Protein 5FVD (pdb70)

Secondary structure (DSSP, 8-state):
--EEEE--GGGHHHHHHHHHHHHHS--S--TTHHHHHHHHHHHHH-HHHHHHHHHHTT--PEEEE-EEE---EEE-TTS-HHHHHHHHHHHHHHHHHHHHHTTT---GGGSTT-TTHHHHHHHHHHHHHHHHH-SS---HHHHHHHHHHHTHHHHHH-TT--HHHHHHHHHHHHHH-THHHHHHHHHHHHHHHH----HHHHHHHHHHTHHHHHHHHHHHHHHHHHHTT-GGGG-HHHHTTHHHHHHHHHHHHHHGGGGGGTTTTT-TTHHHHTTTT-HHHHHHHHHHHHHHT---S--S--S-HHHHHHHHHHHHHHHHTT---GGGS---HHHHHHHHS--/--PPPGGGTS--SHHHHHHHHHHHHHT-/--EEEE--GGGHHHHHHHHHHHHHS--S--TTHHHHHHHHHHHHH-HHHHHHHHHHTT--PEEEE-EEE--EEE-TTS-HHHHHHHHHHHHHHHHHHHHHTTT---GGGSTT-TTHHHHHHHHHHHHHHHHH-SS---HHHHHHHHHHHTHHHHHH-TT--HHHHHHHHHHHHHH-THHHHHHHHHHHHHHHH----HHHHHHHHHHTHHHHHHTHHHHHHHHHHHTT-GGGG-HHHHTTHHHHHHHHHHHHHHGGGGGGTTTTT-TTHHHHTTTT-HHHHHHHHHHHHHHT---S--S--S-HHHHHHHHHHHHHHHHTT---GGGS---HHHHHHHH--/--PPPGGGTS--SHHHHHHHHHHHHH-

B-factor: mean 34.54, std 11.75, range [16.8, 101.4]

Foldseek 3Di:
DAAFEEEALVCLLVLLLLLLLLLAAQDPACQCNLVSLLNNLCSVCGVVVLCVLLVVLVDPYHYDYWDADPCRFIDTPPDDPVVRVRSVVRSVVVCVVVCVVVVNDDDLLLHSSNNCSSLLLCLLLLLLLLQQLAPFHDDLVVSLVVNCVLCVVVCVSRVSGDSSNSNVNSNVCCVVPVSVSSSNLVSLVVLLVVPPPDPSSVSSNVSNVSSLCNLQVLVLLLLLLVLLVQVLCVPPLNVVCVVLNVVLVVQCVVPPSVSSCCSSSVHPCSCSSCVVSRLLSSLLSLLLLVLLQQNPPGPDDRRDPVSSVSSSVRNVVCLVVVNRPVVPSPHDPSSVCRRPVDD/DDDDDPPVVDDDDPVSVVVVVVVVVVVD/DAAFEEEFLVCLLVLLLLLLLLLAAQDPACQCNQVSLLNNLCSVCGVVVLCVLLVVLVDPYHYDYWDADPNFIDTPPDDPVVSVRSVVRSVVVCVVVCVVVVNDDDLLLGSSNNCSSLLLCLLLLLLLLCQLAPFHDDLVVSLVVNCVLCVVVCVSRVSGDSSNSNVSSNVCCVVPVSVSSSLVVSLVVLLVVPPPDPSSVSSNVSNVCSLVRLQVLVLLLLLLVLLVQVLCVPPLNVVCVVLLCVLVVQCVVPPSVSSRCSSSVHPCSCSSCVNSRLLSSLLSLLLLVLLQQNPDGPDDNPDPVNSVSSSVRNVVCVVVVNRPPVPSPDDPSSCCRRPVD/DDDDDPPVVDDDDDVSVVVVVVVVVVD

Solvent-accessible surface area: 34162 Å² total; per-residue (Å²): 127,82,58,2,1,1,0,29,58,98,20,79,149,69,0,15,56,7,0,0,7,0,0,12,0,165,12,99,77,6,130,30,0,1,12,0,0,1,0,27,0,0,4,49,42,18,6,117,96,0,21,83,9,0,127,114,50,63,21,135,0,86,36,52,85,6,162,50,50,81,157,151,13,10,40,2,66,65,8,98,98,70,19,2,48,101,4,16,135,58,1,133,135,20,37,63,70,38,68,176,130,49,105,53,118,16,73,130,73,74,85,11,64,5,112,36,0,0,12,7,0,0,1,1,0,0,8,2,0,16,42,33,0,23,22,21,76,53,28,43,101,52,8,5,142,86,2,65,143,37,4,48,64,9,48,161,55,3,92,88,12,34,3,64,97,0,1,112,6,0,64,43,14,1,79,140,53,56,32,0,8,19,0,0,0,47,8,1,74,38,13,40,103,78,40,115,54,49,150,13,25,40,50,0,25,91,6,0,103,107,0,28,36,20,0,16,14,9,0,27,10,0,17,1,0,80,46,2,77,0,36,0,0,0,31,95,30,0,23,71,16,50,151,49,0,43,88,0,0,50,16,3,116,146,77,21,93,53,0,0,0,18,61,0,76,112,24,143,120,16,34,18,0,40,2,74,49,0,54,31,0,3,0,0,0,1,0,1,1,28,8,0,30,7,25,57,164,33,44,18,96,11,32,41,78,100,3,25,51,2,0,54,41,41,1,106,55,28,59,123,59,131,149,13,92,21,94,68,6,39,16,64,87,96,18,62,77,46,4,56,146,133,135,122,101,19,35,62,0,125,76,0,6,52,82,38,123,128,14,20,139,95,0,112,58,38,50,126,61,79,162,131,93,65,3,1,1,0,28,56,97,20,78,149,68,0,17,73,7,0,0,8,0,0,12,0,165,12,105,77,7,128,26,0,1,11,0,0,1,0,27,0,1,3,49,43,17,5,121,99,0,21,82,7,0,123,116,47,67,22,134,2,88,36,53,85,5,166,52,61,122,158,31,11,44,4,64,65,8,96,96,71,18,2,70,99,5,20,116,58,1,136,136,22,36,65,71,34,56,178,130,50,106,50,117,13,71,141,71,72,71,10,65,5,113,37,0,0,12,7,0,0,1,1,0,0,3,2,0,12,41,31,0,24,21,20,103,51,25,47,104,61,12,6,144,70,2,66,146,34,3,50,64,9,50,167,54,2,90,90,12,33,3,59,100,0,1,89,6,0,38,43,14,1,65,107,51,52,35,0,8,11,0,0,0,48,9,1,74,40,13,39,105,78,40,115,54,49,149,11,25,39,48,0,24,93,3,0,103,79,0,26,38,17,0,17,12,8,0,44,10,0,28,0,0,80,46,3,78,0,36,0,0,0,30,94,27,0,23,70,11,50,151,37,0,42,90,0,0,51,16,3,115,142,78,21,94,58,0,0,0,19,48,0,79,98,25,137,115,15,25,20,0,29,3,18,21,0,9,13,0,4,0,0,0,1,0,0,1,27,8,0,28,8,25,45,167,50,144,34,90,38,14,6,90,109,2,35,54,1,0,52,40,40,0,104,50,28,62,120,66,134,150,12,90,21,97,68,8,45,17,63,116,124,19,79,89,47,2,64,146,183,216,100,23,35,64,0,122,75,0,5,52,83,38,124,129,14,19,140,96,0,104,62,41,50,185,87,120

Organism: NCBI:txid162145

Sequence (739 aa):
GTTTAVTPSSLQQEITLLCGEILYAKHADYKYAAEIGIQYISTALGSERVQQILRNSGSEVQVVLTRTYSLQMLDIHGVEKSWVEEIDKEARKTMATLLKESSGNIPQNQRPSAPDTPIILLCVGALIFTKLASTIEVGLETTVRRANRVLSDALKRYPRMDIPKIARSFYDLFEQKVYHRSLFIEYGKALGSSSTGSKAESLFVNIFMQAYGAGQTMLRWGVIARSSNNIMLGHVSVQAELKQVTEVYDLVREMGPESGLLHLRQSPKAGLLSLANCPNFASVVLGNASGLGIIGMYRGRVPNTELFSAAESYAKSLKESNKINFSSLGLTDEEKEAAEHFLMSFPEGKDILFMGNEAAKLAEAFQKSLRGTTTAVTPSSLQQEITLLCGEILYAKHADYKYAAEIGIQYISTALGSERVQQILRNSGSEVQVVLTRTYSQMLDIHGVEKSWVEEIDKEARKTMATLLKESSGNIPQNQRPSAPDTPIILLCVGALIFTKLASTIEVGLETTVRRANRVLSDALKRYPRMDIPKIARSFYDLFEQKVYHRSLFIEYGKALGSSSTGSKAESLFVNIFMQAYGAGQTMLRWGVIARSSNNIMLGHVSVQAELKQVTEVYDLVREMGPESGLLHLRQSPKAGLLSLANCPNFASVVLGNASGLGIIGMYRGRVPNTELFSAAESYAKSLKESNKINFSSLGLTDEEKEAAEHFMSFPEGKDILFMGNEAAKLAEAFQKSL

Radius of gyration: 33.19 Å; Cα contacts (8 Å, |Δi|>4): 1165; chains: 4; bounding box: 52×93×92 Å

InterPro domains:
  IPR004930 Pneumovirus nucleocapsid protein [PF03246] (1-392)

Nearest PDB structures (foldseek):
  5fvd-assembly1_A  TM=1.003E+00  e=1.023E-46  human metapneumovirus
  5fvd-assembly2_C  TM=1.003E+00  e=2.711E-45  human metapneumovirus
  5fvc-assembly1_C  TM=9.534E-01  e=3.456E-36  human metapneumovirus
  5fvc-assembly1_D  TM=8.967E-01  e=1.609E-37  human metapneumovirus
  5fvc-assembly1_B  TM=8.987E-01  e=3.728E-37  human metapneumovirus

Structure (mmCIF, N/CA/C/O backbone):
data_5FVD
#
_entry.id   5FVD
#
_cell.length_a   40.930
_cell.length_b   62.780
_cell.length_c   86.710
_cell.angle_alpha   90.97
_cell.angle_beta   96.38
_cell.angle_gamma   108.98
#
_symmetry.space_group_name_H-M   'P 1'
#
loop_
_entity.id
_entity.type
_entity.pdbx_description
1 polymer NUCLEOCAPSID
2 polymer PHOSPHOPROTEIN
3 non-polymer 'CHLORIDE ION'
4 water water
#
loop_
_atom_site.group_PDB
_atom_site.id
_atom_site.type_symbol
_atom_site.label_atom_id
_atom_site.label_alt_id
_atom_site.label_comp_id
_atom_site.label_asym_id
_atom_site.label_entity_id
_atom_site.label_seq_id
_atom_site.pdbx_PDB_ins_code
_atom_site.Cartn_x
_atom_site.Cartn_y
_atom_site.Cartn_z
_atom_site.occupancy
_atom_site.B_iso_or_equiv
_atom_site.auth_seq_id
_atom_site.auth_comp_id
_atom_site.auth_asym_id
_atom_site.auth_atom_id
_atom_site.pdbx_PDB_model_num
ATOM 1 N N . GLY A 1 30 ? 60.884 -46.881 -45.358 1.00 60.83 30 GLY A N 1
ATOM 2 C CA . GLY A 1 30 ? 60.250 -45.574 -45.400 1.00 58.17 30 GLY A CA 1
ATOM 3 C C . GLY A 1 30 ? 58.865 -45.618 -46.018 1.00 55.55 30 GLY A C 1
ATOM 4 O O . GLY A 1 30 ? 58.306 -46.693 -46.224 1.00 56.12 30 GLY A O 1
ATOM 5 N N . THR A 1 31 ? 58.307 -44.452 -46.324 1.00 51.50 31 THR A N 1
ATOM 6 C CA . THR A 1 31 ? 56.953 -44.402 -46.857 1.00 47.52 31 THR A CA 1
ATOM 7 C C . THR A 1 31 ? 56.993 -44.487 -48.390 1.00 41.79 31 THR A C 1
ATOM 8 O O . THR A 1 31 ? 57.998 -44.143 -49.027 1.00 37.58 31 THR A O 1
ATOM 12 N N . THR A 1 32 ? 55.901 -44.969 -48.979 1.00 37.70 32 THR A N 1
ATOM 13 C CA . THR A 1 32 ? 55.830 -45.184 -50.421 1.00 32.69 32 THR A CA 1
ATOM 14 C C . THR A 1 32 ? 54.496 -44.694 -50.961 1.00 30.41 32 THR A C 1
ATOM 15 O O . THR A 1 32 ? 53.525 -44.580 -50.212 1.00 30.17 32 THR A O 1
ATOM 19 N N . THR A 1 33 ? 54.448 -44.402 -52.254 1.00 28.63 33 THR A N 1
ATOM 20 C CA . THR A 1 33 ? 53.203 -43.953 -52.890 1.00 24.27 33 THR A CA 1
ATOM 21 C C . THR A 1 33 ? 53.220 -44.335 -54.360 1.00 24.70 33 THR A C 1
ATOM 22 O O . THR A 1 33 ? 54.286 -44.534 -54.939 1.00 25.52 33 THR A O 1
ATOM 26 N N . ALA A 1 34 ? 52.035 -44.459 -54.956 1.00 23.52 34 ALA A N 1
ATOM 27 C CA . ALA A 1 34 ? 51.903 -44.878 -56.355 1.00 25.74 34 ALA A CA 1
ATOM 28 C C . ALA A 1 34 ? 52.253 -43.786 -57.361 1.00 26.26 34 ALA A C 1
ATOM 29 O O . ALA A 1 34 ? 51.851 -42.621 -57.201 1.00 21.86 34 ALA A O 1
ATOM 31 N N . VAL A 1 35 ? 52.965 -44.189 -58.412 1.00 27.10 35 VAL A N 1
ATOM 32 C CA . VAL A 1 35 ? 52.986 -43.437 -59.659 1.00 27.13 35 VAL A CA 1
ATOM 33 C C . VAL A 1 35 ? 52.631 -44.414 -60.757 1.00 25.68 35 VAL A C 1
ATOM 34 O O . VAL A 1 35 ? 52.732 -45.632 -60.591 1.00 27.75 35 VAL A O 1
ATOM 38 N N . THR A 1 36 ? 52.248 -43.869 -61.895 1.00 23.76 36 THR A N 1
ATOM 39 C CA . THR A 1 36 ? 51.817 -44.686 -63.016 1.00 25.15 36 THR A CA 1
ATOM 40 C C . THR A 1 36 ? 52.595 -44.250 -64.254 1.00 30.01 36 THR A C 1
ATOM 41 O O . THR A 1 36 ? 52.674 -43.053 -64.568 1.00 28.28 36 THR A O 1
ATOM 45 N N . PRO A 1 37 ? 53.212 -45.213 -64.945 1.00 31.49 37 PRO A N 1
ATOM 46 C CA . PRO A 1 37 ? 54.017 -44.835 -66.105 1.00 33.27 37 PRO A CA 1
ATOM 47 C C . PRO A 1 37 ? 53.148 -44.276 -67.232 1.00 34.08 37 PRO A C 1
ATOM 48 O O . PRO A 1 37 ? 51.957 -44.610 -67.351 1.00 29.01 37 PRO A O 1
ATOM 52 N N . SER A 1 38 ? 53.747 -43.404 -68.033 1.00 35.04 38 SER A N 1
ATOM 53 C CA . SER A 1 38 ? 53.055 -42.776 -69.151 1.00 34.57 38 SER A CA 1
ATOM 54 C C . SER A 1 38 ? 52.513 -43.814 -70.136 1.00 34.31 38 SER A C 1
ATOM 55 O O . SER A 1 38 ? 51.497 -43.582 -70.788 1.00 34.11 38 SER A O 1
ATOM 58 N N . SER A 1 39 ? 53.160 -44.976 -70.215 1.00 31.83 39 SER A N 1
ATOM 59 C CA . SER A 1 39 ? 52.662 -46.075 -71.054 1.00 31.55 39 SER A CA 1
ATOM 60 C C . SER A 1 39 ? 51.259 -46.584 -70.689 1.00 29.54 39 SER A C 1
ATOM 61 O O . SER A 1 39 ? 50.628 -47.318 -71.469 1.00 29.30 39 SER A O 1
ATOM 64 N N . LEU A 1 40 ? 50.772 -46.242 -69.500 1.00 27.13 40 LEU A N 1
ATOM 65 C CA . LEU A 1 40 ? 49.442 -46.697 -69.077 1.00 27.24 40 LEU A CA 1
ATOM 66 C C . LEU A 1 40 ? 48.447 -45.535 -69.012 1.00 26.65 40 LEU A C 1
ATOM 67 O O . LEU A 1 40 ? 47.476 -45.591 -68.273 1.00 26.08 40 LEU A O 1
ATOM 72 N N . GLN A 1 41 ? 48.704 -44.478 -69.782 1.00 28.25 41 GLN A N 1
ATOM 73 C CA . GLN A 1 41 ? 47.851 -43.291 -69.788 1.00 22.29 41 GLN A CA 1
ATOM 74 C C . GLN A 1 41 ? 46.421 -43.636 -70.214 1.00 24.65 41 GLN A C 1
ATOM 75 O O . GLN A 1 41 ? 45.447 -43.163 -69.613 1.00 21.88 41 GLN A O 1
ATOM 81 N N . GLN A 1 42 ? 46.278 -44.481 -71.235 1.00 25.96 42 GLN A N 1
ATOM 82 C CA . GLN A 1 42 ? 44.944 -44.824 -71.694 1.00 22.66 42 GLN A CA 1
ATOM 83 C C . GLN A 1 42 ? 44.185 -45.619 -70.634 1.00 23.87 42 GLN A C 1
ATOM 84 O O . GLN A 1 42 ? 42.997 -45.389 -70.406 1.00 27.50 42 GLN A O 1
ATOM 90 N N . GLU A 1 43 ? 44.885 -46.528 -69.960 1.00 21.11 43 GLU A N 1
ATOM 91 C CA . GLU A 1 43 ? 44.244 -47.364 -68.956 1.00 20.61 43 GLU A CA 1
ATOM 92 C C . GLU A 1 43 ? 43.809 -46.537 -67.728 1.00 22.03 43 GLU A C 1
ATOM 93 O O . GLU A 1 43 ? 42.728 -46.762 -67.161 1.00 21.13 43 GLU A O 1
ATOM 99 N N . ILE A 1 44 ? 44.631 -45.580 -67.304 1.00 24.09 44 ILE A N 1
ATOM 100 C CA . ILE A 1 44 ? 44.244 -44.785 -66.123 1.00 20.97 44 ILE A CA 1
ATOM 101 C C . ILE A 1 44 ? 43.111 -43.814 -66.512 1.00 20.54 44 ILE A C 1
ATOM 102 O O . ILE A 1 44 ? 42.226 -43.496 -65.705 1.00 22.86 44 ILE A O 1
ATOM 107 N N . THR A 1 45 ? 43.130 -43.360 -67.756 1.00 22.44 45 THR A N 1
ATOM 108 C CA . THR A 1 45 ? 42.055 -42.532 -68.292 1.00 24.77 45 THR A CA 1
ATOM 109 C C . THR A 1 45 ? 40.735 -43.286 -68.152 1.00 25.62 45 THR A C 1
ATOM 110 O O . THR A 1 45 ? 39.750 -42.744 -67.663 1.00 20.92 45 THR A O 1
ATOM 114 N N . LEU A 1 46 ? 40.732 -44.553 -68.564 1.00 24.62 46 LEU A N 1
ATOM 115 C CA . LEU A 1 46 ? 39.523 -45.378 -68.469 1.00 20.82 46 LEU A CA 1
ATOM 116 C C . LEU A 1 46 ? 39.071 -45.526 -67.031 1.00 23.38 46 LEU A C 1
ATOM 117 O O . LEU A 1 46 ? 37.871 -45.524 -66.740 1.00 20.40 46 LEU A O 1
ATOM 122 N N . LEU A 1 47 ? 40.023 -45.665 -66.114 1.00 22.05 47 LEU A N 1
ATOM 123 C CA . LEU A 1 47 ? 39.631 -45.881 -64.730 1.00 19.78 47 LEU A CA 1
ATOM 124 C C . LEU A 1 47 ? 38.998 -44.613 -64.150 1.00 18.62 47 LEU A C 1
ATOM 125 O O . LEU A 1 47 ? 38.034 -44.699 -63.389 1.00 18.96 47 LEU A O 1
ATOM 130 N N . CYS A 1 48 ? 39.547 -43.446 -64.495 1.00 17.55 48 CYS A N 1
ATOM 131 C CA . CYS A 1 48 ? 38.932 -42.173 -64.115 1.00 20.42 48 CYS A CA 1
ATOM 132 C C . CYS A 1 48 ? 37.493 -42.085 -64.627 1.00 24.28 48 CYS A C 1
ATOM 133 O O . CYS A 1 48 ? 36.568 -41.709 -63.891 1.00 24.70 48 CYS A O 1
ATOM 136 N N . GLY A 1 49 ? 37.307 -42.413 -65.900 1.00 18.52 49 GLY A N 1
ATOM 137 C CA . GLY A 1 49 ? 35.982 -42.391 -66.496 1.00 20.22 49 GLY A CA 1
ATOM 138 C C . GLY A 1 49 ? 35.027 -43.335 -65.796 1.00 22.96 49 GLY A C 1
ATOM 139 O O . GLY A 1 49 ? 33.841 -43.025 -65.591 1.00 24.63 49 GLY A O 1
ATOM 140 N N . GLU A 1 50 ? 35.538 -44.495 -65.399 1.00 20.90 50 GLU A N 1
ATOM 141 C CA . GLU A 1 50 ? 34.685 -45.460 -64.738 1.00 19.46 50 GLU A CA 1
ATOM 142 C C . GLU A 1 50 ? 34.189 -44.944 -63.388 1.00 24.79 50 GLU A C 1
ATOM 143 O O . GLU A 1 50 ? 33.094 -45.297 -62.960 1.00 19.50 50 GLU A O 1
ATOM 149 N N . ILE A 1 51 ? 34.987 -44.101 -62.737 1.00 22.60 51 ILE A N 1
ATOM 150 C CA . ILE A 1 51 ? 34.587 -43.505 -61.463 1.00 20.63 51 ILE A CA 1
ATOM 151 C C . ILE A 1 51 ? 33.375 -42.574 -61.665 1.00 23.34 51 ILE A C 1
ATOM 152 O O . ILE A 1 51 ? 32.424 -42.614 -60.891 1.00 24.51 51 ILE A O 1
ATOM 157 N N . LEU A 1 52 ? 33.421 -41.753 -62.721 1.00 22.06 52 LEU A N 1
ATOM 158 C CA . LEU A 1 52 ? 32.347 -40.816 -63.070 1.00 23.90 52 LEU A CA 1
ATOM 159 C C . LEU A 1 52 ? 31.113 -41.510 -63.625 1.00 23.18 52 LEU A C 1
ATOM 160 O O . LEU A 1 52 ? 29.995 -41.019 -63.491 1.00 24.44 52 LEU A O 1
ATOM 165 N N . TYR A 1 53 ? 31.331 -42.644 -64.286 1.00 23.37 53 TYR A N 1
ATOM 166 C CA . TYR A 1 53 ? 30.319 -43.204 -65.169 1.00 23.11 53 TYR A CA 1
ATOM 167 C C . TYR A 1 53 ? 29.233 -43.964 -64.408 1.00 25.00 53 TYR A C 1
ATOM 168 O O . TYR A 1 53 ? 28.105 -44.104 -64.888 1.00 24.97 53 TYR A O 1
ATOM 177 N N . ALA A 1 54 ? 29.578 -44.482 -63.240 1.00 25.47 54 ALA A N 1
ATOM 178 C CA . ALA A 1 54 ? 28.623 -45.297 -62.503 1.00 27.01 54 ALA A CA 1
ATOM 179 C C . ALA A 1 54 ? 28.417 -44.795 -61.090 1.00 27.34 54 ALA A C 1
ATOM 180 O O . ALA A 1 54 ? 29.241 -44.063 -60.549 1.00 26.05 54 ALA A O 1
ATOM 182 N N . LYS A 1 55 ? 27.292 -45.194 -60.507 1.00 26.42 55 LYS A N 1
ATOM 183 C CA . LYS A 1 55 ? 26.991 -44.923 -59.112 1.00 30.29 55 LYS A CA 1
ATOM 184 C C . LYS A 1 55 ? 27.725 -45.963 -58.238 1.00 31.47 55 LYS A C 1
ATOM 185 O O . LYS A 1 55 ? 27.311 -47.121 -58.173 1.00 35.15 55 LYS A O 1
ATOM 191 N N . HIS A 1 56 ? 28.819 -45.561 -57.588 1.00 27.06 56 HIS A N 1
ATOM 192 C CA . HIS A 1 56 ? 29.629 -46.484 -56.789 1.00 27.97 56 HIS A CA 1
ATOM 193 C C . HIS A 1 56 ? 29.317 -46.337 -55.310 1.00 30.42 56 HIS A C 1
ATOM 194 O O . HIS A 1 56 ? 28.854 -45.286 -54.872 1.00 30.50 56 HIS A O 1
ATOM 201 N N . ALA A 1 57 ? 29.562 -47.398 -54.541 1.00 30.49 57 ALA A N 1
ATOM 202 C CA . ALA A 1 57 ? 29.364 -47.350 -53.097 1.00 34.24 57 ALA A CA 1
ATOM 203 C C . ALA A 1 57 ? 30.482 -46.587 -52.398 1.00 33.98 57 ALA A C 1
ATOM 204 O O . ALA A 1 57 ? 30.249 -45.865 -51.434 1.00 33.72 57 ALA A O 1
ATOM 206 N N . ASP A 1 58 ? 31.700 -46.732 -52.902 1.00 32.62 58 ASP A N 1
ATOM 207 C CA . ASP A 1 58 ? 32.865 -46.240 -52.175 1.00 32.84 58 ASP A CA 1
ATOM 208 C C . ASP A 1 58 ? 33.813 -45.500 -53.103 1.00 29.51 58 ASP A C 1
ATOM 209 O O . ASP A 1 58 ? 34.261 -46.069 -54.104 1.00 28.70 58 ASP A O 1
ATOM 214 N N . TYR A 1 59 ? 34.122 -44.242 -52.783 1.00 25.54 59 TYR A N 1
ATOM 215 C CA . TYR A 1 59 ? 35.012 -43.452 -53.644 1.00 26.44 59 TYR A CA 1
ATOM 216 C C . TYR A 1 59 ? 36.363 -43.184 -52.990 1.00 27.90 59 TYR A C 1
ATOM 217 O O . TYR A 1 59 ? 37.038 -42.225 -53.354 1.00 25.54 59 TYR A O 1
ATOM 226 N N . LYS A 1 60 ? 36.749 -44.016 -52.019 1.00 29.08 60 LYS A N 1
ATOM 227 C CA . LYS A 1 60 ? 37.916 -43.723 -51.183 1.00 27.79 60 LYS A CA 1
ATOM 228 C C . LYS A 1 60 ? 39.160 -43.344 -51.972 1.00 24.08 60 LYS A C 1
ATOM 229 O O . LYS A 1 60 ? 39.846 -42.380 -51.631 1.00 24.77 60 LYS A O 1
ATOM 235 N N . TYR A 1 61 ? 39.461 -44.107 -53.017 1.00 22.04 61 TYR A N 1
ATOM 236 C CA . TYR A 1 61 ? 40.691 -43.885 -53.764 1.00 22.57 61 TYR A CA 1
ATOM 237 C C . TYR A 1 61 ? 40.486 -43.084 -55.060 1.00 20.85 61 TYR A C 1
ATOM 238 O O . TYR A 1 61 ? 41.379 -43.044 -55.898 1.00 22.14 61 TYR A O 1
ATOM 247 N N . ALA A 1 62 ? 39.323 -42.466 -55.242 1.00 20.37 62 ALA A N 1
ATOM 248 C CA . ALA A 1 62 ? 39.091 -41.677 -56.465 1.00 22.38 62 ALA A CA 1
ATOM 249 C C . ALA A 1 62 ? 40.164 -40.591 -56.666 1.00 24.40 62 ALA A C 1
ATOM 250 O O . ALA A 1 62 ? 40.676 -40.397 -57.778 1.00 19.12 62 ALA A O 1
ATOM 252 N N . ALA A 1 63 ? 40.524 -39.905 -55.587 1.00 25.23 63 ALA A N 1
ATOM 253 C CA . ALA A 1 63 ? 41.513 -38.835 -55.668 1.00 24.25 63 ALA A CA 1
ATOM 254 C C . ALA A 1 63 ? 42.864 -39.392 -56.082 1.00 25.93 63 ALA A C 1
ATOM 255 O O . ALA A 1 63 ? 43.581 -38.782 -56.887 1.00 23.87 63 ALA A O 1
ATOM 257 N N . GLU A 1 64 ? 43.211 -40.560 -55.544 1.00 22.96 64 GLU A N 1
ATOM 258 C CA . GLU A 1 64 ? 44.476 -41.203 -55.902 1.00 25.17 64 GLU A CA 1
ATOM 259 C C . GLU A 1 64 ? 44.508 -41.573 -57.395 1.00 23.08 64 GLU A C 1
ATOM 260 O O . GLU A 1 64 ? 45.554 -41.499 -58.030 1.00 19.43 64 GLU A O 1
ATOM 266 N N . ILE A 1 65 ? 43.368 -41.964 -57.962 1.00 21.35 65 ILE A N 1
ATOM 267 C CA . ILE A 1 65 ? 43.327 -42.273 -59.398 1.00 21.22 65 ILE A CA 1
ATOM 268 C C . ILE A 1 65 ? 43.590 -41.000 -60.225 1.00 22.59 65 ILE A C 1
ATOM 269 O O . ILE A 1 65 ? 44.300 -41.041 -61.244 1.00 20.21 65 ILE A O 1
ATOM 274 N N . GLY A 1 66 ? 43.027 -39.875 -59.786 1.00 21.41 66 GLY A N 1
ATOM 275 C CA . GLY A 1 66 ? 43.281 -38.584 -60.419 1.00 22.78 66 GLY A CA 1
ATOM 276 C C . GLY A 1 66 ? 44.771 -38.253 -60.428 1.00 24.13 66 GLY A C 1
ATOM 277 O O . GLY A 1 66 ? 45.345 -37.869 -61.470 1.00 21.06 66 GLY A O 1
ATOM 278 N N . ILE A 1 67 ? 45.396 -38.424 -59.262 1.00 25.22 67 ILE A N 1
ATOM 279 C CA . ILE A 1 67 ? 46.841 -38.259 -59.096 1.00 24.91 67 ILE A CA 1
ATOM 280 C C . ILE A 1 67 ? 47.608 -39.196 -60.047 1.00 24.67 67 ILE A C 1
ATOM 281 O O . ILE A 1 67 ? 48.621 -38.810 -60.627 1.00 24.75 67 ILE A O 1
ATOM 286 N N . GLN A 1 68 ? 47.131 -40.431 -60.199 1.00 21.73 68 GLN A N 1
ATOM 287 C CA . GLN A 1 68 ? 47.789 -41.327 -61.128 1.00 23.47 68 GLN A CA 1
ATOM 288 C C . GLN A 1 68 ? 47.752 -40.751 -62.535 1.00 20.89 68 GLN A C 1
ATOM 289 O O . GLN A 1 68 ? 48.723 -40.865 -63.264 1.00 21.47 68 GLN A O 1
ATOM 295 N N . TYR A 1 69 ? 46.664 -40.110 -62.926 1.00 23.36 69 TYR A N 1
ATOM 296 C CA . TYR A 1 69 ? 46.647 -39.527 -64.266 1.00 23.31 69 TYR A CA 1
ATOM 297 C C . TYR A 1 69 ? 47.694 -38.413 -64.384 1.00 24.39 69 TYR A C 1
ATOM 298 O O . TYR A 1 69 ? 48.398 -38.295 -65.394 1.00 21.40 69 TYR A O 1
ATOM 307 N N . ILE A 1 70 ? 47.780 -37.576 -63.357 1.00 20.95 70 ILE A N 1
ATOM 308 C CA . ILE A 1 70 ? 48.789 -36.535 -63.334 1.00 22.13 70 ILE A CA 1
ATOM 309 C C . ILE A 1 70 ? 50.180 -37.135 -63.533 1.00 29.00 70 ILE A C 1
ATOM 310 O O . ILE A 1 70 ? 51.000 -36.598 -64.291 1.00 23.33 70 ILE A O 1
ATOM 315 N N . SER A 1 71 ? 50.436 -38.274 -62.891 1.00 24.85 71 SER A N 1
ATOM 316 C CA . SER A 1 71 ? 51.751 -38.890 -62.999 1.00 23.33 71 SER A CA 1
ATOM 317 C C . SER A 1 71 ? 52.035 -39.345 -64.437 1.00 22.29 71 SER A C 1
ATOM 318 O O . SER A 1 71 ? 53.162 -39.202 -64.905 1.00 23.11 71 SER A O 1
ATOM 321 N N . THR A 1 72 ? 51.022 -39.828 -65.155 1.00 22.20 72 THR A N 1
ATOM 322 C CA . THR A 1 72 ? 51.238 -40.183 -66.572 1.00 22.47 72 THR A CA 1
ATOM 323 C C . THR A 1 72 ? 51.482 -38.927 -67.400 1.00 26.44 72 THR A C 1
ATOM 324 O O . THR A 1 72 ? 52.216 -38.949 -68.401 1.00 27.23 72 THR A O 1
ATOM 328 N N . ALA A 1 73 ? 50.868 -37.821 -66.996 1.00 27.00 73 ALA A N 1
ATOM 329 C CA . ALA A 1 73 ? 51.047 -36.566 -67.715 1.00 25.46 73 ALA A CA 1
ATOM 330 C C . ALA A 1 73 ? 52.447 -36.008 -67.529 1.00 29.32 73 ALA A C 1
ATOM 331 O O . ALA A 1 73 ? 53.070 -35.515 -68.476 1.00 30.92 73 ALA A O 1
ATOM 333 N N . LEU A 1 74 ? 52.950 -36.074 -66.310 1.00 25.95 74 LEU A N 1
ATOM 334 C CA . LEU A 1 74 ? 54.237 -35.449 -66.017 1.00 29.61 74 LEU A CA 1
ATOM 335 C C . LEU A 1 74 ? 55.394 -36.433 -66.159 1.00 30.26 74 LEU A C 1
ATOM 336 O O . LEU A 1 74 ? 56.540 -36.033 -66.388 1.00 31.62 74 LEU A O 1
ATOM 341 N N . GLY A 1 75 ? 55.100 -37.719 -66.024 1.00 27.47 75 GLY A N 1
ATOM 342 C CA . GLY A 1 75 ? 56.153 -38.720 -66.070 1.00 29.22 75 GLY A CA 1
ATOM 343 C C . GLY A 1 75 ? 56.488 -39.183 -64.669 1.00 29.49 75 GLY A C 1
ATOM 344 O O . GLY A 1 75 ? 56.623 -38.372 -63.756 1.00 25.37 75 GLY A O 1
ATOM 345 N N . SER A 1 76 ? 56.631 -40.493 -64.490 1.00 25.85 76 SER A N 1
ATOM 346 C CA . SER A 1 76 ? 56.753 -41.033 -63.144 1.00 26.79 76 SER A CA 1
ATOM 347 C C . SER A 1 76 ? 58.051 -40.577 -62.458 1.00 28.56 76 SER A C 1
ATOM 348 O O . SER A 1 76 ? 58.064 -40.355 -61.255 1.00 27.05 76 SER A O 1
ATOM 351 N N . GLU A 1 77 ? 59.137 -40.443 -63.209 1.00 27.09 77 GLU A N 1
ATOM 352 C CA . GLU A 1 77 ? 60.414 -40.071 -62.597 1.00 31.10 77 GLU A CA 1
ATOM 353 C C . GLU A 1 77 ? 60.439 -38.584 -62.240 1.00 31.43 77 GLU A C 1
ATOM 354 O O . GLU A 1 77 ? 61.057 -38.178 -61.257 1.00 28.19 77 GLU A O 1
ATOM 360 N N . ARG A 1 78 ? 59.777 -37.771 -63.058 1.00 27.95 78 ARG A N 1
ATOM 361 C CA . ARG A 1 78 ? 59.618 -36.363 -62.733 1.00 32.06 78 ARG A CA 1
ATOM 362 C C . ARG A 1 78 ? 58.768 -36.223 -61.455 1.00 30.25 78 ARG A C 1
ATOM 363 O O . ARG A 1 78 ? 59.008 -35.328 -60.656 1.00 29.64 78 ARG A O 1
ATOM 371 N N . VAL A 1 79 ? 57.805 -37.123 -61.233 1.00 29.63 79 VAL A N 1
ATOM 372 C CA . VAL A 1 79 ? 57.003 -37.051 -60.002 1.00 25.43 79 VAL A CA 1
ATOM 373 C C . VAL A 1 79 ? 57.898 -37.293 -58.792 1.00 25.87 79 VAL A C 1
ATOM 374 O O . VAL A 1 79 ? 57.815 -36.577 -57.794 1.00 26.43 79 VAL A O 1
ATOM 378 N N . GLN A 1 80 ? 58.753 -38.306 -58.878 1.00 25.90 80 GLN A N 1
ATOM 379 C CA . GLN A 1 80 ? 59.680 -38.589 -57.781 1.00 33.07 80 GLN A CA 1
ATOM 380 C C . GLN A 1 80 ? 60.532 -37.349 -57.457 1.00 33.36 80 GLN A C 1
ATOM 381 O O . GLN A 1 80 ? 60.702 -36.994 -56.279 1.00 31.13 80 GLN A O 1
ATOM 387 N N . GLN A 1 81 ? 61.022 -36.670 -58.494 1.00 32.16 81 GLN A N 1
ATOM 388 C CA . GLN A 1 81 ? 61.785 -35.428 -58.294 1.00 35.95 81 GLN A CA 1
ATOM 389 C C . GLN A 1 81 ? 60.974 -34.401 -57.530 1.00 36.28 81 GLN A C 1
ATOM 390 O O . GLN A 1 81 ? 61.467 -33.795 -56.578 1.00 38.78 81 GLN A O 1
ATOM 396 N N . ILE A 1 82 ? 59.741 -34.184 -57.987 1.00 29.72 82 ILE A N 1
ATOM 397 C CA . ILE A 1 82 ? 58.857 -33.181 -57.403 1.00 35.86 82 ILE A CA 1
ATOM 398 C C . ILE A 1 82 ? 58.619 -33.476 -55.926 1.00 35.69 82 ILE A C 1
ATOM 399 O O . ILE A 1 82 ? 58.699 -32.568 -55.087 1.00 32.64 82 ILE A O 1
ATOM 404 N N . LEU A 1 83 ? 58.336 -34.739 -55.604 1.00 28.82 83 LEU A N 1
ATOM 405 C CA . LEU A 1 83 ? 58.049 -35.099 -54.221 1.00 31.99 83 LEU A CA 1
ATOM 406 C C . LEU A 1 83 ? 59.276 -34.853 -53.346 1.00 33.44 83 LEU A C 1
ATOM 407 O O . LEU A 1 83 ? 59.177 -34.280 -52.253 1.00 33.95 83 LEU A O 1
ATOM 412 N N . ARG A 1 84 ? 60.430 -35.270 -53.855 1.00 30.52 84 ARG A N 1
ATOM 413 C CA . ARG A 1 84 ? 61.710 -35.115 -53.177 1.00 33.94 84 ARG A CA 1
ATOM 414 C C . ARG A 1 84 ? 61.958 -33.642 -52.883 1.00 40.21 84 ARG A C 1
ATOM 415 O O . ARG A 1 84 ? 62.334 -33.266 -51.767 1.00 43.13 84 ARG A O 1
ATOM 423 N N . ASN A 1 85 ? 61.724 -32.810 -53.891 1.00 38.74 85 ASN A N 1
ATOM 424 C CA . ASN A 1 85 ? 61.954 -31.372 -53.776 1.00 41.24 85 ASN A CA 1
ATOM 425 C C . ASN A 1 85 ? 60.958 -30.678 -52.858 1.00 39.84 85 ASN A C 1
ATOM 426 O O . ASN A 1 85 ? 61.235 -29.594 -52.344 1.00 41.97 85 ASN A O 1
ATOM 431 N N . SER A 1 86 ? 59.805 -31.301 -52.634 1.00 40.13 86 SER A N 1
ATOM 432 C CA . SER A 1 86 ? 58.821 -30.720 -51.727 1.00 42.55 86 SER A CA 1
ATOM 433 C C . SER A 1 86 ? 59.248 -30.958 -50.281 1.00 48.43 86 SER A C 1
ATOM 434 O O . SER A 1 86 ? 58.649 -30.426 -49.350 1.00 55.22 86 SER A O 1
ATOM 437 N N . GLY A 1 87 ? 60.296 -31.753 -50.104 1.00 47.32 87 GLY A N 1
ATOM 438 C CA . GLY A 1 87 ? 60.829 -32.043 -48.787 1.00 48.90 87 GLY A CA 1
ATOM 439 C C . GLY A 1 87 ? 60.427 -33.410 -48.280 1.00 46.53 87 GLY A C 1
ATOM 440 O O . GLY A 1 87 ? 60.608 -33.725 -47.109 1.00 52.34 87 GLY A O 1
ATOM 441 N N . SER A 1 88 ? 59.895 -34.236 -49.169 1.00 40.19 88 SER A N 1
ATOM 442 C CA . SER A 1 88 ? 59.406 -35.547 -48.780 1.00 37.82 88 SER A CA 1
ATOM 443 C C . SER A 1 88 ? 60.384 -36.626 -49.194 1.00 37.69 88 SER A C 1
ATOM 444 O O . SER A 1 88 ? 60.986 -36.554 -50.270 1.00 38.39 88 SER A O 1
ATOM 447 N N . GLU A 1 89 ? 60.554 -37.629 -48.339 1.00 36.65 89 GLU A N 1
ATOM 448 C CA . GLU A 1 89 ? 61.406 -38.753 -48.691 1.00 37.98 89 GLU A CA 1
ATOM 449 C C . GLU A 1 89 ? 60.585 -39.937 -49.209 1.00 35.54 89 GLU A C 1
ATOM 450 O O . GLU A 1 89 ? 61.092 -41.051 -49.304 1.00 34.71 89 GLU A O 1
ATOM 456 N N . VAL A 1 90 ? 59.329 -39.689 -49.574 1.00 35.13 90 VAL A N 1
ATOM 457 C CA . VAL A 1 90 ? 58.466 -40.754 -50.077 1.00 31.84 90 VAL A CA 1
ATOM 458 C C . VAL A 1 90 ? 59.045 -41.318 -51.375 1.00 32.55 90 VAL A C 1
ATOM 459 O O . VAL A 1 90 ? 59.552 -40.576 -52.228 1.00 33.04 90 VAL A O 1
ATOM 463 N N . GLN A 1 91 ? 59.014 -42.642 -51.490 1.00 29.25 91 GLN A N 1
ATOM 464 C CA . GLN A 1 91 ? 59.505 -43.330 -52.673 1.00 32.21 91 GLN A CA 1
ATOM 465 C C . GLN A 1 91 ? 58.346 -43.782 -53.544 1.00 32.08 91 GLN A C 1
ATOM 466 O O . GLN A 1 91 ? 57.398 -44.379 -53.051 1.00 35.20 91 GLN A O 1
ATOM 472 N N . VAL A 1 92 ? 58.418 -43.482 -54.837 1.00 31.15 92 VAL A N 1
ATOM 473 C CA . VAL A 1 92 ? 57.341 -43.820 -55.758 1.00 28.33 92 VAL A CA 1
ATOM 474 C C . VAL A 1 92 ? 57.411 -45.297 -56.167 1.00 28.13 92 VAL A C 1
ATOM 475 O O . VAL A 1 92 ? 58.491 -45.872 -56.298 1.00 28.89 92 VAL A O 1
ATOM 479 N N . VAL A 1 93 ? 56.246 -45.903 -56.370 1.00 27.16 93 VAL A N 1
ATOM 480 C CA . VAL A 1 93 ? 56.161 -47.303 -56.775 1.00 27.99 93 VAL A CA 1
ATOM 481 C C . VAL A 1 93 ? 55.285 -47.375 -58.018 1.00 25.47 93 VAL A C 1
ATOM 482 O O . VAL A 1 93 ? 54.155 -46.887 -58.008 1.00 24.89 93 VAL A O 1
ATOM 486 N N . LEU A 1 94 ? 55.802 -47.987 -59.081 1.00 27.33 94 LEU A N 1
ATOM 487 C CA . LEU A 1 94 ? 55.119 -47.975 -60.373 1.00 28.84 94 LEU A CA 1
ATOM 488 C C . LEU A 1 94 ? 53.915 -48.905 -60.437 1.00 26.12 94 LEU A C 1
ATOM 489 O O . LEU A 1 94 ? 53.960 -50.037 -59.959 1.00 26.56 94 LEU A O 1
ATOM 494 N N . THR A 1 95 ? 52.864 -48.423 -61.083 1.00 27.63 95 THR A N 1
ATOM 495 C CA . THR A 1 95 ? 51.688 -49.227 -61.398 1.00 27.00 95 THR A CA 1
ATOM 496 C C . THR A 1 95 ? 52.008 -50.320 -62.412 1.00 29.27 95 THR A C 1
ATOM 497 O O . THR A 1 95 ? 52.752 -50.090 -63.368 1.00 26.15 95 THR A O 1
ATOM 501 N N . ARG A 1 96 ? 51.435 -51.504 -62.200 1.00 29.25 96 ARG A N 1
ATOM 502 C CA . ARG A 1 96 ? 51.594 -52.624 -63.125 1.00 29.14 96 ARG A CA 1
ATOM 503 C C . ARG A 1 96 ? 50.223 -53.109 -63.604 1.00 26.65 96 ARG A C 1
ATOM 504 O O . ARG A 1 96 ? 49.204 -52.612 -63.151 1.00 28.35 96 ARG A O 1
ATOM 512 N N . THR A 1 97 ? 50.202 -54.058 -64.540 1.00 29.25 97 THR A N 1
ATOM 513 C CA . THR A 1 97 ? 48.940 -54.613 -65.024 1.00 32.12 97 THR A CA 1
ATOM 514 C C . THR A 1 97 ? 48.824 -56.094 -64.686 1.00 32.57 97 THR A C 1
ATOM 515 O O . THR A 1 97 ? 49.829 -56.767 -64.480 1.00 33.94 97 THR A O 1
ATOM 519 N N . TYR A 1 98 ? 47.594 -56.596 -64.618 1.00 31.41 98 TYR A N 1
ATOM 520 C CA . TYR A 1 98 ? 47.358 -58.032 -64.470 1.00 36.66 98 TYR A CA 1
ATOM 521 C C . TYR A 1 98 ? 46.019 -58.367 -65.113 1.00 39.18 98 TYR A C 1
ATOM 522 O O . TYR A 1 98 ? 45.247 -57.470 -65.442 1.00 36.02 98 TYR A O 1
ATOM 531 N N . SER A 1 99 ? 45.751 -59.651 -65.321 1.00 44.84 99 SER A N 1
ATOM 532 C CA . SER A 1 99 ? 44.465 -60.044 -65.889 1.00 49.32 99 SER A CA 1
ATOM 533 C C . SER A 1 99 ? 43.735 -60.979 -64.928 1.00 50.40 99 SER A C 1
ATOM 534 O O . SER A 1 99 ? 44.364 -61.734 -64.191 1.00 52.01 99 SER A O 1
ATOM 537 N N . LEU A 1 100 ? 42.408 -60.905 -64.926 1.00 49.38 100 LEU A N 1
ATOM 538 C CA . LEU A 1 100 ? 41.600 -61.717 -64.025 1.00 54.06 100 LEU A CA 1
ATOM 539 C C . LEU A 1 100 ? 41.373 -63.116 -64.587 1.00 58.33 100 LEU A C 1
ATOM 540 O O . LEU A 1 100 ? 41.207 -63.288 -65.792 1.00 59.90 100 LEU A O 1
ATOM 545 N N . GLN A 1 112 ? 41.954 -56.933 -68.310 1.00 41.68 112 GLN A N 1
ATOM 546 C CA . GLN A 1 112 ? 43.174 -56.209 -67.938 1.00 41.81 112 GLN A CA 1
ATOM 547 C C . GLN A 1 112 ? 42.936 -55.151 -66.857 1.00 37.39 112 GLN A C 1
ATOM 548 O O . GLN A 1 112 ? 42.198 -54.184 -67.068 1.00 37.35 112 GLN A O 1
ATOM 554 N N . MET A 1 113 ? 43.605 -55.317 -65.720 1.00 33.48 113 MET A N 1
ATOM 555 C CA . MET A 1 113 ? 43.425 -54.431 -64.573 1.00 33.38 113 MET A CA 1
ATOM 556 C C . MET A 1 113 ? 44.715 -53.686 -64.226 1.00 30.29 113 MET A C 1
ATOM 557 O O . MET A 1 113 ? 45.799 -54.156 -64.532 1.00 31.17 113 MET A O 1
ATOM 562 N N . LEU A 1 114 ? 44.594 -52.538 -63.557 1.00 25.30 114 LEU A N 1
ATOM 563 C CA . LEU A 1 114 ? 45.763 -51.824 -63.046 1.00 22.81 114 LEU A CA 1
ATOM 564 C C . LEU A 1 114 ? 45.998 -52.218 -61.587 1.00 27.56 114 LEU A C 1
ATOM 565 O O . LEU A 1 114 ? 45.059 -52.231 -60.782 1.00 25.95 114 LEU A O 1
ATOM 570 N N . ASP A 1 115 ? 47.247 -52.547 -61.275 1.00 27.38 115 ASP A N 1
ATOM 571 C CA . ASP A 1 115 ? 47.697 -52.844 -59.926 1.00 27.53 115 ASP A CA 1
ATOM 572 C C . ASP A 1 115 ? 48.379 -51.581 -59.406 1.00 30.11 115 ASP A C 1
ATOM 573 O O . ASP A 1 115 ? 49.550 -51.326 -59.710 1.00 28.68 115 ASP A O 1
ATOM 578 N N . ILE A 1 116 ? 47.646 -50.800 -58.617 1.00 25.53 116 ILE A N 1
ATOM 579 C CA . ILE A 1 116 ? 48.128 -49.502 -58.170 1.00 22.73 116 ILE A CA 1
ATOM 580 C C . ILE A 1 116 ? 48.581 -49.584 -56.705 1.00 24.61 116 ILE A C 1
ATOM 581 O O . ILE A 1 116 ? 47.774 -49.892 -55.836 1.00 25.16 116 ILE A O 1
ATOM 586 N N . HIS A 1 117 ? 49.867 -49.319 -56.452 1.00 22.74 117 HIS A N 1
ATOM 587 C CA . HIS A 1 117 ? 50.449 -49.416 -55.111 1.00 25.77 117 HIS A CA 1
ATOM 588 C C . HIS A 1 117 ? 49.648 -48.613 -54.083 1.00 26.17 117 HIS A C 1
ATOM 589 O O . HIS A 1 117 ? 49.337 -47.453 -54.301 1.00 25.01 117 HIS A O 1
ATOM 596 N N . GLY A 1 118 ? 49.294 -49.245 -52.972 1.00 27.95 118 GLY A N 1
ATOM 597 C CA . GLY A 1 118 ? 48.541 -48.572 -51.930 1.00 24.49 118 GLY A CA 1
ATOM 598 C C . GLY A 1 118 ? 47.050 -48.426 -52.184 1.00 27.68 118 GLY A C 1
ATOM 599 O O . GLY A 1 118 ? 46.320 -47.871 -51.353 1.00 31.23 118 GLY A O 1
ATOM 600 N N . VAL A 1 119 ? 46.592 -48.912 -53.336 1.00 25.29 119 VAL A N 1
ATOM 601 C CA . VAL A 1 119 ? 45.163 -48.943 -53.653 1.00 22.31 119 VAL A CA 1
ATOM 602 C C . VAL A 1 119 ? 44.689 -50.396 -53.673 1.00 24.85 119 VAL A C 1
ATOM 603 O O . VAL A 1 119 ? 45.154 -51.182 -54.499 1.00 25.11 119 VAL A O 1
ATOM 607 N N . GLU A 1 120 ? 43.769 -50.755 -52.781 1.00 26.32 120 GLU A N 1
ATOM 608 C CA . GLU A 1 120 ? 43.283 -52.136 -52.690 1.00 29.40 120 GLU A CA 1
ATOM 609 C C . GLU A 1 120 ? 42.808 -52.655 -54.054 1.00 27.49 120 GLU A C 1
ATOM 610 O O . GLU A 1 120 ? 42.061 -51.975 -54.758 1.00 24.17 120 GLU A O 1
ATOM 616 N N . LYS A 1 121 ? 43.253 -53.852 -54.430 1.00 26.27 121 LYS A N 1
ATOM 617 C CA . LYS A 1 121 ? 42.834 -54.425 -55.709 1.00 28.72 121 LYS A CA 1
ATOM 618 C C . LYS A 1 121 ? 41.312 -54.583 -55.765 1.00 27.50 121 LYS A C 1
ATOM 619 O O . LYS A 1 121 ? 40.703 -54.350 -56.812 1.00 25.86 121 LYS A O 1
ATOM 625 N N . SER A 1 122 ? 40.701 -54.962 -54.634 1.00 25.99 122 SER A N 1
ATOM 626 C CA . SER A 1 122 ? 39.245 -55.153 -54.560 1.00 26.27 122 SER A CA 1
ATOM 627 C C . SER A 1 122 ? 38.490 -53.874 -54.921 1.00 28.03 122 SER A C 1
ATOM 628 O O . SER A 1 122 ? 37.418 -53.919 -55.542 1.00 27.17 122 SER A O 1
ATOM 631 N N . TRP A 1 123 ? 39.059 -52.731 -54.555 1.00 27.24 123 TRP A N 1
ATOM 632 C CA . TRP A 1 123 ? 38.461 -51.444 -54.910 1.00 27.65 123 TRP A CA 1
ATOM 633 C C . TRP A 1 123 ? 38.491 -51.200 -56.422 1.00 27.55 123 TRP A C 1
ATOM 634 O O . TRP A 1 123 ? 37.455 -50.912 -57.029 1.00 25.08 123 TRP A O 1
ATOM 645 N N . VAL A 1 124 ? 39.674 -51.322 -57.025 1.00 26.05 124 VAL A N 1
ATOM 646 C CA . VAL A 1 124 ? 39.835 -51.113 -58.465 1.00 22.52 124 VAL A CA 1
ATOM 647 C C . VAL A 1 124 ? 38.953 -52.090 -59.241 1.00 22.07 124 VAL A C 1
ATOM 648 O O . VAL A 1 124 ? 38.254 -51.710 -60.192 1.00 21.32 124 VAL A O 1
ATOM 652 N N . GLU A 1 125 ? 38.965 -53.351 -58.828 1.00 25.62 125 GLU A N 1
ATOM 653 C CA . GLU A 1 125 ? 38.174 -54.355 -59.524 1.00 25.06 125 GLU A CA 1
ATOM 654 C C . GLU A 1 125 ? 36.661 -54.077 -59.387 1.00 26.39 125 GLU A C 1
ATOM 655 O O . GLU A 1 125 ? 35.905 -54.297 -60.332 1.00 22.97 125 GLU A O 1
ATOM 661 N N . GLU A 1 126 ? 36.228 -53.594 -58.218 1.00 25.81 126 GLU A N 1
ATOM 662 C CA . GLU A 1 126 ? 34.826 -53.267 -58.000 1.00 25.99 126 GLU A CA 1
ATOM 663 C C . GLU A 1 126 ? 34.364 -52.025 -58.782 1.00 24.62 126 GLU A C 1
ATOM 664 O O . GLU A 1 126 ? 33.235 -51.999 -59.260 1.00 23.47 126 GLU A O 1
ATOM 670 N N . ILE A 1 127 ? 35.209 -50.997 -58.875 1.00 23.06 127 ILE A N 1
ATOM 671 C CA . ILE A 1 127 ? 34.907 -49.823 -59.699 1.00 21.00 127 ILE A CA 1
ATOM 672 C C . ILE A 1 127 ? 34.700 -50.271 -61.146 1.00 25.41 127 ILE A C 1
ATOM 673 O O . ILE A 1 127 ? 33.721 -49.901 -61.806 1.00 26.81 127 ILE A O 1
ATOM 678 N N . ASP A 1 128 ? 35.640 -51.076 -61.627 1.00 25.00 128 ASP A N 1
ATOM 679 C CA . ASP A 1 128 ? 35.605 -51.545 -62.997 1.00 24.60 128 ASP A CA 1
ATOM 680 C C . ASP A 1 128 ? 34.369 -52.419 -63.232 1.00 22.36 128 ASP A C 1
ATOM 681 O O . ASP A 1 128 ? 33.685 -52.267 -64.237 1.00 27.24 128 ASP A O 1
ATOM 686 N N . LYS A 1 129 ? 34.089 -53.327 -62.305 1.00 24.78 129 LYS A N 1
ATOM 687 C CA . LYS A 1 129 ? 32.954 -54.225 -62.469 1.00 27.07 129 LYS A CA 1
ATOM 688 C C . LYS A 1 129 ? 31.647 -53.443 -62.530 1.00 27.17 129 LYS A C 1
ATOM 689 O O . LYS A 1 129 ? 30.789 -53.701 -63.374 1.00 25.07 129 LYS A O 1
ATOM 695 N N . GLU A 1 130 ? 31.482 -52.505 -61.608 1.00 28.17 130 GLU A N 1
ATOM 696 C CA . GLU A 1 130 ? 30.245 -51.752 -61.566 1.00 31.08 130 GLU A CA 1
ATOM 697 C C . GLU A 1 130 ? 30.096 -50.877 -62.814 1.00 27.32 130 GLU A C 1
ATOM 698 O O . GLU A 1 130 ? 29.005 -50.779 -63.375 1.00 29.25 130 GLU A O 1
ATOM 704 N N . ALA A 1 131 ? 31.189 -50.265 -63.268 1.00 22.64 131 ALA A N 1
ATOM 705 C CA . ALA A 1 131 ? 31.146 -49.471 -64.492 1.00 22.06 131 ALA A CA 1
ATOM 706 C C . ALA A 1 131 ? 30.778 -50.318 -65.711 1.00 23.11 131 ALA A C 1
ATOM 707 O O . ALA A 1 131 ? 29.963 -49.914 -66.534 1.00 22.47 131 ALA A O 1
ATOM 709 N N . ARG A 1 132 ? 31.385 -51.491 -65.821 1.00 23.32 132 ARG A N 1
ATOM 710 C CA . ARG A 1 132 ? 31.162 -52.356 -66.971 1.00 25.18 132 ARG A CA 1
ATOM 711 C C . ARG A 1 132 ? 29.740 -52.904 -66.988 1.00 24.25 132 ARG A C 1
ATOM 712 O O . ARG A 1 132 ? 29.129 -53.038 -68.056 1.00 25.50 132 ARG A O 1
ATOM 720 N N . LYS A 1 133 ? 29.231 -53.250 -65.809 1.00 25.91 133 LYS A N 1
ATOM 721 C CA . LYS A 1 133 ? 27.842 -53.686 -65.661 1.00 26.99 133 LYS A CA 1
ATOM 722 C C . LYS A 1 133 ? 26.895 -52.579 -66.094 1.00 25.45 133 LYS A C 1
ATOM 723 O O . LYS A 1 133 ? 25.950 -52.816 -66.845 1.00 27.19 133 LYS A O 1
ATOM 729 N N . THR A 1 134 ? 27.148 -51.366 -65.609 1.00 24.05 134 THR A N 1
ATOM 730 C CA . THR A 1 134 ? 26.319 -50.226 -65.987 1.00 24.88 134 THR A CA 1
ATOM 731 C C . THR A 1 134 ? 26.386 -49.989 -67.495 1.00 25.97 134 THR A C 1
ATOM 732 O O . THR A 1 134 ? 25.355 -49.808 -68.158 1.00 27.62 134 THR A O 1
ATOM 736 N N . MET A 1 135 ? 27.597 -49.997 -68.049 1.00 23.03 135 MET A N 1
ATOM 737 C CA . MET A 1 135 ? 27.749 -49.817 -69.499 1.00 24.34 135 MET A CA 1
ATOM 738 C C . MET A 1 135 ? 27.021 -50.889 -70.323 1.00 25.51 135 MET A C 1
ATOM 739 O O . MET A 1 135 ? 26.372 -50.571 -71.333 1.00 25.62 135 MET A O 1
ATOM 744 N N . ALA A 1 136 ? 27.134 -52.157 -69.921 1.00 22.63 136 ALA A N 1
ATOM 745 C CA . ALA A 1 136 ? 26.438 -53.232 -70.640 1.00 27.32 136 ALA A CA 1
ATOM 746 C C . ALA A 1 136 ? 24.932 -52.962 -70.669 1.00 28.04 136 ALA A C 1
ATOM 747 O O . ALA A 1 136 ? 24.280 -53.036 -71.720 1.00 24.48 136 ALA A O 1
ATOM 749 N N . THR A 1 137 ? 24.392 -52.613 -69.510 1.00 23.05 137 THR A N 1
ATOM 750 C CA . THR A 1 137 ? 22.961 -52.333 -69.386 1.00 27.16 137 THR A CA 1
ATOM 751 C C . THR A 1 137 ? 22.560 -51.131 -70.254 1.00 27.93 137 THR A C 1
ATOM 752 O O . THR A 1 137 ? 21.602 -51.216 -71.030 1.00 26.84 137 THR A O 1
ATOM 756 N N . LEU A 1 138 ? 23.276 -50.013 -70.127 1.00 22.59 138 LEU A N 1
ATOM 757 C CA . LEU A 1 138 ? 22.916 -48.813 -70.890 1.00 25.52 138 LEU A CA 1
ATOM 758 C C . LEU A 1 138 ? 23.153 -48.989 -72.396 1.00 25.76 138 LEU A C 1
ATOM 759 O O . LEU A 1 138 ? 22.373 -48.499 -73.222 1.00 24.55 138 LEU A O 1
ATOM 764 N N . LEU A 1 139 ? 24.226 -49.696 -72.751 1.00 23.62 139 LEU A N 1
ATOM 765 C CA . LEU A 1 139 ? 24.523 -49.931 -74.163 1.00 27.16 139 LEU A CA 1
ATOM 766 C C . LEU A 1 139 ? 23.373 -50.675 -74.799 1.00 26.02 139 LEU A C 1
ATOM 767 O O . LEU A 1 139 ? 22.929 -50.340 -75.892 1.00 27.17 139 LEU A O 1
ATOM 772 N N . LYS A 1 140 ? 22.879 -51.694 -74.107 1.00 26.03 140 LYS A N 1
ATOM 773 C CA . LYS A 1 140 ? 21.775 -52.466 -74.663 1.00 27.39 140 LYS A CA 1
ATOM 774 C C . LYS A 1 140 ? 20.495 -51.640 -74.785 1.00 27.68 140 LYS A C 1
ATOM 775 O O . LYS A 1 140 ? 19.763 -51.761 -75.768 1.00 29.02 140 LYS A O 1
ATOM 781 N N . GLU A 1 141 ? 20.224 -50.796 -73.796 1.00 26.66 141 GLU A N 1
ATOM 782 C CA . GLU A 1 141 ? 19.009 -49.975 -73.840 1.00 27.69 141 GLU A CA 1
ATOM 783 C C . GLU A 1 141 ? 19.067 -48.982 -75.008 1.00 27.88 141 GLU A C 1
ATOM 784 O O . GLU A 1 141 ? 18.042 -48.587 -75.543 1.00 28.96 141 GLU A O 1
ATOM 790 N N . SER A 1 142 ? 20.279 -48.605 -75.413 1.00 24.45 142 SER A N 1
ATOM 791 C CA . SER A 1 142 ? 20.458 -47.639 -76.497 1.00 24.93 142 SER A CA 1
ATOM 792 C C . SER A 1 142 ? 20.845 -48.329 -77.794 1.00 26.17 142 SER A C 1
ATOM 793 O O . SER A 1 142 ? 21.351 -47.685 -78.724 1.00 25.87 142 SER A O 1
ATOM 796 N N . SER A 1 143 ? 20.635 -49.644 -77.831 1.00 26.00 143 SER A N 1
ATOM 797 C CA . SER A 1 143 ? 20.879 -50.457 -79.027 1.00 25.36 143 SER A CA 1
ATOM 798 C C . SER A 1 143 ? 22.308 -50.297 -79.568 1.00 27.50 143 SER A C 1
ATOM 799 O O . SER A 1 143 ? 22.525 -50.322 -80.782 1.00 26.66 143 SER A O 1
ATOM 802 N N . GLY A 1 144 ? 23.279 -50.142 -78.665 1.00 23.97 144 GLY A N 1
ATOM 803 C CA . GLY A 1 144 ? 24.679 -50.041 -79.053 1.00 26.38 144 GLY A CA 1
ATOM 804 C C . GLY A 1 144 ? 25.139 -48.655 -79.490 1.00 29.68 144 GLY A C 1
ATOM 805 O O . GLY A 1 144 ? 26.297 -48.460 -79.875 1.00 27.71 144 GLY A O 1
ATOM 806 N N . ASN A 1 145 ? 24.237 -47.682 -79.396 1.00 27.55 145 ASN A N 1
ATOM 807 C CA . ASN A 1 145 ? 24.494 -46.331 -79.876 1.00 24.87 145 ASN A CA 1
ATOM 808 C C . ASN A 1 145 ? 24.587 -45.342 -78.707 1.00 27.92 145 ASN A C 1
ATOM 809 O O . ASN A 1 145 ? 23.585 -44.776 -78.312 1.00 24.76 145 ASN A O 1
ATOM 814 N N . ILE A 1 146 ? 25.794 -45.150 -78.174 1.00 25.49 146 ILE A N 1
ATOM 815 C CA . ILE A 1 146 ? 26.057 -44.173 -77.120 1.00 26.78 146 ILE A CA 1
ATOM 816 C C . ILE A 1 146 ? 27.231 -43.284 -77.545 1.00 26.86 146 ILE A C 1
ATOM 817 O O . ILE A 1 146 ? 28.311 -43.785 -77.855 1.00 26.09 146 ILE A O 1
ATOM 822 N N . PRO A 1 147 ? 27.016 -41.958 -77.565 1.00 25.76 147 PRO A N 1
ATOM 823 C CA . PRO A 1 147 ? 28.077 -41.035 -77.991 1.00 29.06 147 PRO A CA 1
ATOM 824 C C . PRO A 1 147 ? 29.325 -41.175 -77.133 1.00 28.00 147 PRO A C 1
ATOM 825 O O . PRO A 1 147 ? 29.227 -41.453 -75.929 1.00 24.47 147 PRO A O 1
ATOM 829 N N . GLN A 1 148 ? 30.482 -40.997 -77.762 1.00 27.71 148 GLN A N 1
ATOM 830 C CA . GLN A 1 148 ? 31.761 -41.058 -77.069 1.00 28.51 148 GLN A CA 1
ATOM 831 C C . GLN A 1 148 ? 31.810 -40.223 -75.793 1.00 22.69 148 GLN A C 1
ATOM 832 O O . GLN A 1 148 ? 32.348 -40.667 -74.791 1.00 22.01 148 GLN A O 1
ATOM 838 N N . ASN A 1 149 ? 31.269 -39.009 -75.824 1.00 22.23 149 ASN A N 1
ATOM 839 C CA . ASN A 1 149 ? 31.441 -38.115 -74.677 1.00 28.38 149 ASN A CA 1
ATOM 840 C C . ASN A 1 149 ? 30.546 -38.491 -73.476 1.00 26.33 149 ASN A C 1
ATOM 841 O O . ASN A 1 149 ? 30.560 -37.807 -72.451 1.00 26.94 149 ASN A O 1
ATOM 846 N N . GLN A 1 150 ? 29.806 -39.596 -73.584 1.00 25.55 150 GLN A N 1
ATOM 847 C CA . GLN A 1 150 ? 29.049 -40.136 -72.436 1.00 23.80 150 GLN A CA 1
ATOM 848 C C . GLN A 1 150 ? 29.683 -41.415 -71.863 1.00 28.34 150 GLN A C 1
ATOM 849 O O . GLN A 1 150 ? 29.209 -41.984 -70.863 1.00 31.23 150 GLN A O 1
ATOM 855 N N . ARG A 1 151 ? 30.762 -41.852 -72.497 1.00 23.59 151 ARG A N 1
ATOM 856 C CA . ARG A 1 151 ? 31.452 -43.093 -72.130 1.00 23.34 151 ARG A CA 1
ATOM 857 C C . ARG A 1 151 ? 32.598 -42.838 -71.160 1.00 21.08 151 ARG A C 1
ATOM 858 O O . ARG A 1 151 ? 33.189 -41.758 -71.148 1.00 20.47 151 ARG A O 1
ATOM 866 N N . PRO A 1 152 ? 32.962 -43.862 -70.388 1.00 22.29 152 PRO A N 1
ATOM 867 C CA . PRO A 1 152 ? 34.092 -43.722 -69.474 1.00 21.58 152 PRO A CA 1
ATOM 868 C C . PRO A 1 152 ? 35.442 -43.530 -70.183 1.00 22.83 152 PRO A C 1
ATOM 869 O O . PRO A 1 152 ? 36.356 -43.023 -69.556 1.00 25.59 152 PRO A O 1
ATOM 873 N N . SER A 1 153 ? 35.561 -43.904 -71.456 1.00 23.23 153 SER A N 1
ATOM 874 C CA . SER A 1 153 ? 36.815 -43.729 -72.176 1.00 23.09 153 SER A CA 1
ATOM 875 C C . SER A 1 153 ? 37.029 -42.306 -72.738 1.00 23.30 153 SER A C 1
ATOM 876 O O . SER A 1 153 ? 38.079 -42.035 -73.337 1.00 24.82 153 SER A O 1
ATOM 879 N N . ALA A 1 154 ? 36.053 -41.415 -72.587 1.00 21.53 154 ALA A N 1
ATOM 880 C CA . ALA A 1 154 ? 36.216 -40.047 -73.097 1.00 22.70 154 ALA A CA 1
ATOM 881 C C . ALA A 1 154 ? 37.489 -39.461 -72.479 1.00 21.57 154 ALA A C 1
ATOM 882 O O . ALA A 1 154 ? 37.713 -39.601 -71.272 1.00 21.78 154 ALA A O 1
ATOM 884 N N . PRO A 1 155 ? 38.356 -38.874 -73.313 1.00 23.62 155 PRO A N 1
ATOM 885 C CA . PRO A 1 155 ? 39.695 -38.447 -72.876 1.00 25.30 155 PRO A CA 1
ATOM 886 C C . PRO A 1 155 ? 39.672 -37.345 -71.823 1.00 22.80 155 PRO A C 1
ATOM 887 O O . PRO A 1 155 ? 40.679 -37.140 -71.152 1.00 20.84 155 PRO A O 1
ATOM 891 N N . ASP A 1 156 ? 38.572 -36.611 -71.701 1.00 22.16 156 ASP A N 1
ATOM 892 C CA . ASP A 1 156 ? 38.543 -35.575 -70.670 1.00 20.46 156 ASP A CA 1
ATOM 893 C C . ASP A 1 156 ? 37.992 -36.065 -69.318 1.00 24.11 156 ASP A C 1
ATOM 894 O O . ASP A 1 156 ? 37.886 -35.276 -68.366 1.00 20.59 156 ASP A O 1
ATOM 899 N N . THR A 1 157 ? 37.699 -37.359 -69.174 1.00 22.91 157 THR A N 1
ATOM 900 C CA . THR A 1 157 ? 37.216 -37.799 -67.865 1.00 21.70 157 THR A CA 1
ATOM 901 C C . THR A 1 157 ? 38.264 -37.608 -66.736 1.00 18.93 157 THR A C 1
ATOM 902 O O . THR A 1 157 ? 37.873 -37.204 -65.631 1.00 17.89 157 THR A O 1
ATOM 906 N N . PRO A 1 158 ? 39.579 -37.843 -66.999 1.00 18.96 158 PRO A N 1
ATOM 907 C CA . PRO A 1 158 ? 40.508 -37.509 -65.909 1.00 18.88 158 PRO A CA 1
ATOM 908 C C . PRO A 1 158 ? 40.525 -36.019 -65.594 1.00 18.03 158 PRO A C 1
ATOM 909 O O . PRO A 1 158 ? 40.669 -35.641 -64.427 1.00 21.07 158 PRO A O 1
ATOM 913 N N . ILE A 1 159 ? 40.373 -35.178 -66.612 1.00 22.25 159 ILE A N 1
ATOM 914 C CA . ILE A 1 159 ? 40.397 -33.729 -66.367 1.00 23.54 159 ILE A CA 1
ATOM 915 C C . ILE A 1 159 ? 39.163 -33.324 -65.565 1.00 24.33 159 ILE A C 1
ATOM 916 O O . ILE A 1 159 ? 39.252 -32.511 -64.643 1.00 25.01 159 ILE A O 1
ATOM 921 N N . ILE A 1 160 ? 38.010 -33.887 -65.914 1.00 24.64 160 ILE A N 1
ATOM 922 C CA . ILE A 1 160 ? 36.771 -33.628 -65.162 1.00 24.50 160 ILE A CA 1
ATOM 923 C C . ILE A 1 160 ? 36.937 -34.030 -63.700 1.00 22.68 160 ILE A C 1
ATOM 924 O O . ILE A 1 160 ? 36.636 -33.258 -62.793 1.00 20.64 160 ILE A O 1
ATOM 929 N N . LEU A 1 161 ? 37.423 -35.243 -63.476 1.00 21.53 161 LEU A N 1
ATOM 930 C CA . LEU A 1 161 ? 37.721 -35.717 -62.126 1.00 22.95 161 LEU A CA 1
ATOM 931 C C . LEU A 1 161 ? 38.636 -34.756 -61.384 1.00 23.69 161 LEU A C 1
ATOM 932 O O . LEU A 1 161 ? 38.402 -34.419 -60.218 1.00 21.38 161 LEU A O 1
ATOM 937 N N . LEU A 1 162 ? 39.674 -34.305 -62.076 1.00 21.40 162 LEU A N 1
ATOM 938 C CA . LEU A 1 162 ? 40.651 -33.408 -61.479 1.00 22.32 162 LEU A CA 1
ATOM 939 C C . LEU A 1 162 ? 40.084 -31.998 -61.246 1.00 22.00 162 LEU A C 1
ATOM 940 O O . LEU A 1 162 ? 40.591 -31.262 -60.412 1.00 22.12 162 LEU A O 1
ATOM 945 N N . CYS A 1 163 ? 39.026 -31.624 -61.964 1.00 21.74 163 CYS A N 1
ATOM 946 C CA . CYS A 1 163 ? 38.368 -30.340 -61.689 1.00 24.86 163 CYS A CA 1
ATOM 947 C C . CYS A 1 163 ? 37.730 -30.366 -60.303 1.00 25.07 163 CYS A C 1
ATOM 948 O O . CYS A 1 163 ? 37.728 -29.361 -59.592 1.00 19.44 163 CYS A O 1
ATOM 951 N N . VAL A 1 164 ? 37.174 -31.510 -59.920 1.00 22.97 164 VAL A N 1
ATOM 952 C CA . VAL A 1 164 ? 36.662 -31.624 -58.559 1.00 23.92 164 VAL A CA 1
ATOM 953 C C . VAL A 1 164 ? 37.841 -31.442 -57.614 1.00 24.70 164 VAL A C 1
ATOM 954 O O . VAL A 1 164 ? 37.759 -30.670 -56.657 1.00 27.07 164 VAL A O 1
ATOM 958 N N . GLY A 1 165 ? 38.940 -32.125 -57.902 1.00 24.35 165 GLY A N 1
ATOM 959 C CA . GLY A 1 165 ? 40.156 -32.000 -57.100 1.00 22.54 165 GLY A CA 1
ATOM 960 C C . GLY A 1 165 ? 40.668 -30.572 -57.044 1.00 24.62 165 GLY A C 1
ATOM 961 O O . GLY A 1 165 ? 41.090 -30.093 -55.985 1.00 26.51 165 GLY A O 1
ATOM 962 N N . ALA A 1 166 ? 40.573 -29.869 -58.171 1.00 23.38 166 ALA A N 1
ATOM 963 C CA . ALA A 1 166 ? 41.025 -28.473 -58.242 1.00 23.95 166 ALA A CA 1
ATOM 964 C C . ALA A 1 166 ? 40.221 -27.546 -57.324 1.00 24.36 166 ALA A C 1
ATOM 965 O O . ALA A 1 166 ? 40.773 -26.584 -56.772 1.00 24.22 166 ALA A O 1
ATOM 967 N N . LEU A 1 167 ? 38.917 -27.804 -57.194 1.00 23.85 167 LEU A N 1
ATOM 968 C CA . LEU A 1 167 ? 38.070 -26.984 -56.324 1.00 24.01 167 LEU A CA 1
ATOM 969 C C . LEU A 1 167 ? 38.425 -27.195 -54.856 1.00 26.29 167 LEU A C 1
ATOM 970 O O . LEU A 1 167 ? 38.477 -26.245 -54.082 1.00 23.14 167 LEU A O 1
ATOM 975 N N . ILE A 1 168 ? 38.699 -28.446 -54.498 1.00 22.98 168 ILE A N 1
ATOM 976 C CA . ILE A 1 168 ? 39.165 -28.797 -53.158 1.00 26.24 168 ILE A CA 1
ATOM 977 C C . ILE A 1 168 ? 40.557 -28.193 -52.875 1.00 26.04 168 ILE A C 1
ATOM 978 O O . ILE A 1 168 ? 40.848 -27.711 -51.776 1.00 26.78 168 ILE A O 1
ATOM 983 N N . PHE A 1 169 ? 41.415 -28.241 -53.874 1.00 25.35 169 PHE A N 1
ATOM 984 C CA . PHE A 1 169 ? 42.740 -27.622 -53.812 1.00 20.32 169 PHE A CA 1
ATOM 985 C C . PHE A 1 169 ? 42.652 -26.104 -53.582 1.00 21.13 169 PHE A C 1
ATOM 986 O O . PHE A 1 169 ? 43.341 -25.542 -52.721 1.00 23.34 169 PHE A O 1
ATOM 994 N N . THR A 1 170 ? 41.779 -25.421 -54.311 1.00 23.53 170 THR A N 1
ATOM 995 C CA . THR A 1 170 ? 41.698 -23.976 -54.076 1.00 26.34 170 THR A CA 1
ATOM 996 C C . THR A 1 170 ? 40.999 -23.653 -52.754 1.00 25.68 170 THR A C 1
ATOM 997 O O . THR A 1 170 ? 41.294 -22.624 -52.136 1.00 25.00 170 THR A O 1
ATOM 1001 N N . LYS A 1 171 ? 40.083 -24.515 -52.315 1.00 24.45 171 LYS A N 1
ATOM 1002 C CA . LYS A 1 171 ? 39.533 -24.398 -50.949 1.00 26.66 171 LYS A CA 1
ATOM 1003 C C . LYS A 1 171 ? 40.673 -24.452 -49.914 1.00 25.41 171 LYS A C 1
ATOM 1004 O O . LYS A 1 171 ? 40.774 -23.619 -49.002 1.00 24.51 171 LYS A O 1
ATOM 1010 N N . LEU A 1 172 ? 41.526 -25.444 -50.069 1.00 22.60 172 LEU A N 1
ATOM 1011 C CA . LEU A 1 172 ? 42.688 -25.625 -49.210 1.00 27.65 172 LEU A CA 1
ATOM 1012 C C . LEU A 1 172 ? 43.676 -24.444 -49.258 1.00 27.04 172 LEU A C 1
ATOM 1013 O O . LEU A 1 172 ? 44.283 -24.106 -48.244 1.00 29.48 172 LEU A O 1
ATOM 1018 N N . ALA A 1 173 ? 43.848 -23.836 -50.431 1.00 23.67 173 ALA A N 1
ATOM 1019 C CA . ALA A 1 173 ? 44.796 -22.721 -50.581 1.00 26.92 173 ALA A CA 1
ATOM 1020 C C . ALA A 1 173 ? 44.373 -21.454 -49.823 1.00 26.10 173 ALA A C 1
ATOM 1021 O O . ALA A 1 173 ? 45.200 -20.587 -49.518 1.00 25.42 173 ALA A O 1
ATOM 1023 N N . SER A 1 174 ? 43.081 -21.329 -49.549 1.00 24.88 174 SER A N 1
ATOM 1024 C CA . SER A 1 174 ? 42.549 -20.098 -48.980 1.00 28.31 174 SER A CA 1
ATOM 1025 C C . SER A 1 174 ? 42.849 -19.982 -47.500 1.00 29.35 174 SER A C 1
ATOM 1026 O O . SER A 1 174 ? 42.803 -20.968 -46.768 1.00 25.86 174 SER A O 1
ATOM 1029 N N . THR A 1 175 ? 43.139 -18.764 -47.065 1.00 26.73 175 THR A N 1
ATOM 1030 C CA . THR A 1 175 ? 43.318 -18.496 -45.644 1.00 31.89 175 THR A CA 1
ATOM 1031 C C . THR A 1 175 ? 41.967 -18.267 -44.970 1.00 33.68 175 THR A C 1
ATOM 1032 O O . THR A 1 175 ? 41.882 -18.075 -43.748 1.00 34.57 175 THR A O 1
ATOM 1036 N N . ILE A 1 176 ? 40.905 -18.290 -45.771 1.00 28.57 176 ILE A N 1
ATOM 1037 C CA . ILE A 1 176 ? 39.549 -18.146 -45.255 1.00 33.55 176 ILE A CA 1
ATOM 1038 C C . ILE A 1 176 ? 38.872 -19.518 -45.227 1.00 35.38 176 ILE A C 1
ATOM 1039 O O . ILE A 1 176 ? 38.707 -20.167 -46.262 1.00 28.22 176 ILE A O 1
ATOM 1044 N N . GLU A 1 177 ? 38.491 -19.962 -44.032 1.00 35.16 177 GLU A N 1
ATOM 1045 C CA . GLU A 1 177 ? 37.871 -21.276 -43.854 1.00 41.34 177 GLU A CA 1
ATOM 1046 C C . GLU A 1 177 ? 36.460 -21.318 -44.424 1.00 41.66 177 GLU A C 1
ATOM 1047 O O . GLU A 1 177 ? 35.671 -20.412 -44.179 1.00 41.84 177 GLU A O 1
ATOM 1053 N N . VAL A 1 178 ? 36.161 -22.346 -45.216 1.00 42.13 178 VAL A N 1
ATOM 1054 C CA . VAL A 1 178 ? 34.794 -22.611 -45.658 1.00 45.07 178 VAL A CA 1
ATOM 1055 C C . VAL A 1 178 ? 34.492 -24.103 -45.473 1.00 42.83 178 VAL A C 1
ATOM 1056 O O . VAL A 1 178 ? 35.397 -24.944 -45.510 1.00 41.86 178 VAL A O 1
ATOM 1060 N N . GLY A 1 179 ? 33.221 -24.429 -45.285 1.00 38.22 179 GLY A N 1
ATOM 1061 C CA . GLY A 1 179 ? 32.822 -25.810 -45.101 1.00 38.92 179 GLY A CA 1
ATOM 1062 C C . GLY A 1 179 ? 32.915 -26.569 -46.409 1.00 37.33 179 GLY A C 1
ATOM 1063 O O . GLY A 1 179 ? 32.794 -25.979 -47.481 1.00 36.11 179 GLY A O 1
ATOM 1064 N N . LEU A 1 180 ? 33.141 -27.876 -46.319 1.00 35.81 180 LEU A N 1
ATOM 1065 C CA . LEU A 1 180 ? 33.228 -28.722 -47.504 1.00 34.56 180 LEU A CA 1
ATOM 1066 C C . LEU A 1 180 ? 31.934 -28.676 -48.306 1.00 35.43 180 LEU A C 1
ATOM 1067 O O . LEU A 1 180 ? 31.952 -28.735 -49.537 1.00 34.22 180 LEU A O 1
ATOM 1072 N N . GLU A 1 181 ? 30.808 -28.575 -47.609 1.00 38.68 181 GLU A N 1
ATOM 1073 C CA . GLU A 1 181 ? 29.525 -28.592 -48.298 1.00 43.53 181 GLU A CA 1
ATOM 1074 C C . GLU A 1 181 ? 29.374 -27.364 -49.177 1.00 38.53 181 GLU A C 1
ATOM 1075 O O . GLU A 1 181 ? 28.788 -27.442 -50.253 1.00 36.91 181 GLU A O 1
ATOM 1081 N N . THR A 1 182 ? 29.928 -26.241 -48.734 1.00 38.02 182 THR A N 1
ATOM 1082 C CA . THR A 1 182 ? 29.926 -25.031 -49.542 1.00 37.63 182 THR A CA 1
ATOM 1083 C C . THR A 1 182 ? 30.655 -25.273 -50.852 1.00 35.82 182 THR A C 1
ATOM 1084 O O . THR A 1 182 ? 30.161 -24.931 -51.919 1.00 40.51 182 THR A O 1
ATOM 1088 N N . THR A 1 183 ? 31.827 -25.894 -50.768 1.00 32.39 183 THR A N 1
ATOM 1089 C CA . THR A 1 183 ? 32.624 -26.165 -51.948 1.00 32.32 183 THR A CA 1
ATOM 1090 C C . THR A 1 183 ? 31.900 -27.150 -52.864 1.00 33.84 183 THR A C 1
ATOM 1091 O O . THR A 1 183 ? 31.981 -27.049 -54.093 1.00 33.35 183 THR A O 1
ATOM 1095 N N . VAL A 1 184 ? 31.202 -28.107 -52.261 1.00 34.28 184 VAL A N 1
ATOM 1096 C CA . VAL A 1 184 ? 30.459 -29.096 -53.040 1.00 33.72 184 VAL A CA 1
ATOM 1097 C C . VAL A 1 184 ? 29.365 -28.404 -53.858 1.00 35.39 184 VAL A C 1
ATOM 1098 O O . VAL A 1 184 ? 29.206 -28.688 -55.052 1.00 37.40 184 VAL A O 1
ATOM 1102 N N . ARG A 1 185 ? 28.659 -27.465 -53.231 1.00 35.79 185 ARG A N 1
ATOM 1103 C CA . ARG A 1 185 ? 27.624 -26.689 -53.923 1.00 41.80 185 ARG A CA 1
ATOM 1104 C C . ARG A 1 185 ? 28.205 -25.957 -55.125 1.00 41.95 185 ARG A C 1
ATOM 1105 O O . ARG A 1 185 ? 27.596 -25.925 -56.190 1.00 41.26 185 ARG A O 1
ATOM 1113 N N . ARG A 1 186 ? 29.395 -25.391 -54.951 1.00 42.72 186 ARG A N 1
ATOM 1114 C CA . ARG A 1 186 ? 30.105 -24.722 -56.036 1.00 41.51 186 ARG A CA 1
ATOM 1115 C C . ARG A 1 186 ? 30.486 -25.691 -57.158 1.00 37.97 186 ARG A C 1
ATOM 1116 O O . ARG A 1 186 ? 30.391 -25.352 -58.346 1.00 37.52 186 ARG A O 1
ATOM 1124 N N . ALA A 1 187 ? 30.935 -26.889 -56.787 1.00 34.70 187 ALA A N 1
ATOM 1125 C CA . ALA A 1 187 ? 31.263 -27.906 -57.776 1.00 30.02 187 ALA A CA 1
ATOM 1126 C C . ALA A 1 187 ? 30.037 -28.253 -58.624 1.00 31.83 187 ALA A C 1
ATOM 1127 O O . ALA A 1 187 ? 30.154 -28.458 -59.834 1.00 31.11 187 ALA A O 1
ATOM 1129 N N . ASN A 1 188 ? 28.864 -28.295 -57.992 1.00 32.02 188 ASN A N 1
ATOM 1130 C CA . ASN A 1 188 ? 27.632 -28.634 -58.711 1.00 36.53 188 ASN A CA 1
ATOM 1131 C C . ASN A 1 188 ? 27.315 -27.624 -59.823 1.00 38.06 188 ASN A C 1
ATOM 1132 O O . ASN A 1 188 ? 26.863 -28.005 -60.908 1.00 37.54 188 ASN A O 1
ATOM 1137 N N . ARG A 1 189 ? 27.545 -26.341 -59.559 1.00 34.25 189 ARG A N 1
ATOM 1138 C CA . ARG A 1 189 ? 27.306 -25.328 -60.579 1.00 37.04 189 ARG A CA 1
ATOM 1139 C C . ARG A 1 189 ? 28.400 -25.371 -61.646 1.00 36.62 189 ARG A C 1
ATOM 1140 O O . ARG A 1 189 ? 28.116 -25.388 -62.842 1.00 39.53 189 ARG A O 1
ATOM 1148 N N . VAL A 1 190 ? 29.650 -25.394 -61.197 1.00 35.23 190 VAL A N 1
ATOM 1149 C CA . VAL A 1 190 ? 30.809 -25.351 -62.084 1.00 38.69 190 VAL A CA 1
ATOM 1150 C C . VAL A 1 190 ? 30.810 -26.528 -63.067 1.00 36.88 190 VAL A C 1
ATOM 1151 O O . VAL A 1 190 ? 31.118 -26.370 -64.256 1.00 38.47 190 VAL A O 1
ATOM 1155 N N . LEU A 1 191 ? 30.447 -27.706 -62.569 1.00 31.15 191 LEU A N 1
ATOM 1156 C CA . LEU A 1 191 ? 30.471 -28.918 -63.379 1.00 29.88 191 LEU A CA 1
ATOM 1157 C C . LEU A 1 191 ? 29.077 -29.315 -63.862 1.00 33.44 191 LEU A C 1
ATOM 1158 O O . LEU A 1 191 ? 28.798 -30.496 -64.075 1.00 30.42 191 LEU A O 1
ATOM 1163 N N . SER A 1 192 ? 28.202 -28.333 -64.040 1.00 36.05 192 SER A N 1
ATOM 1164 C CA . SER A 1 192 ? 26.838 -28.618 -64.489 1.00 38.88 192 SER A CA 1
ATOM 1165 C C . SER A 1 192 ? 26.831 -29.310 -65.856 1.00 38.46 192 SER A C 1
ATOM 1166 O O . SER A 1 192 ? 26.058 -30.242 -66.088 1.00 37.85 192 SER A O 1
ATOM 1169 N N . ASP A 1 193 ? 27.705 -28.870 -66.754 1.00 38.24 193 ASP A N 1
ATOM 1170 C CA . ASP A 1 193 ? 27.792 -29.478 -68.080 1.00 37.39 193 ASP A CA 1
ATOM 1171 C C . ASP A 1 193 ? 28.351 -30.917 -68.011 1.00 33.79 193 ASP A C 1
ATOM 1172 O O . ASP A 1 193 ? 27.909 -31.809 -68.741 1.00 33.68 193 ASP A O 1
ATOM 1177 N N . ALA A 1 194 ? 29.324 -31.154 -67.139 1.00 29.66 194 ALA A N 1
ATOM 1178 C CA . ALA A 1 194 ? 29.833 -32.508 -66.976 1.00 28.90 194 ALA A CA 1
ATOM 1179 C C . ALA A 1 194 ? 28.738 -33.434 -66.430 1.00 29.07 194 ALA A C 1
ATOM 1180 O O . ALA A 1 194 ? 28.637 -34.606 -66.822 1.00 24.49 194 ALA A O 1
ATOM 1182 N N . LEU A 1 195 ? 27.914 -32.899 -65.533 1.00 28.13 195 LEU A N 1
ATOM 1183 C CA . LEU A 1 195 ? 26.829 -33.675 -64.933 1.00 28.78 195 LEU A CA 1
ATOM 1184 C C . LEU A 1 195 ? 25.761 -34.110 -65.934 1.00 31.28 195 LEU A C 1
ATOM 1185 O O . LEU A 1 195 ? 25.104 -35.131 -65.732 1.00 31.47 195 LEU A O 1
ATOM 1190 N N . LYS A 1 196 ? 25.574 -33.339 -67.000 1.00 29.92 196 LYS A N 1
ATOM 1191 C CA . LYS A 1 196 ? 24.668 -33.754 -68.073 1.00 30.83 196 LYS A CA 1
ATOM 1192 C C . LYS A 1 196 ? 25.225 -34.956 -68.841 1.00 28.65 196 LYS A C 1
ATOM 1193 O O . LYS A 1 196 ? 24.480 -35.861 -69.232 1.00 26.45 196 LYS A O 1
ATOM 1199 N N . ARG A 1 197 ? 26.536 -34.967 -69.063 1.00 25.51 197 ARG A N 1
ATOM 1200 C CA . ARG A 1 197 ? 27.178 -36.109 -69.719 1.00 28.05 197 ARG A CA 1
ATOM 1201 C C . ARG A 1 197 ? 27.284 -37.321 -68.791 1.00 26.83 197 ARG A C 1
ATOM 1202 O O . ARG A 1 197 ? 27.130 -38.465 -69.232 1.00 25.01 197 ARG A O 1
ATOM 1210 N N . TYR A 1 198 ? 27.574 -37.054 -67.517 1.00 22.28 198 TYR A N 1
ATOM 1211 C CA . TYR A 1 198 ? 27.783 -38.094 -66.506 1.00 23.18 198 TYR A CA 1
ATOM 1212 C C . TYR A 1 198 ? 26.845 -37.928 -65.309 1.00 23.35 198 TYR A C 1
ATOM 1213 O O . TYR A 1 198 ? 27.265 -37.510 -64.231 1.00 23.93 198 TYR A O 1
ATOM 1222 N N . PRO A 1 199 ? 25.574 -38.289 -65.487 1.00 23.06 199 PRO A N 1
ATOM 1223 C CA . PRO A 1 199 ? 24.558 -37.993 -64.474 1.00 26.91 199 PRO A CA 1
ATOM 1224 C C . PRO A 1 199 ? 24.633 -38.883 -63.221 1.00 26.57 199 PRO A C 1
ATOM 1225 O O . PRO A 1 199 ? 23.859 -38.667 -62.277 1.00 26.09 199 PRO A O 1
ATOM 1229 N N . ARG A 1 200 ? 25.532 -39.864 -63.229 1.00 25.39 200 ARG A N 1
ATOM 1230 C CA . ARG A 1 200 ? 25.786 -40.700 -62.058 1.00 27.96 200 ARG A CA 1
ATOM 1231 C C . ARG A 1 200 ? 27.060 -40.267 -61.324 1.00 31.33 200 ARG A C 1
ATOM 1232 O O . ARG A 1 200 ? 27.501 -40.935 -60.388 1.00 28.66 200 ARG A O 1
ATOM 1240 N N . MET A 1 201 ? 27.658 -39.159 -61.754 1.00 30.83 201 MET A N 1
ATOM 1241 C CA . MET A 1 201 ? 28.866 -38.662 -61.095 1.00 30.98 201 MET A CA 1
ATOM 1242 C C . MET A 1 201 ? 28.517 -38.245 -59.673 1.00 29.23 201 MET A C 1
ATOM 1243 O O . MET A 1 201 ? 27.571 -37.492 -59.470 1.00 31.90 201 MET A O 1
ATOM 1248 N N . ASP A 1 202 ? 29.250 -38.756 -58.687 1.00 27.62 202 ASP A N 1
ATOM 1249 C CA . ASP A 1 202 ? 28.959 -38.433 -57.290 1.00 29.52 202 ASP A CA 1
ATOM 1250 C C . ASP A 1 202 ? 29.943 -37.385 -56.796 1.00 27.98 202 ASP A C 1
ATOM 1251 O O . ASP A 1 202 ? 30.988 -37.703 -56.229 1.00 24.29 202 ASP A O 1
ATOM 1256 N N . ILE A 1 203 ? 29.594 -36.126 -57.001 1.00 27.49 203 ILE A N 1
ATOM 1257 C CA . ILE A 1 203 ? 30.508 -35.055 -56.678 1.00 26.27 203 ILE A CA 1
ATOM 1258 C C . ILE A 1 203 ? 30.866 -34.989 -55.182 1.00 23.54 203 ILE A C 1
ATOM 1259 O O . ILE A 1 203 ? 32.046 -34.848 -54.866 1.00 24.20 203 ILE A O 1
ATOM 1264 N N . PRO A 1 204 ? 29.874 -35.105 -54.271 1.00 22.77 204 PRO A N 1
ATOM 1265 C CA . PRO A 1 204 ? 30.254 -34.981 -52.854 1.00 25.68 204 PRO A CA 1
ATOM 1266 C C . PRO A 1 204 ? 31.248 -36.054 -52.388 1.00 29.37 204 PRO A C 1
ATOM 1267 O O . PRO A 1 204 ? 32.180 -35.761 -51.624 1.00 27.20 204 PRO A O 1
ATOM 1271 N N . LYS A 1 205 ? 31.073 -37.285 -52.858 1.00 24.93 205 LYS A N 1
ATOM 1272 C CA . LYS A 1 205 ? 31.989 -38.336 -52.448 1.00 25.49 205 LYS A CA 1
ATOM 1273 C C . LYS A 1 205 ? 33.339 -38.216 -53.143 1.00 22.77 205 LYS A C 1
ATOM 1274 O O . LYS A 1 205 ? 34.368 -38.490 -52.531 1.00 21.57 205 LYS A O 1
ATOM 1280 N N . ILE A 1 206 ? 33.348 -37.774 -54.397 1.00 21.47 206 ILE A N 1
ATOM 1281 C CA . ILE A 1 206 ? 34.619 -37.535 -55.090 1.00 22.96 206 ILE A CA 1
ATOM 1282 C C . ILE A 1 206 ? 35.346 -36.382 -54.407 1.00 23.55 206 ILE A C 1
ATOM 1283 O O . ILE A 1 206 ? 36.557 -36.446 -54.190 1.00 23.96 206 ILE A O 1
ATOM 1288 N N . ALA A 1 207 ? 34.600 -35.337 -54.061 1.00 24.21 207 ALA A N 1
ATOM 1289 C CA . ALA A 1 207 ? 35.165 -34.182 -53.342 1.00 25.05 207 ALA A CA 1
ATOM 1290 C C . ALA A 1 207 ? 35.811 -34.584 -52.014 1.00 25.59 207 ALA A C 1
ATOM 1291 O O . ALA A 1 207 ? 36.929 -34.148 -51.692 1.00 23.25 207 ALA A O 1
ATOM 1293 N N . ARG A 1 208 ? 35.110 -35.415 -51.246 1.00 25.11 208 ARG A N 1
ATOM 1294 C CA . ARG A 1 208 ? 35.631 -35.887 -49.965 1.00 27.13 208 ARG A CA 1
ATOM 1295 C C . ARG A 1 208 ? 36.927 -36.693 -50.163 1.00 24.68 208 ARG A C 1
ATOM 1296 O O . ARG A 1 208 ? 37.849 -36.645 -49.343 1.00 22.91 208 ARG A O 1
ATOM 1304 N N . SER A 1 209 ? 36.987 -37.462 -51.242 1.00 21.69 209 SER A N 1
ATOM 1305 C CA . SER A 1 209 ? 38.182 -38.234 -51.516 1.00 21.47 209 SER A CA 1
ATOM 1306 C C . SER A 1 209 ? 39.389 -37.299 -51.708 1.00 24.82 209 SER A C 1
ATOM 1307 O O . SER A 1 209 ? 40.453 -37.527 -51.121 1.00 23.57 209 SER A O 1
ATOM 1310 N N . PHE A 1 210 ? 39.228 -36.228 -52.488 1.00 22.56 210 PHE A N 1
ATOM 1311 C CA . PHE A 1 210 ? 40.338 -35.275 -52.669 1.00 22.67 210 PHE A CA 1
ATOM 1312 C C . PHE A 1 210 ? 40.667 -34.522 -51.403 1.00 25.41 210 PHE A C 1
ATOM 1313 O O . PHE A 1 210 ? 41.840 -34.262 -51.117 1.00 23.52 210 PHE A O 1
ATOM 1321 N N . TYR A 1 211 ? 39.626 -34.154 -50.657 1.00 21.36 211 TYR A N 1
ATOM 1322 C CA . TYR A 1 211 ? 39.832 -33.504 -49.366 1.00 22.19 211 TYR A CA 1
ATOM 1323 C C . TYR A 1 211 ? 40.745 -34.355 -48.470 1.00 25.86 211 TYR A C 1
ATOM 1324 O O . TYR A 1 211 ? 41.749 -33.865 -47.940 1.00 24.47 211 TYR A O 1
ATOM 1333 N N . ASP A 1 212 ? 40.410 -35.636 -48.325 1.00 26.30 212 ASP A N 1
ATOM 1334 C CA . ASP A 1 212 ? 41.196 -36.563 -47.502 1.00 26.05 212 ASP A CA 1
ATOM 1335 C C . ASP A 1 212 ? 42.624 -36.766 -48.009 1.00 26.44 212 ASP A C 1
ATOM 1336 O O . ASP A 1 212 ? 43.563 -36.835 -47.223 1.00 26.02 212 ASP A O 1
ATOM 1341 N N . LEU A 1 213 ? 42.782 -36.884 -49.323 1.00 28.41 213 LEU A N 1
ATOM 1342 C CA . LEU A 1 213 ? 44.100 -37.090 -49.914 1.00 26.71 213 LEU A CA 1
ATOM 1343 C C . LEU A 1 213 ? 45.059 -35.931 -49.626 1.00 23.50 213 LEU A C 1
ATOM 1344 O O . LEU A 1 213 ? 46.212 -36.151 -49.226 1.00 25.02 213 LEU A O 1
ATOM 1349 N N . PHE A 1 214 ? 44.582 -34.699 -49.811 1.00 22.66 214 PHE A N 1
ATOM 1350 C CA . PHE A 1 214 ? 45.418 -33.514 -49.553 1.00 23.96 214 PHE A CA 1
ATOM 1351 C C . PHE A 1 214 ? 45.726 -33.332 -48.073 1.00 28.74 214 PHE A C 1
ATOM 1352 O O . PHE A 1 214 ? 46.742 -32.719 -47.709 1.00 26.31 214 PHE A O 1
ATOM 1360 N N . GLU A 1 215 ? 44.858 -33.846 -47.210 1.00 28.82 215 GLU A N 1
ATOM 1361 C CA . GLU A 1 215 ? 45.158 -33.796 -45.779 1.00 32.13 215 GLU A CA 1
ATOM 1362 C C . GLU A 1 215 ? 46.182 -34.862 -45.398 1.00 33.83 215 GLU A C 1
ATOM 1363 O O . GLU A 1 215 ? 47.034 -34.631 -44.537 1.00 33.90 215 GLU A O 1
ATOM 1369 N N . GLN A 1 216 ? 46.107 -36.024 -46.041 1.00 31.63 216 GLN A N 1
ATOM 1370 C CA . GLN A 1 216 ? 46.903 -37.162 -45.607 1.00 36.95 216 GLN A CA 1
ATOM 1371 C C . GLN A 1 216 ? 48.231 -37.253 -46.343 1.00 38.36 216 GLN A C 1
ATOM 1372 O O . GLN A 1 216 ? 49.233 -37.663 -45.764 1.00 37.32 216 GLN A O 1
ATOM 1378 N N . LYS A 1 217 ? 48.233 -36.877 -47.619 1.00 36.23 217 LYS A N 1
ATOM 1379 C CA . LYS A 1 217 ? 49.445 -36.904 -48.429 1.00 34.47 217 LYS A CA 1
ATOM 1380 C C . LYS A 1 217 ? 49.807 -35.482 -48.834 1.00 32.37 217 LYS A C 1
ATOM 1381 O O . LYS A 1 217 ? 49.509 -35.057 -49.945 1.00 32.27 217 LYS A O 1
ATOM 1387 N N . VAL A 1 218 ? 50.456 -34.755 -47.931 1.00 30.26 218 VAL A N 1
ATOM 1388 C CA . VAL A 1 218 ? 50.688 -33.330 -48.123 1.00 30.59 218 VAL A CA 1
ATOM 1389 C C . VAL A 1 218 ? 51.568 -33.085 -49.352 1.00 28.73 218 VAL A C 1
ATOM 1390 O O . VAL A 1 218 ? 51.392 -32.087 -50.042 1.00 27.66 218 VAL A O 1
ATOM 1394 N N . TYR A 1 219 ? 52.488 -34.005 -49.639 1.00 29.23 219 TYR A N 1
ATOM 1395 C CA . TYR A 1 219 ? 53.364 -33.865 -50.811 1.00 30.68 219 TYR A CA 1
ATOM 1396 C C . TYR A 1 219 ? 52.587 -33.826 -52.135 1.00 29.94 219 TYR A C 1
ATOM 1397 O O . TYR A 1 219 ? 53.081 -33.284 -53.126 1.00 26.01 219 TYR A O 1
ATOM 1406 N N . HIS A 1 220 ? 51.378 -34.386 -52.163 1.00 27.34 220 HIS A N 1
ATOM 1407 C CA . HIS A 1 220 ? 50.593 -34.344 -53.392 1.00 24.81 220 HIS A CA 1
ATOM 1408 C C . HIS A 1 220 ? 49.981 -32.960 -53.655 1.00 23.19 220 HIS A C 1
ATOM 1409 O O . HIS A 1 220 ? 49.462 -32.712 -54.740 1.00 26.52 220 HIS A O 1
ATOM 1416 N N . ARG A 1 221 ? 50.057 -32.053 -52.680 1.00 22.17 221 ARG A N 1
ATOM 1417 C CA . ARG A 1 221 ? 49.744 -30.651 -52.948 1.00 23.77 221 ARG A CA 1
ATOM 1418 C C . ARG A 1 221 ? 50.780 -30.050 -53.892 1.00 24.62 221 ARG A C 1
ATOM 1419 O O . ARG A 1 221 ? 50.445 -29.251 -54.774 1.00 22.95 221 ARG A O 1
ATOM 1427 N N . SER A 1 222 ? 52.048 -30.392 -53.666 1.00 26.55 222 SER A N 1
ATOM 1428 C CA . SER A 1 222 ? 53.136 -29.926 -54.523 1.00 27.91 222 SER A CA 1
ATOM 1429 C C . SER A 1 222 ? 53.050 -30.531 -55.931 1.00 28.41 222 SER A C 1
ATOM 1430 O O . SER A 1 222 ? 53.384 -29.881 -56.920 1.00 28.04 222 SER A O 1
ATOM 1433 N N . LEU A 1 223 ? 52.620 -31.787 -56.010 1.00 25.18 223 LEU A N 1
ATOM 1434 C CA . LEU A 1 223 ? 52.438 -32.420 -57.306 1.00 27.75 223 LEU A CA 1
ATOM 1435 C C . LEU A 1 223 ? 51.324 -31.710 -58.072 1.00 27.71 223 LEU A C 1
ATOM 1436 O O . LEU A 1 223 ? 51.444 -31.452 -59.274 1.00 24.84 223 LEU A O 1
ATOM 1441 N N . PHE A 1 224 ? 50.249 -31.372 -57.365 1.00 24.37 224 PHE A N 1
ATOM 1442 C CA . PHE A 1 224 ? 49.102 -30.718 -57.981 1.00 22.15 224 PHE A CA 1
ATOM 1443 C C . PHE A 1 224 ? 49.509 -29.343 -58.519 1.00 21.95 224 PHE A C 1
ATOM 1444 O O . PHE A 1 224 ? 49.073 -28.934 -59.586 1.00 21.12 224 PHE A O 1
ATOM 1452 N N . ILE A 1 225 ? 50.342 -28.631 -57.766 1.00 22.78 225 ILE A N 1
ATOM 1453 C CA . ILE A 1 225 ? 50.848 -27.336 -58.213 1.00 22.17 225 ILE A CA 1
ATOM 1454 C C . ILE A 1 225 ? 51.606 -27.469 -59.527 1.00 27.01 225 ILE A C 1
ATOM 1455 O O . ILE A 1 225 ? 51.422 -26.658 -60.434 1.00 27.92 225 ILE A O 1
ATOM 1460 N N . GLU A 1 226 ? 52.483 -28.472 -59.628 1.00 22.66 226 GLU A N 1
ATOM 1461 C CA . GLU A 1 226 ? 53.278 -28.640 -60.832 1.00 23.39 226 GLU A CA 1
ATOM 1462 C C . GLU A 1 226 ? 52.403 -29.031 -62.009 1.00 23.81 226 GLU A C 1
ATOM 1463 O O . GLU A 1 226 ? 52.682 -28.645 -63.142 1.00 24.15 226 GLU A O 1
ATOM 1469 N N . TYR A 1 227 ? 51.355 -29.806 -61.758 1.00 23.69 227 TYR A N 1
ATOM 1470 C CA . TYR A 1 227 ? 50.453 -30.155 -62.852 1.00 22.76 227 TYR A CA 1
ATOM 1471 C C . TYR A 1 227 ? 49.707 -28.913 -63.335 1.00 22.91 227 TYR A C 1
ATOM 1472 O O . TYR A 1 227 ? 49.575 -28.688 -64.524 1.00 26.65 227 TYR A O 1
ATOM 1481 N N . GLY A 1 228 ? 49.228 -28.098 -62.401 1.00 22.32 228 GLY A N 1
ATOM 1482 C CA . GLY A 1 228 ? 48.483 -26.910 -62.765 1.00 24.50 228 GLY A CA 1
ATOM 1483 C C . GLY A 1 228 ? 49.330 -25.916 -63.510 1.00 22.64 228 GLY A C 1
ATOM 1484 O O . GLY A 1 228 ? 48.880 -25.304 -64.478 1.00 23.13 228 GLY A O 1
ATOM 1485 N N . LYS A 1 229 ? 50.565 -25.745 -63.059 1.00 25.57 229 LYS A N 1
ATOM 1486 C CA . LYS A 1 229 ? 51.521 -24.916 -63.791 1.00 30.76 229 LYS A CA 1
ATOM 1487 C C . LYS A 1 229 ? 51.810 -25.487 -65.187 1.00 32.03 229 LYS A C 1
ATOM 1488 O O . LYS A 1 229 ? 51.933 -24.748 -66.172 1.00 31.31 229 LYS A O 1
ATOM 1494 N N . ALA A 1 230 ? 51.930 -26.806 -65.274 1.00 30.01 230 ALA A N 1
ATOM 1495 C CA . ALA A 1 230 ? 52.246 -27.430 -66.555 1.00 30.55 230 ALA A CA 1
ATOM 1496 C C . ALA A 1 230 ? 51.081 -27.275 -67.521 1.00 30.42 230 ALA A C 1
ATOM 1497 O O . ALA A 1 230 ? 51.270 -26.931 -68.690 1.00 32.24 230 ALA A O 1
ATOM 1499 N N . LEU A 1 231 ? 49.878 -27.547 -67.033 1.00 29.36 231 LEU A N 1
ATOM 1500 C CA . LEU A 1 231 ? 48.685 -27.483 -67.880 1.00 28.26 231 LEU A CA 1
ATOM 1501 C C . LEU A 1 231 ? 48.378 -26.036 -68.268 1.00 30.00 231 LEU A C 1
ATOM 1502 O O . LEU A 1 231 ? 47.961 -25.764 -69.386 1.00 33.62 231 LEU A O 1
ATOM 1507 N N . GLY A 1 232 ? 48.600 -25.104 -67.343 1.00 29.69 232 GLY A N 1
ATOM 1508 C CA . GLY A 1 232 ? 48.444 -23.697 -67.657 1.00 33.05 232 GLY A CA 1
ATOM 1509 C C . GLY A 1 232 ? 49.232 -23.322 -68.903 1.00 37.85 232 GLY A C 1
ATOM 1510 O O . GLY A 1 232 ? 48.800 -22.501 -69.708 1.00 39.10 232 GLY A O 1
ATOM 1511 N N . SER A 1 233 ? 50.380 -23.970 -69.076 1.00 37.11 233 SER A N 1
ATOM 1512 C CA . SER A 1 233 ? 51.262 -23.697 -70.199 1.00 39.06 233 SER A CA 1
ATOM 1513 C C . SER A 1 233 ? 50.919 -24.494 -71.466 1.00 37.30 233 SER A C 1
ATOM 1514 O O . SER A 1 233 ? 51.073 -23.989 -72.578 1.00 39.87 233 SER A O 1
ATOM 1517 N N . SER A 1 234 ? 50.440 -25.724 -71.301 1.00 36.87 234 SER A N 1
ATOM 1518 C CA . SER A 1 234 ? 50.220 -26.614 -72.444 1.00 38.53 234 SER A CA 1
ATOM 1519 C C . SER A 1 234 ? 48.758 -26.738 -72.898 1.00 35.55 234 SER A C 1
ATOM 1520 O O . SER A 1 234 ? 48.485 -27.376 -73.913 1.00 36.72 234 SER A O 1
ATOM 1523 N N . SER A 1 235 ? 47.831 -26.139 -72.150 1.00 33.24 235 SER A N 1
ATOM 1524 C CA . SER A 1 235 ? 46.396 -26.232 -72.444 1.00 32.21 235 SER A CA 1
ATOM 1525 C C . SER A 1 235 ? 46.088 -25.964 -73.913 1.00 33.65 235 SER A C 1
ATOM 1526 O O . SER A 1 235 ? 46.603 -25.010 -74.503 1.00 32.25 235 SER A O 1
ATOM 1529 N N . THR A 1 236 ? 45.282 -26.847 -74.498 1.00 34.01 236 THR A N 1
ATOM 1530 C CA . THR A 1 236 ? 44.797 -26.692 -75.871 1.00 36.51 236 THR A CA 1
ATOM 1531 C C . THR A 1 236 ? 43.638 -25.708 -75.932 1.00 37.61 236 THR A C 1
ATOM 1532 O O . THR A 1 236 ? 43.160 -25.365 -77.007 1.00 36.98 236 THR A O 1
ATOM 1536 N N . GLY A 1 237 ? 43.166 -25.289 -74.764 1.00 39.08 237 GLY A N 1
ATOM 1537 C CA . GLY A 1 237 ? 42.026 -24.402 -74.693 1.00 37.86 237 GLY A CA 1
ATOM 1538 C C . GLY A 1 237 ? 40.704 -25.123 -74.778 1.00 35.83 237 GLY A C 1
ATOM 1539 O O . GLY A 1 237 ? 39.679 -24.486 -75.006 1.00 37.24 237 GLY A O 1
ATOM 1540 N N . SER A 1 238 ? 40.722 -26.448 -74.623 1.00 31.57 238 SER A N 1
ATOM 1541 C CA . SER A 1 238 ? 39.490 -27.231 -74.578 1.00 31.96 238 SER A CA 1
ATOM 1542 C C . SER A 1 238 ? 38.686 -26.837 -73.350 1.00 33.24 238 SER A C 1
ATOM 1543 O O . SER A 1 238 ? 39.218 -26.213 -72.429 1.00 32.30 238 SER A O 1
ATOM 1546 N N . LYS A 1 239 ? 37.417 -27.226 -73.329 1.00 34.52 239 LYS A N 1
ATOM 1547 C CA . LYS A 1 239 ? 36.510 -26.852 -72.246 1.00 39.00 239 LYS A CA 1
ATOM 1548 C C . LYS A 1 239 ? 36.981 -27.412 -70.908 1.00 32.93 239 LYS A C 1
ATOM 1549 O O . LYS A 1 239 ? 37.033 -26.694 -69.902 1.00 30.54 239 LYS A O 1
ATOM 1555 N N . ALA A 1 240 ? 37.332 -28.692 -70.884 1.00 27.15 240 ALA A N 1
ATOM 1556 C CA . ALA A 1 240 ? 37.783 -29.307 -69.639 1.00 28.48 240 ALA A CA 1
ATOM 1557 C C . ALA A 1 240 ? 39.086 -28.674 -69.128 1.00 26.60 240 ALA A C 1
ATOM 1558 O O . ALA A 1 240 ? 39.187 -28.328 -67.953 1.00 26.01 240 ALA A O 1
ATOM 1560 N N . GLU A 1 241 ? 40.073 -28.502 -70.006 1.00 25.15 241 GLU A N 1
ATOM 1561 C CA . GLU A 1 241 ? 41.355 -27.938 -69.586 1.00 25.20 241 GLU A CA 1
ATOM 1562 C C . GLU A 1 241 ? 41.207 -26.499 -69.114 1.00 24.96 241 GLU A C 1
ATOM 1563 O O . GLU A 1 241 ? 41.878 -26.063 -68.166 1.00 25.58 241 GLU A O 1
ATOM 1569 N N . SER A 1 242 ? 40.346 -25.759 -69.803 1.00 26.03 242 SER A N 1
ATOM 1570 C CA . SER A 1 242 ? 40.172 -24.347 -69.500 1.00 29.64 242 SER A CA 1
ATOM 1571 C C . SER A 1 242 ? 39.549 -24.202 -68.127 1.00 28.21 242 SER A C 1
ATOM 1572 O O . SER A 1 242 ? 39.942 -23.342 -67.350 1.00 29.96 242 SER A O 1
ATOM 1575 N N . LEU A 1 243 ? 38.577 -25.058 -67.840 1.00 27.73 243 LEU A N 1
ATOM 1576 C CA . LEU A 1 243 ? 37.9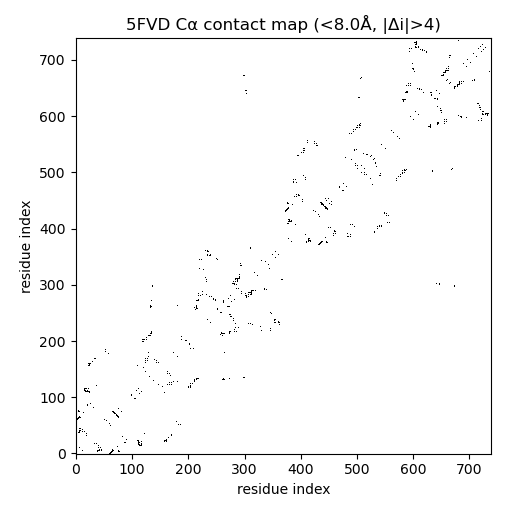39 -25.062 -66.528 1.00 28.72 243 LEU A CA 1
ATOM 1577 C C . LEU A 1 243 ? 38.962 -25.385 -65.441 1.00 27.92 243 LEU A C 1
ATOM 1578 O O . LEU A 1 243 ? 39.035 -24.690 -64.424 1.00 27.87 243 LEU A O 1
ATOM 1583 N N . PHE A 1 244 ? 39.755 -26.437 -65.651 1.00 26.59 244 PHE A N 1
ATOM 1584 C CA . PHE A 1 244 ? 40.766 -26.805 -64.668 1.00 24.96 244 PHE A CA 1
ATOM 1585 C C . PHE A 1 244 ? 41.727 -25.654 -64.388 1.00 25.22 244 PHE A C 1
ATOM 1586 O O . PHE A 1 244 ? 42.042 -25.358 -63.226 1.00 25.92 244 PHE A O 1
ATOM 1594 N N . VAL A 1 245 ? 42.243 -25.050 -65.455 1.00 24.28 245 VAL A N 1
ATOM 1595 C CA . VAL A 1 245 ? 43.234 -23.997 -65.306 1.00 25.56 245 VAL A CA 1
ATOM 1596 C C . VAL A 1 245 ? 42.627 -22.809 -64.566 1.00 23.51 245 VAL A C 1
ATOM 1597 O O . VAL A 1 245 ? 43.262 -22.239 -63.672 1.00 28.59 245 VAL A O 1
ATOM 1601 N N . ASN A 1 246 ? 41.391 -22.455 -64.914 1.00 24.04 246 ASN A N 1
ATOM 1602 C CA . ASN A 1 246 ? 40.712 -21.314 -64.291 1.00 33.82 246 ASN A CA 1
ATOM 1603 C C . ASN A 1 246 ? 40.469 -21.532 -62.790 1.00 29.25 246 ASN A C 1
ATOM 1604 O O . ASN A 1 246 ? 40.578 -20.598 -61.993 1.00 30.73 246 ASN A O 1
ATOM 1609 N N . ILE A 1 247 ? 40.137 -22.759 -62.406 1.00 25.42 247 ILE A N 1
ATOM 1610 C CA . ILE A 1 247 ? 39.990 -23.085 -60.986 1.00 26.25 247 ILE A CA 1
ATOM 1611 C C . ILE A 1 247 ? 41.360 -23.053 -60.317 1.00 27.67 247 ILE A C 1
ATOM 1612 O O . ILE A 1 247 ? 41.556 -22.361 -59.314 1.00 29.43 247 ILE A O 1
ATOM 1617 N N . PHE A 1 248 ? 42.316 -23.775 -60.897 1.00 24.90 248 PHE A N 1
ATOM 1618 C CA . PHE A 1 248 ? 43.659 -23.863 -60.331 1.00 25.16 248 PHE A CA 1
ATOM 1619 C C . PHE A 1 248 ? 44.299 -22.492 -60.096 1.00 23.75 248 PHE A C 1
ATOM 1620 O O . PHE A 1 248 ? 44.928 -22.268 -59.058 1.00 28.55 248 PHE A O 1
ATOM 1628 N N . MET A 1 249 ? 44.134 -21.585 -61.054 1.00 23.07 249 MET A N 1
ATOM 1629 C CA . MET A 1 249 ? 44.793 -20.277 -60.998 1.00 24.04 249 MET A CA 1
ATOM 1630 C C . MET A 1 249 ? 44.255 -19.426 -59.852 1.00 28.30 249 MET A C 1
ATOM 1631 O O . MET A 1 249 ? 44.899 -18.461 -59.423 1.00 32.58 249 MET A O 1
ATOM 1636 N N . GLN A 1 250 ? 43.075 -19.777 -59.356 1.00 25.46 250 GLN A N 1
ATOM 1637 C CA . GLN A 1 250 ? 42.487 -19.043 -58.227 1.00 29.55 250 GLN A CA 1
ATOM 1638 C C . GLN A 1 250 ? 43.201 -19.313 -56.906 1.00 30.25 250 GLN A C 1
ATOM 1639 O O . GLN A 1 250 ? 43.023 -18.555 -55.944 1.00 24.64 250 GLN A O 1
ATOM 1645 N N . ALA A 1 251 ? 44.013 -20.372 -56.857 1.00 24.61 251 ALA A N 1
ATOM 1646 C CA . ALA A 1 251 ? 44.704 -20.740 -55.619 1.00 27.77 251 ALA A CA 1
ATOM 1647 C C . ALA A 1 251 ? 45.645 -19.631 -55.137 1.00 27.79 251 ALA A C 1
ATOM 1648 O O . ALA A 1 251 ? 45.722 -19.365 -53.935 1.00 25.22 251 ALA A O 1
ATOM 1650 N N . TYR A 1 252 ? 46.337 -18.968 -56.066 1.00 26.10 252 TYR A N 1
ATOM 1651 C CA . TYR A 1 252 ? 47.256 -17.889 -55.694 1.00 27.01 252 TYR A CA 1
ATOM 1652 C C . TYR A 1 252 ? 46.550 -16.741 -54.977 1.00 27.73 252 TYR A C 1
ATOM 1653 O O . TYR A 1 252 ? 47.008 -16.266 -53.935 1.00 30.80 252 TYR A O 1
ATOM 1662 N N . GLY A 1 253 ? 45.450 -16.268 -55.546 1.00 27.69 253 GLY A N 1
ATOM 1663 C CA . GLY A 1 253 ? 44.703 -15.199 -54.914 1.00 27.02 253 GLY A CA 1
ATOM 1664 C C . GLY A 1 253 ? 44.063 -15.636 -53.607 1.00 27.94 253 GLY A C 1
ATOM 1665 O O . GLY A 1 253 ? 43.985 -14.867 -52.664 1.00 27.54 253 GLY A O 1
ATOM 1666 N N . ALA A 1 254 ? 43.606 -16.885 -53.560 1.00 30.13 254 ALA A N 1
ATOM 1667 C CA . ALA A 1 254 ? 42.977 -17.436 -52.351 1.00 29.60 254 ALA A CA 1
ATOM 1668 C C . ALA A 1 254 ? 43.929 -17.364 -51.153 1.00 25.86 254 ALA A C 1
ATOM 1669 O O . ALA A 1 254 ? 43.529 -16.980 -50.040 1.00 26.53 254 ALA A O 1
ATOM 1671 N N . GLY A 1 255 ? 45.189 -17.732 -51.387 1.00 25.60 255 GLY A N 1
ATOM 1672 C CA . GLY A 1 255 ? 46.212 -17.646 -50.355 1.00 25.51 255 GLY A CA 1
ATOM 1673 C C . GLY A 1 255 ? 46.484 -16.222 -49.909 1.00 28.74 255 GLY A C 1
ATOM 1674 O O . GLY A 1 255 ? 46.832 -15.980 -48.753 1.00 26.99 255 GLY A O 1
ATOM 1675 N N . GLN A 1 256 ? 46.287 -15.262 -50.806 1.00 25.79 256 GLN A N 1
ATOM 1676 C CA . GLN A 1 256 ? 46.573 -13.863 -50.469 1.00 22.42 256 GLN A CA 1
ATOM 1677 C C . GLN A 1 256 ? 45.355 -13.062 -49.973 1.00 23.96 256 GLN A C 1
ATOM 1678 O O . GLN A 1 256 ? 45.484 -11.864 -49.714 1.00 24.51 256 GLN A O 1
ATOM 1684 N N . THR A 1 257 ? 44.199 -13.719 -49.831 1.00 22.55 257 THR A N 1
ATOM 1685 C CA . THR A 1 257 ? 42.916 -13.039 -49.570 1.00 23.91 257 THR A CA 1
ATOM 1686 C C . THR A 1 257 ? 42.998 -11.924 -48.505 1.00 26.37 257 THR A C 1
ATOM 1687 O O . THR A 1 257 ? 42.527 -10.803 -48.727 1.00 22.85 257 THR A O 1
ATOM 1691 N N . MET A 1 258 ? 43.568 -12.240 -47.347 1.00 25.89 258 MET A N 1
ATOM 1692 C CA . MET A 1 258 ? 43.565 -11.291 -46.237 1.00 25.82 258 MET A CA 1
ATOM 1693 C C . MET A 1 258 ? 44.471 -10.099 -46.490 1.00 26.01 258 MET A C 1
ATOM 1694 O O . MET A 1 258 ? 44.215 -8.997 -45.988 1.00 23.96 258 MET A O 1
ATOM 1699 N N . LEU A 1 259 ? 45.529 -10.315 -47.266 1.00 24.84 259 LEU A N 1
ATOM 1700 C CA . LEU A 1 259 ? 46.417 -9.222 -47.630 1.00 25.41 259 LEU A CA 1
ATOM 1701 C C . LEU A 1 259 ? 45.739 -8.322 -48.654 1.00 25.28 259 LEU A C 1
ATOM 1702 O O . LEU A 1 259 ? 45.873 -7.105 -48.593 1.00 24.86 259 LEU A O 1
ATOM 1707 N N . ARG A 1 260 ? 45.009 -8.929 -49.591 1.00 22.52 260 ARG A N 1
ATOM 1708 C CA . ARG A 1 260 ? 44.249 -8.173 -50.579 1.00 23.82 260 ARG A CA 1
ATOM 1709 C C . ARG A 1 260 ? 43.143 -7.380 -49.873 1.00 26.50 260 ARG A C 1
ATOM 1710 O O . ARG A 1 260 ? 42.916 -6.211 -50.178 1.00 25.56 260 ARG A O 1
ATOM 1718 N N . TRP A 1 261 ? 42.465 -8.012 -48.919 1.00 22.45 261 TRP A N 1
ATOM 1719 C CA . TRP A 1 261 ? 41.472 -7.296 -48.104 1.00 23.73 261 TRP A CA 1
ATOM 1720 C C . TRP A 1 261 ? 42.090 -6.118 -47.341 1.00 25.57 261 TRP A C 1
ATOM 1721 O O . TRP A 1 261 ? 41.425 -5.103 -47.085 1.00 24.81 261 TRP A O 1
ATOM 1732 N N . GLY A 1 262 ? 43.363 -6.263 -46.974 1.00 25.94 262 GLY A N 1
ATOM 1733 C CA . GLY A 1 262 ? 44.100 -5.195 -46.323 1.00 24.09 262 GLY A CA 1
ATOM 1734 C C . GLY A 1 262 ? 44.254 -3.978 -47.223 1.00 27.92 262 GLY A C 1
ATOM 1735 O O . GLY A 1 262 ? 44.027 -2.838 -46.798 1.00 29.46 262 GLY A O 1
ATOM 1736 N N . VAL A 1 263 ? 44.628 -4.218 -48.475 1.00 24.99 263 VAL A N 1
ATOM 1737 C CA . VAL A 1 263 ? 44.730 -3.149 -49.461 1.00 28.28 263 VAL A CA 1
ATOM 1738 C C . VAL A 1 263 ? 43.365 -2.518 -49.685 1.00 25.17 263 VAL A C 1
ATOM 1739 O O . VAL A 1 263 ? 43.257 -1.314 -49.860 1.00 28.89 263 VAL A O 1
ATOM 1743 N N . ILE A 1 264 ? 42.326 -3.344 -49.700 1.00 23.80 264 ILE A N 1
ATOM 1744 C CA . ILE A 1 264 ? 40.959 -2.860 -49.877 1.00 24.96 264 ILE A CA 1
ATOM 1745 C C . ILE A 1 264 ? 40.570 -1.912 -48.732 1.00 23.65 264 ILE A C 1
ATOM 1746 O O . ILE A 1 264 ? 39.897 -0.898 -48.945 1.00 24.83 264 ILE A O 1
ATOM 1751 N N . ALA A 1 265 ? 41.009 -2.238 -47.519 1.00 22.14 265 ALA A N 1
ATOM 1752 C CA . ALA A 1 265 ? 40.728 -1.388 -46.355 1.00 26.89 265 ALA A CA 1
ATOM 1753 C C . ALA A 1 265 ? 41.339 0.012 -46.521 1.00 26.88 265 ALA A C 1
ATOM 1754 O O . ALA A 1 265 ? 40.734 1.016 -46.135 1.00 29.26 265 ALA A O 1
ATOM 1756 N N . ARG A 1 266 ? 42.533 0.076 -47.104 1.00 24.66 266 ARG A N 1
ATOM 1757 C CA . ARG A 1 266 ? 43.179 1.358 -47.377 1.00 27.91 266 ARG A CA 1
ATOM 1758 C C . ARG A 1 266 ? 42.494 2.093 -48.535 1.00 29.79 266 ARG A C 1
ATOM 1759 O O . ARG A 1 266 ? 42.311 3.315 -48.478 1.00 26.84 266 ARG A O 1
ATOM 1767 N N . SER A 1 267 ? 42.124 1.362 -49.591 1.00 27.93 267 SER A N 1
ATOM 1768 C CA . SER A 1 267 ? 41.443 1.970 -50.739 1.00 31.29 267 SER A CA 1
ATOM 1769 C C . SER A 1 267 ? 40.042 2.433 -50.362 1.00 31.15 267 SER A C 1
ATOM 1770 O O . SER A 1 267 ? 39.446 3.265 -51.046 1.00 31.08 267 SER A O 1
ATOM 1773 N N . SER A 1 268 ? 39.520 1.849 -49.287 1.00 27.95 268 SER A N 1
ATOM 1774 C CA . SER A 1 268 ? 38.259 2.257 -48.676 1.00 28.61 268 SER A CA 1
ATOM 1775 C C . SER A 1 268 ? 38.449 3.429 -47.717 1.00 28.88 268 SER A C 1
ATOM 1776 O O . SER A 1 268 ? 37.482 3.942 -47.167 1.00 30.84 268 SER A O 1
ATOM 1779 N N . ASN A 1 269 ? 39.704 3.807 -47.499 1.00 26.70 269 ASN A N 1
ATOM 1780 C CA . ASN A 1 269 ? 40.070 4.871 -46.568 1.00 29.08 269 ASN A CA 1
ATOM 1781 C C . ASN A 1 269 ? 39.464 4.657 -45.185 1.00 29.96 269 ASN A C 1
ATOM 1782 O O . ASN A 1 269 ? 38.926 5.583 -44.570 1.00 31.62 269 ASN A O 1
ATOM 1787 N N . ASN A 1 270 ? 39.560 3.425 -44.690 1.00 23.81 270 ASN A N 1
ATOM 1788 C CA . ASN A 1 270 ? 39.041 3.129 -43.372 1.00 25.67 270 ASN A CA 1
ATOM 1789 C C . ASN A 1 270 ? 39.915 3.792 -42.320 1.00 26.37 270 ASN A C 1
ATOM 1790 O O . ASN A 1 270 ? 41.079 3.429 -42.162 1.00 27.80 270 ASN A O 1
ATOM 1795 N N . ILE A 1 271 ? 39.352 4.755 -41.589 1.00 26.54 271 ILE A N 1
ATOM 1796 C CA . ILE A 1 271 ? 40.159 5.557 -40.683 1.00 31.70 271 ILE A CA 1
ATOM 1797 C C . ILE A 1 271 ? 40.655 4.752 -39.486 1.00 28.27 271 ILE A C 1
ATOM 1798 O O . ILE A 1 271 ? 41.570 5.185 -38.780 1.00 27.70 271 ILE A O 1
ATOM 1803 N N . MET A 1 272 ? 40.078 3.580 -39.253 1.00 23.73 272 MET A N 1
ATOM 1804 C CA . MET A 1 272 ? 40.570 2.757 -38.146 1.00 24.26 272 MET A CA 1
ATOM 1805 C C . MET A 1 272 ? 41.967 2.197 -38.461 1.00 25.70 272 MET A C 1
ATOM 1806 O O . MET A 1 272 ? 42.656 1.671 -37.577 1.00 28.82 272 MET A O 1
ATOM 1811 N N . LEU A 1 273 ? 42.394 2.316 -39.715 1.00 23.28 273 LEU A N 1
ATOM 1812 C CA . LEU A 1 273 ? 43.766 1.975 -40.072 1.00 24.79 273 LEU A CA 1
ATOM 1813 C C . LEU A 1 273 ? 44.751 2.960 -39.425 1.00 26.65 273 LEU A C 1
ATOM 1814 O O . LEU A 1 273 ? 45.968 2.765 -39.478 1.00 31.20 273 LEU A O 1
ATOM 1819 N N . GLY A 1 274 ? 44.227 4.021 -38.816 1.00 26.72 274 GLY A N 1
ATOM 1820 C CA . GLY A 1 274 ? 45.065 4.965 -38.090 1.00 27.79 274 GLY A CA 1
ATOM 1821 C C . GLY A 1 274 ? 45.078 4.822 -36.568 1.00 34.66 274 GLY A C 1
ATOM 1822 O O . GLY A 1 274 ? 45.755 5.594 -35.867 1.00 34.41 274 GLY A O 1
ATOM 1823 N N . HIS A 1 275 ? 44.344 3.843 -36.046 1.00 31.48 275 HIS A N 1
ATOM 1824 C CA . HIS A 1 275 ? 44.297 3.620 -34.595 1.00 32.53 275 HIS A CA 1
ATOM 1825 C C . HIS A 1 275 ? 45.705 3.333 -34.046 1.00 30.87 275 HIS A C 1
ATOM 1826 O O . HIS A 1 275 ? 46.496 2.656 -34.700 1.00 29.60 275 HIS A O 1
ATOM 1833 N N . VAL A 1 276 ? 46.016 3.860 -32.861 1.00 33.83 276 VAL A N 1
ATOM 1834 C CA . VAL A 1 276 ? 47.356 3.747 -32.277 1.00 35.91 276 VAL A CA 1
ATOM 1835 C C . VAL A 1 276 ? 47.849 2.296 -32.197 1.00 37.48 276 VAL A C 1
ATOM 1836 O O . VAL A 1 276 ? 49.036 2.019 -32.409 1.00 36.93 276 VAL A O 1
ATOM 1840 N N . SER A 1 277 ? 46.941 1.368 -31.907 1.00 34.27 277 SER A N 1
ATOM 1841 C CA . SER A 1 277 ? 47.320 -0.024 -31.715 1.00 34.64 277 SER A CA 1
ATOM 1842 C C . SER A 1 277 ? 47.608 -0.695 -33.065 1.00 34.36 277 SER A C 1
ATOM 1843 O O . SER A 1 277 ? 48.289 -1.720 -33.135 1.00 35.63 277 SER A O 1
ATOM 1846 N N . VAL A 1 278 ? 47.060 -0.118 -34.130 1.00 31.99 278 VAL A N 1
ATOM 1847 C CA . VAL A 1 278 ? 47.338 -0.575 -35.481 1.00 31.12 278 VAL A CA 1
ATOM 1848 C C . VAL A 1 278 ? 48.650 0.036 -35.974 1.00 32.35 278 VAL A C 1
ATOM 1849 O O . VAL A 1 278 ? 49.485 -0.672 -36.531 1.00 31.78 278 VAL A O 1
ATOM 1853 N N . GLN A 1 279 ? 48.850 1.336 -35.749 1.00 33.39 279 GLN A N 1
ATOM 1854 C CA . GLN A 1 279 ? 50.123 1.962 -36.120 1.00 34.16 279 GLN A CA 1
ATOM 1855 C C . GLN A 1 279 ? 51.307 1.249 -35.467 1.00 36.03 279 GLN A C 1
ATOM 1856 O O . GLN A 1 279 ? 52.380 1.129 -36.067 1.00 40.00 279 GLN A O 1
ATOM 1862 N N . ALA A 1 280 ? 51.102 0.760 -34.246 1.00 35.56 280 ALA A N 1
ATOM 1863 C CA . ALA A 1 280 ? 52.149 0.062 -33.502 1.00 38.20 280 ALA A CA 1
ATOM 1864 C C . ALA A 1 280 ? 52.608 -1.231 -34.182 1.00 35.65 280 ALA A C 1
ATOM 1865 O O . ALA A 1 280 ? 53.684 -1.743 -33.888 1.00 37.70 280 ALA A O 1
ATOM 1867 N N . GLU A 1 281 ? 51.800 -1.746 -35.100 1.00 32.75 281 GLU A N 1
ATOM 1868 C CA . GLU A 1 281 ? 52.103 -3.012 -35.772 1.00 33.95 281 GLU A CA 1
ATOM 1869 C C . GLU A 1 281 ? 52.779 -2.785 -37.114 1.00 34.22 281 GLU A C 1
ATOM 1870 O O . GLU A 1 281 ? 52.865 -3.697 -37.938 1.00 33.63 281 GLU A O 1
ATOM 1876 N N . LEU A 1 282 ? 53.246 -1.562 -37.329 1.00 34.47 282 LEU A N 1
ATOM 1877 C CA . LEU A 1 282 ? 53.812 -1.167 -38.611 1.00 35.13 282 LEU A CA 1
ATOM 1878 C C . LEU A 1 282 ? 54.931 -2.103 -39.085 1.00 34.79 282 LEU A C 1
ATOM 1879 O O . LEU A 1 282 ? 54.957 -2.480 -40.259 1.00 30.92 282 LEU A O 1
ATOM 1884 N N . LYS A 1 283 ? 55.852 -2.480 -38.200 1.00 35.82 283 LYS A N 1
ATOM 1885 C CA . LYS A 1 283 ? 56.940 -3.364 -38.633 1.00 39.38 283 LYS A CA 1
ATOM 1886 C C . LYS A 1 283 ? 56.420 -4.743 -39.040 1.00 37.99 283 LYS A C 1
ATOM 1887 O O . LYS A 1 283 ? 56.933 -5.355 -39.980 1.00 36.08 283 LYS A O 1
ATOM 1893 N N . GLN A 1 284 ? 55.397 -5.228 -38.337 1.00 37.72 284 GLN A N 1
ATOM 1894 C CA . GLN A 1 284 ? 54.811 -6.523 -38.653 1.00 36.65 284 GLN A CA 1
ATOM 1895 C C . GLN A 1 284 ? 53.994 -6.443 -39.936 1.00 34.79 284 GLN A C 1
ATOM 1896 O O . GLN A 1 284 ? 54.032 -7.358 -40.759 1.00 34.42 284 GLN A O 1
ATOM 1902 N N . VAL A 1 285 ? 53.254 -5.352 -40.109 1.00 32.21 285 VAL A N 1
ATOM 1903 C CA . VAL A 1 285 ? 52.468 -5.182 -41.329 1.00 31.94 285 VAL A CA 1
ATOM 1904 C C . VAL A 1 285 ? 53.455 -5.078 -42.493 1.00 31.37 285 VAL A C 1
ATOM 1905 O O . VAL A 1 285 ? 53.214 -5.603 -43.579 1.00 30.22 285 VAL A O 1
ATOM 1909 N N . THR A 1 286 ? 54.567 -4.396 -42.257 1.00 33.35 286 THR A N 1
ATOM 1910 C CA . THR A 1 286 ? 55.606 -4.282 -43.265 1.00 35.51 286 THR A CA 1
ATOM 1911 C C . THR A 1 286 ? 56.187 -5.647 -43.642 1.00 37.89 286 THR A C 1
ATOM 1912 O O . THR A 1 286 ? 56.396 -5.928 -44.821 1.00 36.51 286 THR A O 1
ATOM 1916 N N . GLU A 1 287 ? 56.433 -6.498 -42.648 1.00 38.71 287 GLU A N 1
ATOM 1917 C CA . GLU A 1 287 ? 56.953 -7.836 -42.920 1.00 41.23 287 GLU A CA 1
ATOM 1918 C C . GLU A 1 287 ? 55.994 -8.620 -43.812 1.00 37.22 287 GLU A C 1
ATOM 1919 O O . GLU A 1 287 ? 56.412 -9.321 -44.735 1.00 40.56 287 GLU A O 1
ATOM 1925 N N . VAL A 1 288 ? 54.707 -8.492 -43.526 1.00 32.35 288 VAL A N 1
ATOM 1926 C CA . VAL A 1 288 ? 53.673 -9.189 -44.272 1.00 34.34 288 VAL A CA 1
ATOM 1927 C C . VAL A 1 288 ? 53.691 -8.793 -45.747 1.00 33.97 288 VAL A C 1
ATOM 1928 O O . VAL A 1 288 ? 53.745 -9.648 -46.627 1.00 34.42 288 VAL A O 1
ATOM 1932 N N . TYR A 1 289 ? 53.673 -7.494 -46.021 1.00 33.56 289 TYR A N 1
ATOM 1933 C CA . TYR A 1 289 ? 53.557 -7.042 -47.401 1.00 33.40 289 TYR A CA 1
ATOM 1934 C C . TYR A 1 289 ? 54.888 -7.114 -48.136 1.00 34.40 289 TYR A C 1
ATOM 1935 O O . TYR A 1 289 ? 54.899 -7.236 -49.355 1.00 30.70 289 TYR A O 1
ATOM 1944 N N . ASP A 1 290 ? 56.001 -7.070 -47.396 1.00 33.67 290 ASP A N 1
ATOM 1945 C CA . ASP A 1 290 ? 57.315 -7.345 -47.971 1.00 38.25 290 ASP A CA 1
ATOM 1946 C C . ASP A 1 290 ? 57.344 -8.759 -48.549 1.00 38.22 290 ASP A C 1
ATOM 1947 O O . ASP A 1 290 ? 57.941 -8.998 -49.598 1.00 36.14 290 ASP A O 1
ATOM 1952 N N . LEU A 1 291 ? 56.722 -9.696 -47.838 1.00 36.26 291 LEU A N 1
ATOM 1953 C CA . LEU A 1 291 ? 56.651 -11.078 -48.299 1.00 37.03 291 LEU A CA 1
ATOM 1954 C C . LEU A 1 291 ? 56.017 -11.186 -49.690 1.00 34.38 291 LEU A C 1
ATOM 1955 O O . LEU A 1 291 ? 56.623 -11.756 -50.599 1.00 39.23 291 LEU A O 1
ATOM 1960 N N . VAL A 1 292 ? 54.819 -10.643 -49.872 1.00 30.68 292 VAL A N 1
ATOM 1961 C CA . VAL A 1 292 ? 54.155 -10.811 -51.169 1.00 34.27 292 VAL A CA 1
ATOM 1962 C C . VAL A 1 292 ? 54.821 -9.956 -52.241 1.00 39.85 292 VAL A C 1
ATOM 1963 O O . VAL A 1 292 ? 54.871 -10.347 -53.405 1.00 41.60 292 VAL A O 1
ATOM 1967 N N . ARG A 1 293 ? 55.344 -8.799 -51.849 1.00 41.14 293 ARG A N 1
ATOM 1968 C CA . ARG A 1 293 ? 55.997 -7.913 -52.805 1.00 41.41 293 ARG A CA 1
ATOM 1969 C C . ARG A 1 293 ? 57.214 -8.586 -53.417 1.00 41.39 293 ARG A C 1
ATOM 1970 O O . ARG A 1 293 ? 57.429 -8.522 -54.630 1.00 46.85 293 ARG A O 1
ATOM 1978 N N . GLU A 1 294 ? 58.009 -9.229 -52.574 1.00 40.13 294 GLU A N 1
ATOM 1979 C CA . GLU A 1 294 ? 59.250 -9.849 -53.016 1.00 47.76 294 GLU A CA 1
ATOM 1980 C C . GLU A 1 294 ? 59.010 -11.169 -53.750 1.00 48.47 294 GLU A C 1
ATOM 1981 O O . GLU A 1 294 ? 59.643 -11.445 -54.767 1.00 51.24 294 GLU A O 1
ATOM 1987 N N . MET A 1 295 ? 58.081 -11.974 -53.252 1.00 46.10 295 MET A N 1
ATOM 1988 C CA . MET A 1 295 ? 57.847 -13.296 -53.827 1.00 47.92 295 MET A CA 1
ATOM 1989 C C . MET A 1 295 ? 56.977 -13.267 -55.079 1.00 47.60 295 MET A C 1
ATOM 1990 O O . MET A 1 295 ? 57.141 -14.102 -55.969 1.00 47.27 295 MET A O 1
ATOM 1995 N N . GLY A 1 296 ? 56.043 -12.322 -55.140 1.00 44.14 296 GLY A N 1
ATOM 1996 C CA . GLY A 1 296 ? 55.045 -12.331 -56.194 1.00 43.12 296 GLY A CA 1
ATOM 1997 C C . GLY A 1 296 ? 53.968 -13.355 -55.887 1.00 40.83 296 GLY A C 1
ATOM 1998 O O . GLY A 1 296 ? 53.895 -13.862 -54.764 1.00 42.12 296 GLY A O 1
ATOM 1999 N N . PRO A 1 297 ? 53.130 -13.677 -56.880 1.00 41.83 297 PRO A N 1
ATOM 2000 C CA . PRO A 1 297 ? 51.949 -14.526 -56.656 1.00 39.48 297 PRO A CA 1
ATOM 2001 C C . PRO A 1 297 ? 52.240 -15.889 -56.011 1.00 36.81 297 PRO A C 1
ATOM 2002 O O . PRO A 1 297 ? 51.356 -16.428 -55.349 1.00 33.37 297 PRO A O 1
ATOM 2006 N N . GLU A 1 298 ? 53.444 -16.429 -56.197 1.00 38.31 298 GLU A N 1
ATOM 2007 C CA . GLU A 1 298 ? 53.836 -17.714 -55.608 1.00 41.91 298 GLU A CA 1
ATOM 2008 C C . GLU A 1 298 ? 53.650 -17.734 -54.086 1.00 39.01 298 GLU A C 1
ATOM 2009 O O . GLU A 1 298 ? 53.362 -18.779 -53.486 1.00 39.51 298 GLU A O 1
ATOM 2015 N N . SER A 1 299 ? 53.802 -16.569 -53.465 1.00 32.91 299 SER A N 1
ATOM 2016 C CA . SER A 1 299 ? 53.604 -16.434 -52.033 1.00 30.78 299 SER A CA 1
ATOM 2017 C C . SER A 1 299 ? 52.202 -16.884 -51.604 1.00 30.17 299 SER A C 1
ATOM 2018 O O . SER A 1 299 ? 51.999 -17.299 -50.462 1.00 30.31 299 SER A O 1
ATOM 2021 N N . GLY A 1 300 ? 51.236 -16.797 -52.513 1.00 29.44 300 GLY A N 1
ATOM 2022 C CA . GLY A 1 300 ? 49.889 -17.245 -52.209 1.00 27.76 300 GLY A CA 1
ATOM 2023 C C . GLY A 1 300 ? 49.776 -18.732 -51.887 1.00 29.99 300 GLY A C 1
ATOM 2024 O O . GLY A 1 300 ? 48.802 -19.167 -51.262 1.00 33.07 300 GLY A O 1
ATOM 2025 N N . LEU A 1 301 ? 50.764 -19.517 -52.306 1.00 31.82 301 LEU A N 1
ATOM 2026 C CA . LEU A 1 301 ? 50.745 -20.958 -52.054 1.00 29.43 301 LEU A CA 1
ATOM 2027 C C . LEU A 1 301 ? 51.401 -21.375 -50.724 1.00 30.75 301 LEU A C 1
ATOM 2028 O O . LEU A 1 301 ? 51.420 -22.564 -50.383 1.00 27.94 301 LEU A O 1
ATOM 2033 N N . LEU A 1 302 ? 51.939 -20.417 -49.970 1.00 28.03 302 LEU A N 1
ATOM 2034 C CA . LEU A 1 302 ? 52.695 -20.762 -48.760 1.00 29.22 302 LEU A CA 1
ATOM 2035 C C . LEU A 1 302 ? 51.790 -21.389 -47.698 1.00 30.91 302 LEU A C 1
ATOM 2036 O O . LEU A 1 302 ? 52.223 -22.268 -46.953 1.00 30.95 302 LEU A O 1
ATOM 2041 N N . HIS A 1 303 ? 50.538 -20.933 -47.643 1.00 28.31 303 HIS A N 1
ATOM 2042 C CA . HIS A 1 303 ? 49.537 -21.503 -46.739 1.00 29.88 303 HIS A CA 1
ATOM 2043 C C . HIS A 1 303 ? 49.284 -22.969 -47.073 1.00 32.71 303 HIS A C 1
ATOM 2044 O O . HIS A 1 303 ? 49.371 -23.846 -46.209 1.00 34.07 303 HIS A O 1
ATOM 2051 N N . LEU A 1 304 ? 48.949 -23.215 -48.336 1.00 30.74 304 LEU A N 1
ATOM 2052 C CA . LEU A 1 304 ? 48.771 -24.569 -48.870 1.00 34.85 304 LEU A CA 1
ATOM 2053 C C . LEU A 1 304 ? 49.976 -25.488 -48.619 1.00 33.04 304 LEU A C 1
ATOM 2054 O O . LEU A 1 304 ? 49.821 -26.642 -48.205 1.00 36.20 304 LEU A O 1
ATOM 2059 N N . ARG A 1 305 ? 51.169 -24.971 -48.895 1.00 31.44 305 ARG A N 1
ATOM 2060 C CA . ARG A 1 305 ? 52.410 -25.717 -48.719 1.00 34.66 305 ARG A CA 1
ATOM 2061 C C . ARG A 1 305 ? 52.834 -25.896 -47.261 1.00 33.25 305 ARG A C 1
ATOM 2062 O O . ARG A 1 305 ? 53.794 -26.612 -46.993 1.00 35.11 305 ARG A O 1
ATOM 2070 N N . GLN A 1 306 ? 52.128 -25.239 -46.340 1.00 32.05 306 GLN A N 1
ATOM 2071 C CA . GLN A 1 306 ? 52.455 -25.284 -44.915 1.00 33.55 306 GLN A CA 1
ATOM 2072 C C . GLN A 1 306 ? 53.867 -24.764 -44.660 1.00 35.65 306 GLN A C 1
ATOM 2073 O O . GLN A 1 306 ? 54.617 -25.329 -43.864 1.00 37.07 306 GLN A O 1
ATOM 2079 N N . SER A 1 307 ? 54.228 -23.687 -45.350 1.00 35.61 307 SER A N 1
ATOM 2080 C CA . SER A 1 307 ? 55.549 -23.087 -45.188 1.00 40.39 307 SER A CA 1
ATOM 2081 C C . SER A 1 307 ? 55.674 -22.428 -43.815 1.00 40.05 307 SER A C 1
ATOM 2082 O O . SER A 1 307 ? 54.668 -22.049 -43.227 1.00 36.41 307 SER A O 1
ATOM 2085 N N . PRO A 1 308 ? 56.910 -22.307 -43.293 1.00 43.94 308 PRO A N 1
ATOM 2086 C CA . PRO A 1 308 ? 57.120 -21.628 -42.009 1.00 43.46 308 PRO A CA 1
ATOM 2087 C C . PRO A 1 308 ? 56.627 -20.186 -42.001 1.00 41.89 308 PRO A C 1
ATOM 2088 O O . PRO A 1 308 ? 56.271 -19.672 -40.941 1.00 44.26 308 PRO A O 1
ATOM 2092 N N . LYS A 1 309 ? 56.585 -19.549 -43.165 1.00 38.31 309 LYS A N 1
ATOM 2093 C CA . LYS A 1 309 ? 56.112 -18.171 -43.246 1.00 38.19 309 LYS A CA 1
ATOM 2094 C C . LYS A 1 309 ? 54.610 -18.044 -43.522 1.00 36.38 309 LYS A C 1
ATOM 2095 O O . LYS A 1 309 ? 54.124 -16.940 -43.774 1.00 35.61 309 LYS A O 1
ATOM 2101 N N . ALA A 1 310 ? 53.876 -19.152 -43.489 1.00 35.24 310 ALA A N 1
ATOM 2102 C CA . ALA A 1 310 ? 52.439 -19.126 -43.834 1.00 34.69 310 ALA A CA 1
ATOM 2103 C C . ALA A 1 310 ? 51.595 -18.210 -42.937 1.00 33.26 310 ALA A C 1
ATOM 2104 O O . ALA A 1 310 ? 50.627 -17.599 -43.399 1.00 30.38 310 ALA A O 1
ATOM 2106 N N . GLY A 1 311 ? 51.959 -18.137 -41.658 1.00 33.14 311 GLY A N 1
ATOM 2107 C CA . GLY A 1 311 ? 51.267 -17.301 -40.693 1.00 32.59 311 GLY A CA 1
ATOM 2108 C C . GLY A 1 311 ? 51.131 -15.864 -41.140 1.00 33.55 311 GLY A C 1
ATOM 2109 O O . GLY A 1 311 ? 50.126 -15.210 -40.849 1.00 32.92 311 GLY A O 1
ATOM 2110 N N . LEU A 1 312 ? 52.136 -15.365 -41.857 1.00 35.23 312 LEU A N 1
ATOM 2111 C CA . LEU A 1 312 ? 52.078 -13.997 -42.367 1.00 32.94 312 LEU A CA 1
ATOM 2112 C C . LEU A 1 312 ? 50.849 -13.786 -43.247 1.00 29.98 312 LEU A C 1
ATOM 2113 O O . LEU A 1 312 ? 50.206 -12.746 -43.169 1.00 27.68 312 LEU A O 1
ATOM 2118 N N . LEU A 1 313 ? 50.513 -14.784 -44.067 1.00 27.65 313 LEU A N 1
ATOM 2119 C CA . LEU A 1 313 ? 49.359 -14.675 -44.945 1.00 26.10 313 LEU A CA 1
ATOM 2120 C C . LEU A 1 313 ? 48.043 -14.571 -44.170 1.00 25.57 313 LEU A C 1
ATOM 2121 O O . LEU A 1 313 ? 47.050 -14.066 -44.694 1.00 25.14 313 LEU A O 1
ATOM 2126 N N . SER A 1 314 ? 48.031 -15.042 -42.928 1.00 27.15 314 SER A N 1
ATOM 2127 C CA . SER A 1 314 ? 46.827 -14.919 -42.110 1.00 26.98 314 SER A CA 1
ATOM 2128 C C . SER A 1 314 ? 46.966 -13.766 -41.118 1.00 26.10 314 SER A C 1
ATOM 2129 O O . SER A 1 314 ? 46.190 -13.663 -40.171 1.00 26.95 314 SER A O 1
ATOM 2132 N N . LEU A 1 315 ? 47.976 -12.923 -41.327 1.00 27.86 315 LEU A N 1
ATOM 2133 C CA . LEU A 1 315 ? 48.179 -11.729 -40.495 1.00 27.86 315 LEU A CA 1
ATOM 2134 C C . LEU A 1 315 ? 48.329 -12.095 -39.014 1.00 30.12 315 LEU A C 1
ATOM 2135 O O . LEU A 1 315 ? 47.856 -11.375 -38.124 1.00 28.82 315 LEU A O 1
ATOM 2140 N N . ALA A 1 316 ? 49.014 -13.206 -38.759 1.00 30.16 316 ALA A N 1
ATOM 2141 C CA . ALA A 1 316 ? 49.125 -13.757 -37.417 1.00 32.76 316 ALA A CA 1
ATOM 2142 C C . ALA A 1 316 ? 49.905 -12.849 -36.467 1.00 33.12 316 ALA A C 1
ATOM 2143 O O . ALA A 1 316 ? 49.657 -12.847 -35.266 1.00 37.10 316 ALA A O 1
ATOM 2145 N N . ASN A 1 317 ? 50.855 -12.091 -36.996 1.00 29.52 317 ASN A N 1
ATOM 2146 C CA . ASN A 1 317 ? 51.696 -11.239 -36.161 1.00 33.17 317 ASN A CA 1
ATOM 2147 C C . ASN A 1 317 ? 51.168 -9.801 -36.063 1.00 30.71 317 ASN A C 1
ATOM 2148 O O . ASN A 1 317 ? 51.821 -8.954 -35.477 1.00 32.56 317 ASN A O 1
ATOM 2153 N N . CYS A 1 318 ? 50.022 -9.508 -36.670 1.00 29.44 318 CYS A N 1
ATOM 2154 C CA . CYS A 1 318 ? 49.474 -8.143 -36.593 1.00 31.14 318 CYS A CA 1
ATOM 2155 C C . CYS A 1 318 ? 47.963 -8.173 -36.404 1.00 28.81 318 CYS A C 1
ATOM 2156 O O . CYS A 1 318 ? 47.205 -7.819 -37.322 1.00 28.24 318 CYS A O 1
ATOM 2159 N N . PRO A 1 319 ? 47.526 -8.583 -35.195 1.00 30.30 319 PRO A N 1
ATOM 2160 C CA . PRO A 1 319 ? 46.117 -8.866 -34.881 1.00 30.67 319 PRO A CA 1
ATOM 2161 C C . PRO A 1 319 ? 45.208 -7.649 -34.906 1.00 25.45 319 PRO A C 1
ATOM 2162 O O . PRO A 1 319 ? 44.043 -7.771 -35.262 1.00 29.24 319 PRO A O 1
ATOM 2166 N N . ASN A 1 320 ? 45.722 -6.483 -34.545 1.00 26.07 320 ASN A N 1
ATOM 2167 C CA . ASN A 1 320 ? 44.879 -5.293 -34.561 1.00 26.30 320 ASN A CA 1
ATOM 2168 C C . ASN A 1 320 ? 44.621 -4.854 -36.004 1.00 26.14 320 ASN A C 1
ATOM 2169 O O . ASN A 1 320 ? 43.490 -4.499 -36.381 1.00 25.03 320 ASN A O 1
ATOM 2174 N N . PHE A 1 321 ? 45.667 -4.890 -36.821 1.00 25.99 321 PHE A N 1
ATOM 2175 C CA . PHE A 1 321 ? 45.504 -4.651 -38.251 1.00 22.21 321 PHE A CA 1
ATOM 2176 C C . PHE A 1 321 ? 44.496 -5.631 -38.833 1.00 23.64 321 PHE A C 1
ATOM 2177 O O . PHE A 1 321 ? 43.574 -5.240 -39.554 1.00 25.36 321 PHE A O 1
ATOM 2185 N N . ALA A 1 322 ? 44.663 -6.907 -38.504 1.00 23.72 322 ALA A N 1
ATOM 2186 C CA . ALA A 1 322 ? 43.763 -7.937 -39.010 1.00 21.14 322 ALA A CA 1
ATOM 2187 C C . ALA A 1 322 ? 42.303 -7.613 -38.662 1.00 19.38 322 ALA A C 1
ATOM 2188 O O . ALA A 1 322 ? 41.419 -7.777 -39.482 1.00 20.75 322 ALA A O 1
ATOM 2190 N N . SER A 1 323 ? 42.071 -7.124 -37.452 1.00 20.91 323 SER A N 1
ATOM 2191 C CA . SER A 1 323 ? 40.720 -6.832 -36.988 1.00 19.58 323 SER A CA 1
ATOM 2192 C C . SER A 1 323 ? 40.085 -5.708 -37.798 1.00 21.30 323 SER A C 1
ATOM 2193 O O . SER A 1 323 ? 38.898 -5.758 -38.105 1.00 22.57 323 SER A O 1
ATOM 2196 N N . VAL A 1 324 ? 40.878 -4.690 -38.120 1.00 22.69 324 VAL A N 1
ATOM 2197 C CA . VAL A 1 324 ? 40.401 -3.575 -38.942 1.00 21.68 324 VAL A CA 1
ATOM 2198 C C . VAL A 1 324 ? 40.166 -4.054 -40.376 1.00 22.43 324 VAL A C 1
ATOM 2199 O O . VAL A 1 324 ? 39.162 -3.698 -41.003 1.00 20.60 324 VAL A O 1
ATOM 2203 N N . VAL A 1 325 ? 41.072 -4.888 -40.882 1.00 20.14 325 VAL A N 1
ATOM 2204 C CA . VAL A 1 325 ? 40.921 -5.420 -42.241 1.00 23.07 325 VAL A CA 1
ATOM 2205 C C . VAL A 1 325 ? 39.619 -6.221 -42.374 1.00 22.42 325 VAL A C 1
ATOM 2206 O O . VAL A 1 325 ? 38.855 -6.037 -43.331 1.00 22.04 325 VAL A O 1
ATOM 2210 N N . LEU A 1 326 ? 39.374 -7.118 -41.418 1.00 22.16 326 LEU A N 1
ATOM 2211 C CA . LEU A 1 326 ? 38.156 -7.922 -41.427 1.00 21.53 326 LEU A CA 1
ATOM 2212 C C . LEU A 1 326 ? 36.908 -7.069 -41.201 1.00 23.85 326 LEU A C 1
ATOM 2213 O O . LEU A 1 326 ? 35.880 -7.289 -41.842 1.00 21.15 326 LEU A O 1
ATOM 2218 N N . GLY A 1 327 ? 36.968 -6.138 -40.250 1.00 24.80 327 GLY A N 1
ATOM 2219 C CA . GLY A 1 327 ? 35.819 -5.278 -40.004 1.00 21.83 327 GLY A CA 1
ATOM 2220 C C . GLY A 1 327 ? 35.441 -4.485 -41.249 1.00 21.36 327 GLY A C 1
ATOM 2221 O O . GLY A 1 327 ? 34.257 -4.390 -41.609 1.00 23.20 327 GLY A O 1
ATOM 2222 N N . ASN A 1 328 ? 36.448 -3.950 -41.934 1.00 25.06 328 ASN A N 1
ATOM 2223 C CA . ASN A 1 328 ? 36.209 -3.208 -43.173 1.00 23.86 328 ASN A CA 1
ATOM 2224 C C . ASN A 1 328 ? 35.551 -4.095 -44.216 1.00 25.44 328 ASN A C 1
ATOM 2225 O O . ASN A 1 328 ? 34.599 -3.682 -44.877 1.00 27.10 328 ASN A O 1
ATOM 2230 N N . ALA A 1 329 ? 36.056 -5.317 -44.359 1.00 22.47 329 ALA A N 1
ATOM 2231 C CA . ALA A 1 329 ? 35.445 -6.269 -45.294 1.00 22.50 329 ALA A CA 1
ATOM 2232 C C . ALA A 1 329 ? 33.988 -6.555 -44.934 1.00 22.61 329 ALA A C 1
ATOM 2233 O O . ALA A 1 329 ? 33.122 -6.686 -45.815 1.00 24.53 329 ALA A O 1
ATOM 2235 N N . SER A 1 330 ? 33.708 -6.687 -43.641 1.00 22.61 330 SER A N 1
ATOM 2236 C CA . SER A 1 330 ? 32.349 -6.948 -43.204 1.00 22.79 330 SER A CA 1
ATOM 2237 C C . SER A 1 330 ? 31.452 -5.766 -43.532 1.00 24.24 330 SER A C 1
ATOM 2238 O O . SER A 1 330 ? 30.361 -5.945 -44.057 1.00 27.94 330 SER A O 1
ATOM 2241 N N . GLY A 1 331 ? 31.932 -4.561 -43.238 1.00 22.98 331 GLY A N 1
ATOM 2242 C CA . GLY A 1 331 ? 31.177 -3.343 -43.490 1.00 25.22 331 GLY A CA 1
ATOM 2243 C C . GLY A 1 331 ? 30.861 -3.134 -44.964 1.00 25.50 331 GLY A C 1
ATOM 2244 O O . GLY A 1 331 ? 29.776 -2.686 -45.319 1.00 27.27 331 GLY A O 1
ATOM 2245 N N . LEU A 1 332 ? 31.797 -3.497 -45.827 1.00 23.96 332 LEU A N 1
ATOM 2246 C CA . LEU A 1 332 ? 31.584 -3.362 -47.272 1.00 25.55 332 LEU A CA 1
ATOM 2247 C C . LEU A 1 332 ? 30.621 -4.412 -47.810 1.00 28.21 332 LEU A C 1
ATOM 2248 O O . LEU A 1 332 ? 30.041 -4.227 -48.879 1.00 30.68 332 LEU A O 1
ATOM 2253 N N . GLY A 1 333 ? 30.450 -5.505 -47.067 1.00 27.38 333 GLY A N 1
ATOM 2254 C CA . GLY A 1 333 ? 29.577 -6.595 -47.473 1.00 29.12 333 GLY A CA 1
ATOM 2255 C C . GLY A 1 333 ? 30.277 -7.663 -48.310 1.00 31.07 333 GLY A C 1
ATOM 2256 O O . GLY A 1 333 ? 29.621 -8.405 -49.032 1.00 31.56 333 GLY A O 1
ATOM 2257 N N . ILE A 1 334 ? 31.604 -7.750 -48.216 1.00 29.37 334 ILE A N 1
ATOM 2258 C CA . ILE A 1 334 ? 32.367 -8.693 -49.036 1.00 31.66 334 ILE A CA 1
ATOM 2259 C C . ILE A 1 334 ? 32.934 -9.871 -48.225 1.00 35.43 334 ILE A C 1
ATOM 2260 O O . ILE A 1 334 ? 33.633 -10.720 -48.777 1.00 39.09 334 ILE A O 1
ATOM 2265 N N . ILE A 1 335 ? 32.665 -9.924 -46.925 1.00 36.83 335 ILE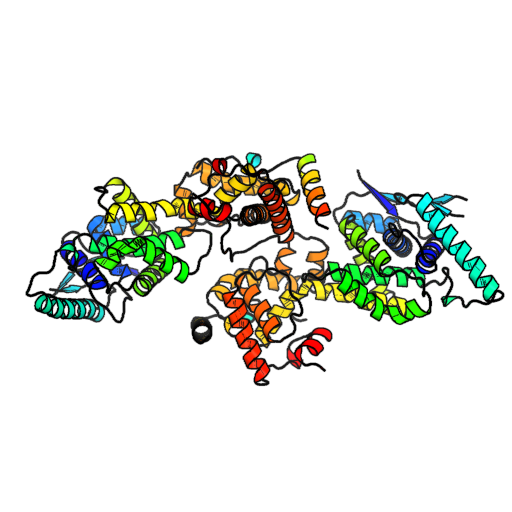 A N 1
ATOM 2266 C CA . ILE A 1 335 ? 33.362 -10.893 -46.073 1.00 36.42 335 ILE A CA 1
ATOM 2267 C C . ILE A 1 335 ? 32.710 -12.275 -46.125 1.00 39.69 335 ILE A C 1
ATOM 2268 O O . ILE A 1 335 ? 33.295 -13.263 -45.661 1.00 38.54 335 ILE A O 1
ATOM 2273 N N . GLY A 1 336 ? 31.505 -12.346 -46.688 1.00 40.31 336 GLY A N 1
ATOM 2274 C CA . GLY A 1 336 ? 30.788 -13.605 -46.786 1.00 41.10 336 GLY A CA 1
ATOM 2275 C C . GLY A 1 336 ? 30.433 -14.175 -45.425 1.00 42.76 336 GLY A C 1
ATOM 2276 O O . GLY A 1 336 ? 30.097 -13.437 -44.495 1.00 42.31 336 GLY A O 1
ATOM 2277 N N . MET A 1 337 ? 30.506 -15.496 -45.311 1.00 47.67 337 MET A N 1
ATOM 2278 C CA . MET A 1 337 ? 30.291 -16.163 -44.035 1.00 53.20 337 MET A CA 1
ATOM 2279 C C . MET A 1 337 ? 31.640 -16.438 -43.372 1.00 49.47 337 MET A C 1
ATOM 2280 O O . MET A 1 337 ? 32.170 -17.545 -43.464 1.00 48.34 337 MET A O 1
ATOM 2285 N N . TYR A 1 338 ? 32.196 -15.422 -42.713 1.00 44.04 338 TYR A N 1
ATOM 2286 C CA . TYR A 1 338 ? 33.503 -15.555 -42.071 1.00 37.72 338 TYR A CA 1
ATOM 2287 C C . TYR A 1 338 ? 33.361 -16.140 -40.670 1.00 36.24 338 TYR A C 1
ATOM 2288 O O . TYR A 1 338 ? 32.723 -15.549 -39.799 1.00 36.74 338 TYR A O 1
ATOM 2297 N N . ARG A 1 339 ? 33.962 -17.309 -40.463 1.00 34.37 339 ARG A N 1
ATOM 2298 C CA . ARG A 1 339 ? 33.865 -18.010 -39.188 1.00 32.52 339 ARG A CA 1
ATOM 2299 C C . ARG A 1 339 ? 35.195 -17.989 -38.457 1.00 28.57 339 ARG A C 1
ATOM 2300 O O . ARG A 1 339 ? 35.350 -18.653 -37.446 1.00 31.70 339 ARG A O 1
ATOM 2308 N N . GLY A 1 340 ? 36.161 -17.248 -38.982 1.00 27.02 340 GLY A N 1
ATOM 2309 C CA . GLY A 1 340 ? 37.500 -17.271 -38.432 1.00 26.47 340 GLY A CA 1
ATOM 2310 C C . GLY A 1 340 ? 37.673 -16.360 -37.236 1.00 28.04 340 GLY A C 1
ATOM 2311 O O . GLY A 1 340 ? 36.695 -15.835 -36.685 1.00 26.10 340 GLY A O 1
ATOM 2312 N N . ARG A 1 341 ? 38.923 -16.164 -36.832 1.00 25.81 341 ARG A N 1
ATOM 2313 C CA . ARG A 1 341 ? 39.190 -15.379 -35.636 1.00 31.37 341 ARG A CA 1
ATOM 2314 C C . ARG A 1 341 ? 39.105 -13.876 -35.887 1.00 26.39 341 ARG A C 1
ATOM 2315 O O . ARG A 1 341 ? 39.480 -13.374 -36.946 1.00 26.80 341 ARG A O 1
ATOM 2323 N N . VAL A 1 342 ? 38.582 -13.165 -34.894 1.00 27.21 342 VAL A N 1
ATOM 2324 C CA . VAL A 1 342 ? 38.581 -11.707 -34.900 1.00 25.95 342 VAL A CA 1
ATOM 2325 C C . VAL A 1 342 ? 39.339 -11.304 -33.653 1.00 24.38 342 VAL A C 1
ATOM 2326 O O . VAL A 1 342 ? 38.814 -11.429 -32.551 1.00 24.67 342 VAL A O 1
ATOM 2330 N N . PRO A 1 343 ? 40.608 -10.899 -33.812 1.00 21.97 343 PRO A N 1
ATOM 2331 C CA . PRO A 1 343 ? 41.438 -10.746 -32.613 1.00 24.93 343 PRO A CA 1
ATOM 2332 C C . PRO A 1 343 ? 40.956 -9.635 -31.667 1.00 25.39 343 PRO A C 1
ATOM 2333 O O . PRO A 1 343 ? 41.069 -9.758 -30.454 1.00 25.85 343 PRO A O 1
ATOM 2337 N N . ASN A 1 344 ? 40.473 -8.541 -32.234 1.00 25.20 344 ASN A N 1
ATOM 2338 C CA . ASN A 1 344 ? 40.090 -7.374 -31.435 1.00 25.60 344 ASN A CA 1
ATOM 2339 C C . ASN A 1 344 ? 38.688 -6.980 -31.852 1.00 25.09 344 ASN A C 1
ATOM 2340 O O . ASN A 1 344 ? 38.522 -6.340 -32.892 1.00 23.45 344 ASN A O 1
ATOM 2345 N N . THR A 1 345 ? 37.685 -7.367 -31.065 1.00 25.88 345 THR A N 1
ATOM 2346 C CA . THR A 1 345 ? 36.300 -7.203 -31.499 1.00 30.94 345 THR A CA 1
ATOM 2347 C C . THR A 1 345 ? 35.896 -5.727 -31.545 1.00 31.21 345 THR A C 1
ATOM 2348 O O . THR A 1 345 ? 35.146 -5.325 -32.428 1.00 28.52 345 THR A O 1
ATOM 2352 N N . GLU A 1 346 ? 36.418 -4.921 -30.622 1.00 32.12 346 GLU A N 1
ATOM 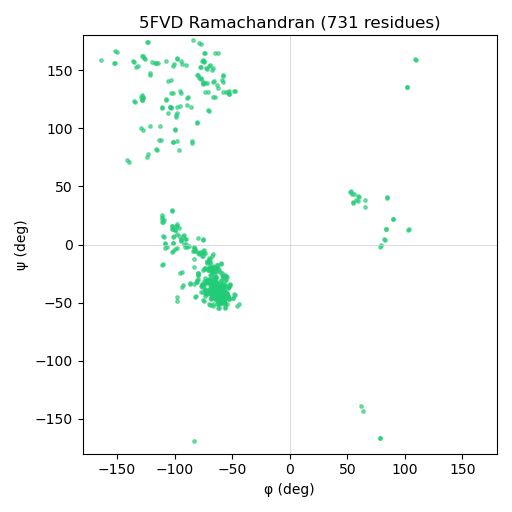2353 C CA . GLU A 1 346 ? 36.143 -3.488 -30.629 1.00 35.85 346 GLU A CA 1
ATOM 2354 C C . GLU A 1 346 ? 36.643 -2.820 -31.912 1.00 32.23 346 GLU A C 1
ATOM 2355 O O . GLU A 1 346 ? 35.927 -2.021 -32.528 1.00 31.74 346 GLU A O 1
ATOM 2361 N N . LEU A 1 347 ? 37.871 -3.141 -32.310 1.00 28.11 347 LEU A N 1
ATOM 2362 C CA . LEU A 1 347 ? 38.443 -2.572 -33.523 1.00 27.21 347 LEU A CA 1
ATOM 2363 C C . LEU A 1 347 ? 37.681 -3.046 -34.743 1.00 29.24 347 LEU A C 1
ATOM 2364 O O . LEU A 1 347 ? 37.442 -2.272 -35.680 1.00 27.85 347 LEU A O 1
ATOM 2369 N N . PHE A 1 348 ? 37.305 -4.323 -34.728 1.00 21.41 348 PHE A N 1
ATOM 2370 C CA . PHE A 1 348 ? 36.515 -4.900 -35.821 1.00 22.40 348 PHE A CA 1
ATOM 2371 C C . PHE A 1 348 ? 35.203 -4.137 -35.991 1.00 23.57 348 PHE A C 1
ATOM 2372 O O . PHE A 1 348 ? 34.833 -3.760 -37.114 1.00 22.49 348 PHE A O 1
ATOM 2380 N N . SER A 1 349 ? 34.506 -3.919 -34.876 1.00 25.13 349 SER A N 1
ATOM 2381 C CA . SER A 1 349 ? 33.199 -3.274 -34.915 1.00 26.83 349 SER A CA 1
ATOM 2382 C C . SER A 1 349 ? 33.300 -1.836 -35.351 1.00 27.06 349 SER A C 1
ATOM 2383 O O . SER A 1 349 ? 32.433 -1.350 -36.066 1.00 29.75 349 SER A O 1
ATOM 2386 N N . ALA A 1 350 ? 34.328 -1.141 -34.876 1.00 28.03 350 ALA A N 1
ATOM 2387 C CA . ALA A 1 350 ? 34.571 0.239 -35.306 1.00 28.65 350 ALA A CA 1
ATOM 2388 C C . ALA A 1 350 ? 34.873 0.292 -36.806 1.00 24.95 350 ALA A C 1
ATOM 2389 O O . ALA A 1 350 ? 34.314 1.114 -37.551 1.00 30.01 350 ALA A O 1
ATOM 2391 N N . ALA A 1 351 ? 35.762 -0.579 -37.264 1.00 23.97 351 ALA A N 1
ATOM 2392 C CA . ALA A 1 351 ? 36.125 -0.584 -38.671 1.00 26.72 351 ALA A CA 1
ATOM 2393 C C . ALA A 1 351 ? 34.912 -0.925 -39.535 1.00 26.44 351 ALA A C 1
ATOM 2394 O O . ALA A 1 351 ? 34.746 -0.381 -40.645 1.00 25.37 351 ALA A O 1
ATOM 2396 N N . GLU A 1 352 ? 34.080 -1.826 -39.024 1.00 25.48 352 GLU A N 1
ATOM 2397 C CA . GLU A 1 352 ? 32.868 -2.263 -39.709 1.00 24.48 352 GLU A CA 1
ATOM 2398 C C . GLU A 1 352 ? 31.848 -1.124 -39.798 1.00 28.33 352 GLU A C 1
ATOM 2399 O O . GLU A 1 352 ? 31.238 -0.911 -40.852 1.00 27.38 352 GLU A O 1
ATOM 2405 N N . SER A 1 353 ? 31.663 -0.392 -38.696 1.00 27.76 353 SER A N 1
ATOM 2406 C CA . SER A 1 353 ? 30.730 0.729 -38.697 1.00 27.15 353 SER A CA 1
ATOM 2407 C C . SER A 1 353 ? 31.166 1.787 -39.699 1.00 27.65 353 SER A C 1
ATOM 2408 O O . SER A 1 353 ? 30.332 2.344 -40.413 1.00 27.41 353 SER A O 1
ATOM 2411 N N . TYR A 1 354 ? 32.468 2.066 -39.753 1.00 27.55 354 TYR A N 1
ATOM 2412 C CA . TYR A 1 354 ? 32.962 3.152 -40.602 1.00 28.26 354 TYR A CA 1
ATOM 2413 C C . TYR A 1 354 ? 32.778 2.809 -42.075 1.00 28.41 354 TYR A C 1
ATOM 2414 O O . TYR A 1 354 ? 32.375 3.654 -42.881 1.00 30.89 354 TYR A O 1
ATOM 2423 N N . ALA A 1 355 ? 33.126 1.577 -42.431 1.00 24.78 355 ALA A N 1
ATOM 2424 C CA . ALA A 1 355 ? 32.986 1.105 -43.801 1.00 22.26 355 ALA A CA 1
ATOM 2425 C C . ALA A 1 355 ? 31.531 1.177 -44.208 1.00 24.28 355 ALA A C 1
ATOM 2426 O O . ALA A 1 355 ? 31.186 1.620 -45.300 1.00 27.40 355 ALA A O 1
ATOM 2428 N N . LYS A 1 356 ? 30.673 0.723 -43.302 1.00 26.99 356 LYS A N 1
ATOM 2429 C CA . LYS A 1 356 ? 29.244 0.669 -43.548 1.00 24.86 356 LYS A CA 1
ATOM 2430 C C . LYS A 1 356 ? 28.658 2.066 -43.788 1.00 26.00 356 LYS A C 1
ATOM 2431 O O . LYS A 1 356 ? 27.797 2.249 -44.646 1.00 26.17 356 LYS A O 1
ATOM 2437 N N . SER A 1 357 ? 29.112 3.061 -43.034 1.00 28.44 357 SER A N 1
ATOM 2438 C CA . SER A 1 357 ? 28.591 4.406 -43.234 1.00 31.49 357 SER A CA 1
ATOM 2439 C C . SER A 1 357 ? 29.059 4.986 -44.580 1.00 32.21 357 SER A C 1
ATOM 2440 O O . SER A 1 357 ? 28.300 5.684 -45.247 1.00 32.93 357 SER A O 1
ATOM 2443 N N . LEU A 1 358 ? 30.305 4.715 -44.973 1.00 32.01 358 LEU A N 1
ATOM 2444 C CA . LEU A 1 358 ? 30.782 5.147 -46.284 1.00 30.77 358 LEU A CA 1
ATOM 2445 C C . LEU A 1 358 ? 29.984 4.458 -47.375 1.00 30.50 358 LEU A C 1
ATOM 2446 O O . LEU A 1 358 ? 29.611 5.085 -48.360 1.00 31.85 358 LEU A O 1
ATOM 2451 N N . LYS A 1 359 ? 29.729 3.163 -47.197 1.00 26.04 359 LYS A N 1
ATOM 2452 C CA . LYS A 1 359 ? 28.955 2.414 -48.180 1.00 26.54 359 LYS A CA 1
ATOM 2453 C C . LYS A 1 359 ? 27.533 2.965 -48.326 1.00 26.95 359 LYS A C 1
ATOM 2454 O O . LYS A 1 359 ? 27.060 3.177 -49.443 1.00 28.63 359 LYS A O 1
ATOM 2460 N N . GLU A 1 360 ? 26.869 3.239 -47.205 1.00 26.57 360 GLU A N 1
ATOM 2461 C CA . GLU A 1 360 ? 25.478 3.685 -47.227 1.00 30.48 360 GLU A CA 1
ATOM 2462 C C . GLU A 1 360 ? 25.327 5.087 -47.806 1.00 32.05 360 GLU A C 1
ATOM 2463 O O . GLU A 1 360 ? 24.249 5.460 -48.238 1.00 31.12 360 GLU A O 1
ATOM 2469 N N . SER A 1 361 ? 26.412 5.855 -47.812 1.00 29.03 361 SER A N 1
ATOM 2470 C CA . SER A 1 361 ? 26.393 7.193 -48.393 1.00 32.91 361 SER A CA 1
ATOM 2471 C C . SER A 1 361 ? 26.949 7.214 -49.831 1.00 30.77 361 SER A C 1
ATOM 2472 O O . SER A 1 361 ? 27.121 8.284 -50.426 1.00 32.03 361 SER A O 1
ATOM 2475 N N . ASN A 1 362 ? 27.180 6.027 -50.385 1.00 29.91 362 ASN A N 1
ATOM 2476 C CA . ASN A 1 362 ? 27.778 5.845 -51.710 1.00 30.26 362 ASN A CA 1
ATOM 2477 C C . ASN A 1 362 ? 29.133 6.545 -51.844 1.00 30.00 362 ASN A C 1
ATOM 2478 O O . ASN A 1 362 ? 29.428 7.175 -52.864 1.00 31.29 362 ASN A O 1
ATOM 2483 N N . LYS A 1 363 ? 29.964 6.418 -50.819 1.00 29.78 363 LYS A N 1
ATOM 2484 C CA . LYS A 1 363 ? 31.286 7.030 -50.858 1.00 33.34 363 LYS A CA 1
ATOM 2485 C C . LYS A 1 363 ? 32.389 5.979 -50.973 1.00 35.10 363 LYS A C 1
ATOM 2486 O O . LYS A 1 363 ? 33.548 6.256 -50.671 1.00 36.43 363 LYS A O 1
ATOM 2492 N N . ILE A 1 364 ? 32.028 4.774 -51.415 1.00 35.51 364 ILE A N 1
ATOM 2493 C CA . ILE A 1 364 ? 33.017 3.737 -51.715 1.00 34.30 364 ILE A CA 1
ATOM 2494 C C . ILE A 1 364 ? 33.148 3.539 -53.208 1.00 35.06 364 ILE A C 1
ATOM 2495 O O . ILE A 1 364 ? 32.159 3.270 -53.890 1.00 38.13 364 ILE A O 1
ATOM 2500 N N . ASN A 1 365 ? 34.372 3.647 -53.714 1.00 36.85 365 ASN A N 1
ATOM 2501 C CA . ASN A 1 365 ? 34.638 3.402 -55.123 1.00 40.27 365 ASN A CA 1
ATOM 2502 C C . ASN A 1 365 ? 34.852 1.908 -55.352 1.00 40.26 365 ASN A C 1
ATOM 2503 O O . ASN A 1 365 ? 35.987 1.428 -55.340 1.00 39.85 365 ASN A O 1
ATOM 2508 N N . PHE A 1 366 ? 33.767 1.171 -55.578 1.00 37.67 366 PHE A N 1
ATOM 2509 C CA . PHE A 1 366 ? 33.858 -0.284 -55.646 1.00 39.36 366 PHE A CA 1
ATOM 2510 C C . PHE A 1 366 ? 34.646 -0.770 -56.874 1.00 44.36 366 PHE A C 1
ATOM 2511 O O . PHE A 1 366 ? 35.186 -1.877 -56.867 1.00 46.02 366 PHE A O 1
ATOM 2519 N N . SER A 1 367 ? 34.720 0.047 -57.922 1.00 46.51 367 SER A N 1
ATOM 2520 C CA . SER A 1 367 ? 35.441 -0.377 -59.127 1.00 49.82 367 SER A CA 1
ATOM 2521 C C . SER A 1 367 ? 36.947 -0.398 -58.867 1.00 50.79 367 SER A C 1
ATOM 2522 O O . SER A 1 367 ? 37.669 -1.228 -59.414 1.00 52.80 367 SER A O 1
ATOM 2525 N N . SER A 1 368 ? 37.402 0.487 -57.988 1.00 51.67 368 SER A N 1
ATOM 2526 C CA . SER A 1 368 ? 38.827 0.666 -57.739 1.00 50.53 368 SER A CA 1
ATOM 2527 C C . SER A 1 368 ? 39.375 -0.228 -56.630 1.00 47.87 368 SER A C 1
ATOM 2528 O O . SER A 1 368 ? 40.554 -0.135 -56.297 1.00 48.15 368 SER A O 1
ATOM 2531 N N . LEU A 1 369 ? 38.532 -1.059 -56.021 1.00 42.98 369 LEU A N 1
ATOM 2532 C CA . LEU A 1 369 ? 38.979 -1.800 -54.847 1.00 40.71 369 LEU A CA 1
ATOM 2533 C C . LEU A 1 369 ? 39.808 -3.044 -55.176 1.00 44.09 369 LEU A C 1
ATOM 2534 O O . LEU A 1 369 ? 40.674 -3.429 -54.398 1.00 46.66 369 LEU A O 1
ATOM 2539 N N . GLY A 1 370 ? 39.554 -3.675 -56.313 1.00 44.88 370 GLY A N 1
ATOM 2540 C CA . GLY A 1 370 ? 40.212 -4.933 -56.619 1.00 43.34 370 GLY A CA 1
ATOM 2541 C C . GLY A 1 370 ? 39.474 -6.103 -55.989 1.00 43.72 370 GLY A C 1
ATOM 2542 O O . GLY A 1 370 ? 40.078 -7.045 -55.464 1.00 42.15 370 GLY A O 1
ATOM 2543 N N . LEU A 1 371 ? 38.150 -6.025 -56.043 1.00 43.09 371 LEU A N 1
ATOM 2544 C CA . LEU A 1 371 ? 37.280 -7.082 -55.553 1.00 37.44 371 LEU A CA 1
ATOM 2545 C C . LEU A 1 371 ? 37.253 -8.225 -56.549 1.00 36.32 371 LEU A C 1
ATOM 2546 O O . LEU A 1 371 ? 37.451 -8.011 -57.746 1.00 37.71 371 LEU A O 1
ATOM 2551 N N . THR A 1 372 ? 37.000 -9.436 -56.068 1.00 32.86 372 THR A N 1
ATOM 2552 C CA . THR A 1 372 ? 36.650 -10.523 -56.977 1.00 35.01 372 THR A CA 1
ATOM 2553 C C . THR A 1 372 ? 35.218 -10.289 -57.457 1.00 38.59 372 THR A C 1
ATOM 2554 O O . THR A 1 372 ? 34.478 -9.481 -56.875 1.00 36.60 372 THR A O 1
ATOM 2558 N N . ASP A 1 373 ? 34.829 -10.985 -58.521 1.00 36.83 373 ASP A N 1
ATOM 2559 C CA . ASP A 1 373 ? 33.486 -10.831 -59.065 1.00 40.39 373 ASP A CA 1
ATOM 2560 C C . ASP A 1 373 ? 32.444 -11.209 -58.028 1.00 39.93 373 ASP A C 1
ATOM 2561 O O . ASP A 1 373 ? 31.412 -10.550 -57.903 1.00 40.96 373 ASP A O 1
ATOM 2566 N N . GLU A 1 374 ? 32.721 -12.269 -57.278 1.00 35.84 374 GLU A N 1
ATOM 2567 C CA . GLU A 1 374 ? 31.781 -12.730 -56.267 1.00 38.07 374 GLU A CA 1
ATOM 2568 C C . GLU A 1 374 ? 31.656 -11.720 -55.126 1.00 35.59 374 GLU A C 1
ATOM 2569 O O . GLU A 1 374 ? 30.574 -11.524 -54.562 1.00 37.19 374 GLU A O 1
ATOM 2575 N N . GLU A 1 375 ? 32.758 -11.065 -54.801 1.00 32.62 375 GLU A N 1
ATOM 2576 C CA . GLU A 1 375 ? 32.717 -10.037 -53.773 1.00 30.43 375 GLU A CA 1
ATOM 2577 C C . GLU A 1 375 ? 31.917 -8.832 -54.271 1.00 33.02 375 GLU A C 1
ATOM 2578 O O . GLU A 1 375 ? 31.121 -8.255 -53.528 1.00 32.03 375 GLU A O 1
ATOM 2584 N N . LYS A 1 376 ? 32.125 -8.468 -55.534 1.00 34.99 376 LYS A N 1
ATOM 2585 C CA . LYS A 1 376 ? 31.394 -7.359 -56.148 1.00 37.57 376 LYS A CA 1
ATOM 2586 C C . LYS A 1 376 ? 29.904 -7.608 -56.125 1.00 39.59 376 LYS A C 1
ATOM 2587 O O . LYS A 1 376 ? 29.108 -6.709 -55.835 1.00 40.16 376 LYS A O 1
ATOM 2593 N N . GLU A 1 377 ? 29.540 -8.839 -56.464 1.00 42.99 377 GLU A N 1
ATOM 2594 C CA . GLU A 1 377 ? 28.152 -9.261 -56.479 1.00 47.21 377 GLU A CA 1
ATOM 2595 C C . GLU A 1 377 ? 27.567 -9.186 -55.071 1.00 42.22 377 GLU A C 1
ATOM 2596 O O . GLU A 1 377 ? 26.459 -8.697 -54.885 1.00 41.96 377 GLU A O 1
ATOM 2602 N N . ALA A 1 378 ? 28.328 -9.659 -54.090 1.00 38.22 378 ALA A N 1
ATOM 2603 C CA . ALA A 1 378 ? 27.896 -9.642 -52.691 1.00 38.03 378 ALA A CA 1
ATOM 2604 C C . ALA A 1 378 ? 27.673 -8.224 -52.148 1.00 37.77 378 ALA A C 1
ATOM 2605 O O . ALA A 1 378 ? 26.672 -7.946 -51.489 1.00 38.90 378 ALA A O 1
ATOM 2607 N N . ALA A 1 379 ? 28.611 -7.333 -52.441 1.00 36.50 379 ALA A N 1
ATOM 2608 C CA . ALA A 1 379 ? 28.570 -5.972 -51.936 1.00 36.69 379 ALA A CA 1
ATOM 2609 C C . ALA A 1 379 ? 27.495 -5.130 -52.619 1.00 37.21 379 ALA A C 1
ATOM 2610 O O . ALA A 1 379 ? 26.791 -4.364 -51.961 1.00 36.20 379 ALA A O 1
ATOM 2612 N N . GLU A 1 380 ? 27.362 -5.271 -53.934 1.00 42.13 380 GLU A N 1
ATOM 2613 C CA . GLU A 1 380 ? 26.517 -4.364 -54.697 1.00 52.65 380 GLU A CA 1
ATOM 2614 C C . GLU A 1 380 ? 25.245 -5.002 -55.253 1.00 59.26 380 GLU A C 1
ATOM 2615 O O . GLU A 1 380 ? 24.309 -4.288 -55.616 1.00 65.02 380 GLU A O 1
ATOM 2621 N N . HIS A 1 381 ? 25.215 -6.330 -55.312 1.00 60.35 381 HIS A N 1
ATOM 2622 C CA . HIS A 1 381 ? 24.065 -7.089 -55.826 1.00 65.69 381 HIS A CA 1
ATOM 2623 C C . HIS A 1 381 ? 23.814 -6.843 -57.316 1.00 69.92 381 HIS A C 1
ATOM 2624 O O . HIS A 1 381 ? 22.678 -6.878 -57.783 1.00 70.47 381 HIS A O 1
ATOM 2631 N N . PHE A 1 382 ? 24.898 -6.604 -58.049 1.00 72.74 382 PHE A N 1
ATOM 2632 C CA . PHE A 1 382 ? 24.892 -6.609 -59.512 1.00 76.23 382 PHE A CA 1
ATOM 2633 C C . PHE A 1 382 ? 26.344 -6.706 -59.981 1.00 74.24 382 PHE A C 1
ATOM 2634 O O . PHE A 1 382 ? 27.267 -6.382 -59.227 1.00 72.05 382 PHE A O 1
ATOM 2642 N N . LEU A 1 383 ? 26.545 -7.157 -61.217 1.00 74.85 383 LEU A N 1
ATOM 2643 C CA . LEU A 1 383 ? 27.891 -7.361 -61.745 1.00 71.83 383 LEU A CA 1
ATOM 2644 C C . LEU A 1 383 ? 28.061 -6.692 -63.104 1.00 71.71 383 LEU A C 1
ATOM 2645 O O . LEU A 1 383 ? 27.107 -6.577 -63.872 1.00 74.09 383 LEU A O 1
ATOM 2650 N N . MET B 2 1 ? 47.251 -7.795 -59.365 1.00 68.51 1 MET B N 1
ATOM 2651 C CA . MET B 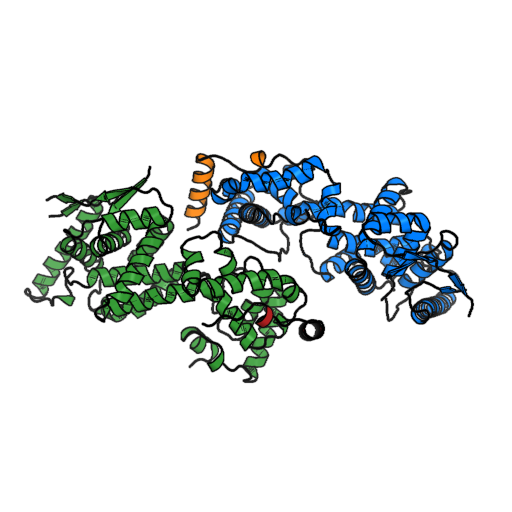2 1 ? 47.170 -7.252 -58.010 1.00 67.38 1 MET B CA 1
ATOM 2652 C C . MET B 2 1 ? 48.528 -6.717 -57.535 1.00 63.83 1 MET B C 1
ATOM 2653 O O . MET B 2 1 ? 49.483 -7.476 -57.366 1.00 60.86 1 MET B O 1
ATOM 2658 N N . SER B 2 2 ? 48.597 -5.406 -57.317 1.00 62.07 2 SER B N 1
ATOM 2659 C CA . SER B 2 2 ? 49.833 -4.742 -56.906 1.00 58.93 2 SER B CA 1
ATOM 2660 C C . SER B 2 2 ? 49.802 -4.337 -55.433 1.00 52.87 2 SER B C 1
ATOM 2661 O O . SER B 2 2 ? 49.034 -3.459 -55.039 1.00 56.07 2 SER B O 1
ATOM 2664 N N . PHE B 2 3 ? 50.648 -4.967 -54.625 1.00 44.53 3 PHE B N 1
ATOM 2665 C CA . PHE B 2 3 ? 50.649 -4.710 -53.186 1.00 39.33 3 PHE B CA 1
ATOM 2666 C C . PHE B 2 3 ? 51.578 -3.548 -52.820 1.00 40.06 3 PHE B C 1
ATOM 2667 O O . PHE B 2 3 ? 52.742 -3.521 -53.223 1.00 42.91 3 PHE B O 1
ATOM 2675 N N . PRO B 2 4 ? 51.051 -2.558 -52.088 1.00 39.97 4 PRO B N 1
ATOM 2676 C CA . PRO B 2 4 ? 51.886 -1.462 -51.587 1.00 40.21 4 PRO B CA 1
ATOM 2677 C C . PRO B 2 4 ? 52.692 -1.860 -50.348 1.00 39.71 4 PRO B C 1
ATOM 2678 O O . PRO B 2 4 ? 52.523 -2.964 -49.819 1.00 37.55 4 PRO B O 1
ATOM 2682 N N . GLU B 2 5 ? 53.583 -0.981 -49.902 1.00 38.91 5 GLU B N 1
ATOM 2683 C CA . GLU B 2 5 ? 54.311 -1.225 -48.662 1.00 37.37 5 GLU B CA 1
ATOM 2684 C C . GLU B 2 5 ? 53.373 -1.001 -47.492 1.00 36.44 5 GLU B C 1
ATOM 2685 O O . GLU B 2 5 ? 52.373 -0.286 -47.620 1.00 35.58 5 GLU B O 1
ATOM 2691 N N . GLY B 2 6 ? 53.701 -1.607 -46.354 1.00 38.66 6 GLY B N 1
ATOM 2692 C CA . GLY B 2 6 ? 52.875 -1.509 -45.160 1.00 38.49 6 GLY B CA 1
ATOM 2693 C C . GLY B 2 6 ? 52.639 -0.083 -44.692 1.00 37.00 6 GLY B C 1
ATOM 2694 O O . GLY B 2 6 ? 51.555 0.255 -44.221 1.00 33.08 6 GLY B O 1
ATOM 2695 N N . LYS B 2 7 ? 53.654 0.763 -44.843 1.00 38.94 7 LYS B N 1
ATOM 2696 C CA . LYS B 2 7 ? 53.546 2.155 -44.434 1.00 40.37 7 LYS B CA 1
ATOM 2697 C C . LYS B 2 7 ? 52.595 2.940 -45.339 1.00 44.00 7 LYS B C 1
ATOM 2698 O O . LYS B 2 7 ? 52.208 4.065 -45.015 1.00 49.92 7 LYS B O 1
ATOM 2704 N N . ASP B 2 8 ? 52.240 2.361 -46.482 1.00 38.67 8 ASP B N 1
ATOM 2705 C CA . ASP B 2 8 ? 51.305 3.007 -47.395 1.00 36.78 8 ASP B CA 1
ATOM 2706 C C . ASP B 2 8 ? 49.899 2.433 -47.221 1.00 34.81 8 ASP B C 1
ATOM 2707 O O . ASP B 2 8 ? 48.931 2.913 -47.819 1.00 35.29 8 ASP B O 1
ATOM 2712 N N . ILE B 2 9 ? 49.790 1.422 -46.366 1.00 32.14 9 ILE B N 1
ATOM 2713 C CA . ILE B 2 9 ? 48.504 0.837 -46.050 1.00 35.32 9 ILE B CA 1
ATOM 2714 C C . ILE B 2 9 ? 47.975 1.429 -44.750 1.00 34.93 9 ILE B C 1
ATOM 2715 O O . ILE B 2 9 ? 46.807 1.783 -44.662 1.00 38.46 9 ILE B O 1
ATOM 2720 N N . LEU B 2 10 ? 48.823 1.528 -43.738 1.00 33.14 10 LEU B N 1
ATOM 2721 C CA . LEU B 2 10 ? 48.391 2.112 -42.470 1.00 33.47 10 LEU B CA 1
ATOM 2722 C C . LEU B 2 10 ? 48.305 3.634 -42.581 1.00 34.81 10 LEU B C 1
ATOM 2723 O O . LEU B 2 10 ? 48.924 4.222 -43.449 1.00 36.62 10 LEU B O 1
ATOM 2728 N N . PHE B 2 11 ? 47.518 4.260 -41.709 1.00 36.98 11 PHE B N 1
ATOM 2729 C CA . PHE B 2 11 ? 47.549 5.712 -41.544 1.00 34.92 11 PHE B CA 1
ATOM 2730 C C . PHE B 2 11 ? 48.398 6.056 -40.331 1.00 33.23 11 PHE B C 1
ATOM 2731 O O . PHE B 2 11 ? 47.992 5.818 -39.194 1.00 31.88 11 PHE B O 1
ATOM 2739 N N . MET B 2 12 ? 49.571 6.626 -40.565 1.00 34.21 12 MET B N 1
ATOM 2740 C CA . MET B 2 12 ? 50.498 6.879 -39.475 1.00 37.22 12 MET B CA 1
ATOM 2741 C C . MET B 2 12 ? 50.382 8.320 -39.020 1.00 41.44 12 MET B C 1
ATOM 2742 O O . MET B 2 12 ? 49.895 9.172 -39.757 1.00 44.66 12 MET B O 1
ATOM 2747 N N . GLY B 2 13 ? 50.838 8.589 -37.803 1.00 43.51 13 GLY B N 1
ATOM 2748 C CA . GLY B 2 13 ? 50.857 9.946 -37.302 1.00 46.15 13 GLY B CA 1
ATOM 2749 C C . GLY B 2 13 ? 49.848 10.207 -36.207 1.00 46.13 13 GLY B C 1
ATOM 2750 O O . GLY B 2 13 ? 48.848 9.485 -36.049 1.00 38.78 13 GLY B O 1
ATOM 2751 N N . ASN B 2 14 ? 50.123 11.259 -35.449 1.00 53.50 14 ASN B N 1
ATOM 2752 C CA . ASN B 2 14 ? 49.315 11.635 -34.307 1.00 57.02 14 ASN B CA 1
ATOM 2753 C C . ASN B 2 14 ? 47.894 11.971 -34.738 1.00 52.17 14 ASN B C 1
ATOM 2754 O O . ASN B 2 14 ? 46.929 11.570 -34.094 1.00 51.08 14 ASN B O 1
ATOM 2759 N N . GLU B 2 15 ? 47.777 12.712 -35.834 1.00 52.28 15 GLU B N 1
ATOM 2760 C CA . GLU B 2 15 ? 46.477 13.126 -36.346 1.00 57.63 15 GLU B CA 1
ATOM 2761 C C . GLU B 2 15 ? 45.612 11.919 -36.711 1.00 47.73 15 GLU B C 1
ATOM 2762 O O . GLU B 2 15 ? 44.437 11.865 -36.366 1.00 48.09 15 GLU B O 1
ATOM 2768 N N . ALA B 2 16 ? 46.202 10.959 -37.409 1.00 46.29 16 ALA B N 1
ATOM 2769 C CA . ALA B 2 16 ? 45.490 9.735 -37.777 1.00 44.76 16 ALA B CA 1
ATOM 2770 C C . ALA B 2 16 ? 45.024 8.967 -36.533 1.00 45.45 16 ALA B C 1
ATOM 2771 O O . ALA B 2 16 ? 43.927 8.394 -36.516 1.00 40.60 16 ALA B O 1
ATOM 2773 N N . ALA B 2 17 ? 45.847 8.963 -35.488 1.00 44.33 17 ALA B N 1
ATOM 2774 C CA . ALA B 2 17 ? 45.475 8.295 -34.244 1.00 45.86 17 ALA B CA 1
ATOM 2775 C C . ALA B 2 17 ? 44.284 8.988 -33.588 1.00 45.06 17 ALA B C 1
ATOM 2776 O O . ALA B 2 17 ? 43.332 8.332 -33.165 1.00 43.94 17 ALA B O 1
ATOM 2778 N N . LYS B 2 18 ? 44.332 10.314 -33.517 1.00 47.83 18 LYS B N 1
ATOM 2779 C CA . LYS B 2 18 ? 43.249 11.071 -32.900 1.00 48.66 18 LYS B CA 1
ATOM 2780 C C . LYS B 2 18 ? 41.941 10.907 -33.679 1.00 46.47 18 LYS B C 1
ATOM 2781 O O . LYS B 2 18 ? 40.874 10.831 -33.079 1.00 46.83 18 LYS B O 1
ATOM 2787 N N . LEU B 2 19 ? 42.022 10.850 -35.005 1.00 44.65 19 LEU B N 1
ATOM 2788 C CA . LEU B 2 19 ? 40.823 10.680 -35.826 1.00 47.44 19 LEU B CA 1
ATOM 2789 C C . LEU B 2 19 ? 40.118 9.355 -35.514 1.00 44.96 19 LEU B C 1
ATOM 2790 O O . LEU B 2 19 ? 38.910 9.327 -35.287 1.00 44.22 19 LEU B O 1
ATOM 2795 N N . ALA B 2 20 ? 40.881 8.264 -35.489 1.00 40.82 20 ALA B N 1
ATOM 2796 C CA . ALA B 2 20 ? 40.326 6.946 -35.202 1.00 37.32 20 ALA B CA 1
ATOM 2797 C C . ALA B 2 20 ? 39.764 6.884 -33.779 1.00 42.12 20 ALA B C 1
ATOM 2798 O O . ALA B 2 20 ? 38.698 6.326 -33.544 1.00 38.19 20 ALA B O 1
ATOM 2800 N N . GLU B 2 21 ? 40.485 7.469 -32.834 1.00 41.57 21 GLU B N 1
ATOM 2801 C CA . GLU B 2 21 ? 40.031 7.508 -31.455 1.00 48.38 21 GLU B CA 1
ATOM 2802 C C . GLU B 2 21 ? 38.686 8.238 -31.337 1.00 47.73 21 GLU B C 1
ATOM 2803 O O . GLU B 2 21 ? 37.774 7.776 -30.646 1.00 47.47 21 GLU B O 1
ATOM 2809 N N . ALA B 2 22 ? 38.561 9.371 -32.021 1.00 46.76 22 ALA B N 1
ATOM 2810 C CA . ALA B 2 22 ? 37.331 10.148 -31.958 1.00 49.68 22 ALA B CA 1
ATOM 2811 C C . ALA B 2 22 ? 36.152 9.366 -32.535 1.00 48.17 22 ALA B C 1
ATOM 2812 O O . ALA B 2 22 ? 35.073 9.335 -31.939 1.00 46.18 22 ALA B O 1
ATOM 2814 N N . PHE B 2 23 ? 36.363 8.705 -33.675 1.00 44.83 23 PHE B N 1
ATOM 2815 C CA . PHE B 2 23 ? 35.289 7.934 -34.288 1.00 43.18 23 PHE B CA 1
ATOM 2816 C C . PHE B 2 23 ? 34.826 6.816 -33.374 1.00 46.15 23 PHE B C 1
ATOM 2817 O O . PHE B 2 23 ? 33.629 6.581 -33.218 1.00 48.29 23 PHE B O 1
ATOM 2825 N N . GLN B 2 24 ? 35.788 6.112 -32.796 1.00 48.92 24 GLN B N 1
ATOM 2826 C CA . GLN B 2 24 ? 35.513 5.040 -31.852 1.00 52.56 24 GLN B CA 1
ATOM 2827 C C . GLN B 2 24 ? 34.677 5.547 -30.678 1.00 54.15 24 GLN B C 1
ATOM 2828 O O . GLN B 2 24 ? 33.737 4.883 -30.239 1.00 54.58 24 GLN B O 1
ATOM 2834 N N . LYS B 2 25 ? 35.033 6.727 -30.179 1.00 56.80 25 LYS B N 1
ATOM 2835 C CA . LYS B 2 25 ? 34.313 7.369 -29.075 1.00 61.35 25 LYS B CA 1
ATOM 2836 C C . LYS B 2 25 ? 32.877 7.746 -29.444 1.00 61.83 25 LYS B C 1
ATOM 2837 O O . LYS B 2 25 ? 31.981 7.696 -28.603 1.00 62.72 25 LYS B O 1
ATOM 2843 N N . SER B 2 26 ? 32.666 8.135 -30.699 1.00 59.98 26 SER B N 1
ATOM 2844 C CA . SER B 2 26 ? 31.339 8.523 -31.173 1.00 57.88 26 SER B CA 1
ATOM 2845 C C . SER B 2 26 ? 30.379 7.333 -31.176 1.00 58.43 26 SER B C 1
ATOM 2846 O O . SER B 2 26 ? 29.160 7.507 -31.108 1.00 61.42 26 SER B O 1
ATOM 2849 N N . LEU B 2 27 ? 30.936 6.125 -31.260 1.00 55.88 27 LEU B N 1
ATOM 2850 C CA . LEU B 2 27 ? 30.143 4.897 -31.281 1.00 52.68 27 LEU B CA 1
ATOM 2851 C C . LEU B 2 27 ? 29.681 4.483 -29.881 1.00 60.09 27 LEU B C 1
ATOM 2852 O O . LEU B 2 27 ? 29.084 3.413 -29.711 1.00 58.35 27 LEU B O 1
ATOM 2857 N N . ARG B 2 28 ? 29.960 5.342 -28.899 1.00 65.78 28 ARG B N 1
ATOM 2858 C CA . ARG B 2 28 ? 29.711 5.079 -27.477 1.00 73.32 28 ARG B CA 1
ATOM 2859 C C . ARG B 2 28 ? 30.444 3.821 -27.014 1.00 74.03 28 ARG B C 1
ATOM 2860 O O . ARG B 2 28 ? 31.512 3.902 -26.404 1.00 75.35 28 ARG B O 1
ATOM 2868 N N . GLY C 1 30 ? 50.912 17.964 -23.283 1.00 62.54 30 GLY C N 1
ATOM 2869 C CA . GLY C 1 30 ? 50.550 16.950 -22.307 1.00 58.18 30 GLY C CA 1
ATOM 2870 C C . GLY C 1 30 ? 49.157 17.133 -21.733 1.00 54.52 30 GLY C C 1
ATOM 2871 O O . GLY C 1 30 ? 48.551 18.193 -21.876 1.00 56.18 30 GLY C O 1
ATOM 2872 N N . THR C 1 31 ? 48.649 16.098 -21.074 1.00 48.58 31 THR C N 1
ATOM 2873 C CA . THR C 1 31 ? 47.311 16.147 -20.502 1.00 44.73 31 THR C CA 1
ATOM 2874 C C . THR C 1 31 ? 47.361 16.257 -18.981 1.00 38.21 31 THR C C 1
ATOM 2875 O O . THR C 1 31 ? 48.372 15.927 -18.348 1.00 34.16 31 THR C O 1
ATOM 2879 N N . THR C 1 32 ? 46.270 16.752 -18.405 1.00 33.42 32 THR C N 1
ATOM 2880 C CA . THR C 1 32 ? 46.178 16.948 -16.963 1.00 31.82 32 THR C CA 1
ATOM 2881 C C . THR C 1 32 ? 44.840 16.465 -16.441 1.00 32.38 32 THR C C 1
ATOM 2882 O O . THR C 1 32 ? 43.864 16.411 -17.191 1.00 30.74 32 THR C O 1
ATOM 2886 N N . THR C 1 33 ? 44.792 16.136 -15.149 1.00 26.76 33 THR C N 1
ATOM 2887 C CA . THR C 1 33 ? 43.568 15.666 -14.524 1.00 25.72 33 THR C CA 1
ATOM 2888 C C . THR C 1 33 ? 43.584 16.020 -13.037 1.00 25.32 33 THR C C 1
ATOM 2889 O O . THR C 1 33 ? 44.653 16.210 -12.444 1.00 27.15 33 THR C O 1
ATOM 2893 N N . ALA C 1 34 ? 42.399 16.107 -12.444 1.00 26.86 34 ALA C N 1
ATOM 2894 C CA . ALA C 1 34 ? 42.249 16.523 -11.045 1.00 29.80 34 ALA C CA 1
ATOM 2895 C C . ALA C 1 34 ? 42.641 15.456 -10.036 1.00 28.24 34 ALA C C 1
ATOM 2896 O O . ALA C 1 34 ? 42.348 14.279 -10.225 1.00 23.47 34 ALA C O 1
ATOM 2898 N N . VAL C 1 35 ? 43.325 15.887 -8.980 1.00 25.51 35 VAL C N 1
ATOM 2899 C CA . VAL C 1 35 ? 43.388 15.146 -7.723 1.00 28.49 35 VAL C CA 1
ATOM 2900 C C . VAL C 1 35 ? 43.023 16.105 -6.629 1.00 28.38 35 VAL C C 1
ATOM 2901 O O . VAL C 1 35 ? 43.091 17.322 -6.813 1.00 25.71 35 VAL C O 1
ATOM 2905 N N . THR C 1 36 ? 42.667 15.548 -5.481 1.00 28.96 36 THR C N 1
ATOM 2906 C CA . THR C 1 36 ? 42.263 16.351 -4.345 1.00 27.08 36 THR C CA 1
ATOM 2907 C C . THR C 1 36 ? 43.052 15.890 -3.131 1.00 30.57 36 THR C C 1
ATOM 2908 O O . THR C 1 36 ? 43.110 14.697 -2.831 1.00 26.38 36 THR C O 1
ATOM 2912 N N . PRO C 1 37 ? 43.707 16.835 -2.453 1.00 28.33 37 PRO C N 1
ATOM 2913 C CA . PRO C 1 37 ? 44.519 16.440 -1.304 1.00 30.38 37 PRO C CA 1
ATOM 2914 C C . PRO C 1 37 ? 43.643 15.929 -0.157 1.00 31.55 37 PRO C C 1
ATOM 2915 O O . PRO C 1 37 ? 42.503 16.377 0.016 1.00 28.32 37 PRO C O 1
ATOM 2919 N N . SER C 1 38 ? 44.198 15.009 0.628 1.00 34.54 38 SER C N 1
ATOM 2920 C CA . SER C 1 38 ? 43.479 14.400 1.741 1.00 33.97 38 SER C CA 1
ATOM 2921 C C . SER C 1 38 ? 42.963 15.448 2.727 1.00 30.78 38 SER C C 1
ATOM 2922 O O . SER C 1 38 ? 41.949 15.236 3.390 1.00 31.14 38 SER C O 1
ATOM 2925 N N . SER C 1 39 ? 43.626 16.599 2.777 1.00 29.99 39 SER C N 1
ATOM 2926 C CA . SER C 1 39 ? 43.192 17.716 3.617 1.00 30.05 39 SER C CA 1
ATOM 2927 C C . SER C 1 39 ? 41.794 18.259 3.302 1.00 31.60 39 SER C C 1
ATOM 2928 O O . SER C 1 39 ? 41.208 18.981 4.111 1.00 32.18 39 SER C O 1
ATOM 2931 N N . LEU C 1 40 ? 41.264 17.932 2.125 1.00 28.44 40 LEU C N 1
ATOM 2932 C CA . LEU C 1 40 ? 39.947 18.413 1.706 1.00 28.22 40 LEU C CA 1
ATOM 2933 C C . LEU C 1 40 ? 38.920 17.278 1.650 1.00 26.22 40 LEU C C 1
ATOM 2934 O O . LEU C 1 40 ? 37.895 17.384 0.967 1.00 22.23 40 LEU C O 1
ATOM 2939 N N . GLN C 1 41 ? 39.183 16.214 2.404 1.00 23.94 41 GLN C N 1
ATOM 2940 C CA . GLN C 1 41 ? 38.323 15.027 2.421 1.00 23.45 41 GLN C CA 1
ATOM 2941 C C . GLN C 1 41 ? 36.909 15.368 2.871 1.00 22.42 41 GLN C C 1
ATOM 2942 O O . GLN C 1 41 ? 35.928 14.857 2.318 1.00 23.66 41 GLN C O 1
ATOM 2948 N N . GLN C 1 42 ? 36.784 16.221 3.885 1.00 23.03 42 GLN C N 1
ATOM 2949 C CA . GLN C 1 42 ? 35.456 16.564 4.386 1.00 23.75 42 GLN C CA 1
ATOM 2950 C C . GLN C 1 42 ? 34.677 17.361 3.348 1.00 23.91 42 GLN C C 1
ATOM 2951 O O . GLN C 1 42 ? 33.460 17.192 3.180 1.00 23.33 42 GLN C O 1
ATOM 2957 N N . GLU C 1 43 ? 35.385 18.248 2.657 1.00 22.06 43 GLU C N 1
ATOM 2958 C CA . GLU C 1 43 ? 34.749 19.097 1.656 1.00 21.71 43 GLU C CA 1
ATOM 2959 C C . GLU C 1 43 ? 34.281 18.281 0.444 1.00 21.49 43 GLU C C 1
ATOM 2960 O O . GLU C 1 43 ? 33.201 18.507 -0.101 1.00 20.89 43 GLU C O 1
ATOM 2966 N N . ILE C 1 44 ? 35.088 17.320 0.015 1.00 21.11 44 ILE C N 1
ATOM 2967 C CA . ILE C 1 44 ? 34.686 16.540 -1.159 1.00 20.70 44 ILE C CA 1
ATOM 2968 C C . ILE C 1 44 ? 33.548 15.597 -0.747 1.00 25.96 44 ILE C C 1
ATOM 2969 O O . ILE C 1 44 ? 32.629 15.320 -1.528 1.00 25.95 44 ILE C O 1
ATOM 2974 N N . THR C 1 45 ? 33.592 15.135 0.497 1.00 24.98 45 THR C N 1
ATOM 2975 C CA . THR C 1 45 ? 32.513 14.307 1.036 1.00 23.36 45 THR C CA 1
ATOM 2976 C C . THR C 1 45 ? 31.197 15.078 0.912 1.00 23.02 45 THR C C 1
ATOM 2977 O O . THR C 1 45 ? 30.193 14.561 0.432 1.00 21.86 45 THR C O 1
ATOM 2981 N N . LEU C 1 46 ? 31.205 16.339 1.332 1.00 21.81 46 LEU C N 1
ATOM 2982 C CA . LEU C 1 46 ? 29.994 17.142 1.231 1.00 22.11 46 LEU C CA 1
ATOM 2983 C C . LEU C 1 46 ? 29.527 17.292 -0.215 1.00 23.72 46 LEU C C 1
ATOM 2984 O O . LEU C 1 46 ? 28.337 17.238 -0.484 1.00 22.77 46 LEU C O 1
ATOM 2989 N N . LEU C 1 47 ? 30.457 17.458 -1.153 1.00 22.63 47 LEU C N 1
ATOM 2990 C CA . LEU C 1 47 ? 30.047 17.653 -2.536 1.00 20.10 47 LEU C CA 1
ATOM 2991 C C . LEU C 1 47 ? 29.419 16.354 -3.086 1.00 19.86 47 LEU C C 1
ATOM 2992 O O . LEU C 1 47 ? 28.432 16.399 -3.813 1.00 21.13 47 LEU C O 1
ATOM 2997 N N . CYS C 1 48 ? 29.980 15.205 -2.726 1.00 20.86 48 CYS C N 1
ATOM 2998 C CA . CYS C 1 48 ? 29.362 13.926 -3.088 1.00 20.33 48 CYS C CA 1
ATOM 2999 C C . CYS C 1 48 ? 27.939 13.836 -2.562 1.00 19.63 48 CYS C C 1
ATOM 3000 O O . CYS C 1 48 ? 27.028 13.457 -3.290 1.00 19.69 48 CYS C O 1
ATOM 3003 N N . GLY C 1 49 ? 27.750 14.174 -1.289 1.00 19.82 49 GLY C N 1
ATOM 3004 C CA . GLY C 1 49 ? 26.412 14.158 -0.710 1.00 20.16 49 GLY C CA 1
ATOM 3005 C C . GLY C 1 49 ? 25.449 15.103 -1.415 1.00 22.44 49 GLY C C 1
ATOM 3006 O O . GLY C 1 49 ? 24.278 14.780 -1.621 1.00 21.46 49 GLY C O 1
ATOM 3007 N N . GLU C 1 50 ? 25.941 16.270 -1.826 1.00 19.96 50 GLU C N 1
ATOM 3008 C CA . GLU C 1 50 ? 25.082 17.230 -2.523 1.00 20.16 50 GLU C CA 1
ATOM 3009 C C . GLU C 1 50 ? 24.597 16.713 -3.873 1.00 23.74 50 GLU C C 1
ATOM 3010 O O . GLU C 1 50 ? 23.495 17.051 -4.325 1.00 22.41 50 GLU C O 1
ATOM 3016 N N . ILE C 1 51 ? 25.420 15.893 -4.519 1.00 22.20 51 ILE C N 1
ATOM 3017 C CA . ILE C 1 51 ? 25.025 15.297 -5.782 1.00 21.87 51 ILE C CA 1
ATOM 3018 C C . ILE C 1 51 ? 23.818 14.388 -5.551 1.00 22.10 51 ILE C C 1
ATOM 3019 O O . ILE C 1 51 ? 22.874 14.400 -6.334 1.00 23.58 51 ILE C O 1
ATOM 3024 N N . LEU C 1 52 ? 23.873 13.595 -4.477 1.00 21.28 52 LEU C N 1
ATOM 3025 C CA . LEU C 1 52 ? 22.803 12.647 -4.139 1.00 21.03 52 LEU C CA 1
ATOM 3026 C C . LEU C 1 52 ? 21.546 13.317 -3.602 1.00 24.71 52 LEU C C 1
ATOM 3027 O O . LEU C 1 52 ? 20.442 12.811 -3.779 1.00 22.09 52 LEU C O 1
ATOM 3032 N N . TYR C 1 53 ? 21.736 14.443 -2.918 1.00 25.50 53 TYR C N 1
ATOM 3033 C CA . TYR C 1 53 ? 20.721 14.974 -2.028 1.00 28.31 53 TYR C CA 1
ATOM 3034 C C . TYR C 1 53 ? 19.614 15.730 -2.759 1.00 25.15 53 TYR C C 1
ATOM 3035 O O . TYR C 1 53 ? 18.503 15.824 -2.259 1.00 23.18 53 TYR C O 1
ATOM 3044 N N . ALA C 1 54 ? 19.927 16.281 -3.924 1.00 25.93 54 ALA C N 1
ATOM 3045 C CA . ALA C 1 54 ? 18.975 17.106 -4.650 1.00 26.97 54 ALA C CA 1
ATOM 3046 C C . ALA C 1 54 ? 18.791 16.624 -6.075 1.00 26.11 54 ALA C C 1
ATOM 3047 O O . ALA C 1 54 ? 19.637 15.916 -6.610 1.00 26.30 54 ALA C O 1
ATOM 3049 N N . LYS C 1 55 ? 17.680 17.028 -6.684 1.00 26.24 55 LYS C N 1
ATOM 3050 C CA . LYS C 1 55 ? 17.399 16.758 -8.087 1.00 29.91 55 LYS C CA 1
ATOM 3051 C C . LYS C 1 55 ? 18.141 17.769 -8.959 1.00 31.29 55 LYS C C 1
ATOM 3052 O O . LYS C 1 55 ? 17.764 18.940 -9.016 1.00 36.97 55 LYS C O 1
ATOM 3058 N N . HIS C 1 56 ? 19.215 17.331 -9.606 1.00 26.34 56 HIS C N 1
ATOM 3059 C CA . HIS C 1 56 ? 20.030 18.238 -10.399 1.00 25.93 56 HIS C CA 1
ATOM 3060 C C . HIS C 1 56 ? 19.712 18.080 -11.876 1.00 29.58 56 HIS C C 1
ATOM 3061 O O . HIS C 1 56 ? 19.299 17.008 -12.302 1.00 31.29 56 HIS C O 1
ATOM 3068 N N . ALA C 1 57 ? 19.928 19.143 -12.647 1.00 30.38 57 ALA C N 1
ATOM 3069 C CA . ALA C 1 57 ? 19.721 19.105 -14.098 1.00 35.70 57 ALA C CA 1
ATOM 3070 C C . ALA C 1 57 ? 20.849 18.366 -14.829 1.00 34.61 57 ALA C C 1
ATOM 3071 O O . ALA C 1 57 ? 20.624 17.677 -15.835 1.00 34.63 57 ALA C O 1
ATOM 3073 N N . ASP C 1 58 ? 22.069 18.506 -14.325 1.00 31.11 58 ASP C N 1
ATOM 3074 C CA . ASP C 1 58 ? 23.240 18.021 -15.052 1.00 31.52 58 ASP C CA 1
ATOM 3075 C C . ASP C 1 58 ? 24.185 17.262 -14.121 1.00 28.79 58 ASP C C 1
ATOM 3076 O O . ASP C 1 58 ? 24.641 17.809 -13.124 1.00 26.70 58 ASP C O 1
ATOM 3081 N N . TYR C 1 59 ? 24.478 16.005 -14.442 1.00 25.06 59 TYR C N 1
ATOM 3082 C CA . TYR C 1 59 ? 25.355 15.201 -13.596 1.00 27.46 59 TYR C CA 1
ATOM 3083 C C . TYR C 1 59 ? 26.709 14.936 -14.246 1.00 27.08 59 TYR C C 1
ATOM 3084 O O . TYR C 1 59 ? 27.400 13.992 -13.860 1.00 27.00 59 TYR C O 1
ATOM 3093 N N . LYS C 1 60 ? 27.089 15.775 -15.211 1.00 27.45 60 LYS C N 1
ATOM 3094 C CA . LYS C 1 60 ? 28.256 15.502 -16.048 1.00 25.36 60 LYS C CA 1
ATOM 3095 C C . LYS C 1 60 ? 29.477 15.128 -15.234 1.00 25.05 60 LYS C C 1
ATOM 3096 O O . LYS C 1 60 ? 30.154 14.139 -15.541 1.00 22.72 60 LYS C O 1
ATOM 3102 N N . TYR C 1 61 ? 29.751 15.890 -14.175 1.00 22.35 61 TYR C N 1
ATOM 3103 C CA . TYR C 1 61 ? 30.994 15.670 -13.429 1.00 21.99 61 TYR C CA 1
ATOM 3104 C C . TYR C 1 61 ? 30.841 14.848 -12.148 1.00 24.42 61 TYR C C 1
ATOM 3105 O O . TYR C 1 61 ? 31.773 14.771 -11.362 1.00 22.43 61 TYR C O 1
ATOM 3114 N N . ALA C 1 62 ? 29.692 14.207 -11.957 1.00 21.22 62 ALA C N 1
ATOM 3115 C CA . ALA C 1 62 ? 29.458 13.418 -10.751 1.00 20.76 62 ALA C CA 1
ATOM 3116 C C . ALA C 1 62 ? 30.520 12.337 -10.559 1.00 21.85 62 ALA C C 1
ATOM 3117 O O . ALA C 1 62 ? 31.021 12.144 -9.452 1.00 21.55 62 ALA C O 1
ATOM 3119 N N . ALA C 1 63 ? 30.885 11.656 -11.643 1.00 21.34 63 ALA C N 1
ATOM 3120 C CA . ALA C 1 63 ? 31.877 10.582 -11.557 1.00 21.91 63 ALA C CA 1
ATOM 3121 C C . ALA C 1 63 ? 33.233 11.125 -11.130 1.00 23.34 63 ALA C C 1
ATOM 3122 O O . ALA C 1 63 ? 33.938 10.501 -10.321 1.00 20.65 63 ALA C O 1
ATOM 3124 N N . GLU C 1 64 ? 33.581 12.290 -11.665 1.00 22.22 64 GLU C N 1
ATOM 3125 C CA . GLU C 1 64 ? 34.855 12.939 -11.328 1.00 26.17 64 GLU C CA 1
ATOM 3126 C C . GLU C 1 64 ? 34.900 13.300 -9.853 1.00 25.45 64 GLU C C 1
ATOM 3127 O O . GLU C 1 64 ? 35.953 13.208 -9.208 1.00 24.78 64 GLU C O 1
ATOM 3133 N N . ILE C 1 65 ? 33.754 13.704 -9.307 1.00 20.59 65 ILE C N 1
ATOM 3134 C CA . ILE C 1 65 ? 33.696 14.024 -7.878 1.00 20.35 65 ILE C CA 1
ATOM 3135 C C . ILE C 1 65 ? 33.948 12.739 -7.065 1.00 20.11 65 ILE C C 1
ATOM 3136 O O . ILE C 1 65 ? 34.649 12.764 -6.056 1.00 20.11 65 ILE C O 1
ATOM 3141 N N . GLY C 1 66 ? 33.385 11.613 -7.508 1.00 20.01 66 GLY C N 1
ATOM 3142 C CA . GLY C 1 66 ? 33.678 10.334 -6.868 1.00 20.19 66 GLY C CA 1
ATOM 3143 C C . GLY C 1 66 ? 35.170 10.007 -6.848 1.00 23.47 66 GLY C C 1
ATOM 3144 O O . GLY C 1 66 ? 35.733 9.612 -5.816 1.00 23.40 66 GLY C O 1
ATOM 3145 N N . ILE C 1 67 ? 35.801 10.173 -8.009 1.00 24.19 67 ILE C N 1
ATOM 3146 C CA . ILE C 1 67 ? 37.238 9.992 -8.181 1.00 23.28 67 ILE C CA 1
ATOM 3147 C C . ILE C 1 67 ? 38.003 10.908 -7.223 1.00 23.40 67 ILE C C 1
ATOM 3148 O O . ILE C 1 67 ? 39.032 10.513 -6.645 1.00 21.03 67 ILE C O 1
ATOM 3153 N N . GLN C 1 68 ? 37.516 12.138 -7.058 1.00 20.79 68 GLN C N 1
ATOM 3154 C CA . GLN C 1 68 ? 38.171 13.055 -6.132 1.00 21.41 68 GLN C CA 1
ATOM 3155 C C . GLN C 1 68 ? 38.154 12.517 -4.700 1.00 20.88 68 GLN C C 1
ATOM 3156 O O . GLN C 1 68 ? 39.137 12.669 -3.973 1.00 21.33 68 GLN C O 1
ATOM 3162 N N . TYR C 1 69 ? 37.062 11.865 -4.296 1.00 24.43 69 TYR C N 1
ATOM 3163 C CA . TYR C 1 69 ? 37.016 11.294 -2.960 1.00 20.46 69 TYR C CA 1
ATOM 3164 C C . TYR C 1 69 ? 38.056 10.159 -2.836 1.00 22.71 69 TYR C C 1
ATOM 3165 O O . TYR C 1 69 ? 38.762 10.047 -1.830 1.00 21.00 69 TYR C O 1
ATOM 3174 N N . ILE C 1 70 ? 38.130 9.309 -3.857 1.00 20.63 70 ILE C N 1
ATOM 3175 C CA . ILE C 1 70 ? 39.152 8.266 -3.889 1.00 20.91 70 ILE C CA 1
ATOM 3176 C C . ILE C 1 70 ? 40.554 8.871 -3.718 1.00 21.42 70 ILE C C 1
ATOM 3177 O O . ILE C 1 70 ? 41.379 8.344 -2.955 1.00 21.78 70 ILE C O 1
ATOM 3182 N N . SER C 1 71 ? 40.824 9.995 -4.378 1.00 25.13 71 SER C N 1
ATOM 3183 C CA . SER C 1 71 ? 42.160 10.582 -4.269 1.00 22.20 71 SER C CA 1
ATOM 3184 C C . SER C 1 71 ? 42.429 11.057 -2.845 1.00 22.79 71 SER C C 1
ATOM 3185 O O . SER C 1 71 ? 43.575 10.980 -2.386 1.00 23.09 71 SER C O 1
ATOM 3188 N N . THR C 1 72 ? 41.406 11.549 -2.141 1.00 22.14 72 THR C N 1
ATOM 3189 C CA . THR C 1 72 ? 41.616 11.947 -0.732 1.00 23.39 72 THR C CA 1
ATOM 3190 C C . THR C 1 72 ? 41.860 10.709 0.121 1.00 24.85 72 THR C C 1
ATOM 3191 O O . THR C 1 72 ? 42.604 10.748 1.110 1.00 27.28 72 THR C O 1
ATOM 3195 N N . ALA C 1 73 ? 41.249 9.596 -0.274 1.00 24.64 73 ALA C N 1
ATOM 3196 C CA . ALA C 1 73 ? 41.420 8.353 0.462 1.00 25.58 73 ALA C CA 1
ATOM 3197 C C . ALA C 1 73 ? 42.824 7.798 0.286 1.00 27.38 73 ALA C C 1
ATOM 3198 O O . ALA C 1 73 ? 43.419 7.316 1.235 1.00 28.99 73 ALA C O 1
ATOM 3200 N N . LEU C 1 74 ? 43.353 7.852 -0.930 1.00 22.93 74 LEU C N 1
ATOM 3201 C CA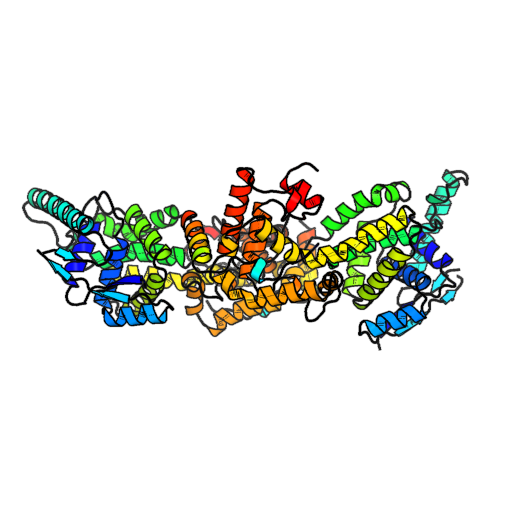 . LEU C 1 74 ? 44.637 7.219 -1.212 1.00 25.19 74 LEU C CA 1
ATOM 3202 C C . LEU C 1 74 ? 45.788 8.211 -1.099 1.00 29.48 74 LEU C C 1
ATOM 3203 O O . LEU C 1 74 ? 46.936 7.828 -0.852 1.00 29.51 74 LEU C O 1
ATOM 3208 N N . GLY C 1 75 ? 45.483 9.493 -1.276 1.00 27.60 75 GLY C N 1
ATOM 3209 C CA . GLY C 1 75 ? 46.521 10.503 -1.249 1.00 26.08 75 GLY C CA 1
ATOM 3210 C C . GLY C 1 75 ? 46.872 10.927 -2.658 1.00 24.99 75 GLY C C 1
ATOM 3211 O O . GLY C 1 75 ? 47.032 10.094 -3.551 1.00 26.85 75 GLY C O 1
ATOM 3212 N N . SER C 1 76 ? 47.001 12.230 -2.857 1.00 29.07 76 SER C N 1
ATOM 3213 C CA . SER C 1 76 ? 47.151 12.780 -4.193 1.00 29.58 76 SER C CA 1
ATOM 3214 C C . SER C 1 76 ? 48.466 12.335 -4.852 1.00 31.22 76 SER C C 1
ATOM 3215 O O . SER C 1 76 ? 48.523 12.094 -6.057 1.00 29.35 76 SER C O 1
ATOM 3218 N N . GLU C 1 77 ? 49.525 12.206 -4.068 1.00 31.12 77 GLU C N 1
ATOM 3219 C CA . GLU C 1 77 ? 50.805 11.832 -4.655 1.00 31.90 77 GLU C CA 1
ATOM 3220 C C . GLU C 1 77 ? 50.813 10.343 -5.025 1.00 31.74 77 GLU C C 1
ATOM 3221 O O . GLU C 1 77 ? 51.392 9.953 -6.039 1.00 30.36 77 GLU C O 1
ATOM 3227 N N . ARG C 1 78 ? 50.141 9.519 -4.224 1.00 29.22 78 ARG C N 1
ATOM 3228 C CA . ARG C 1 78 ? 49.997 8.104 -4.550 1.00 30.21 78 ARG C CA 1
ATOM 3229 C C . ARG C 1 78 ? 49.174 7.920 -5.825 1.00 31.04 78 ARG C C 1
ATOM 3230 O O . ARG C 1 78 ? 49.432 7.000 -6.602 1.00 32.16 78 ARG C O 1
ATOM 3238 N N . VAL C 1 79 ? 48.196 8.798 -6.054 1.00 27.59 79 VAL C N 1
ATOM 3239 C CA . VAL C 1 79 ? 47.388 8.732 -7.273 1.00 24.79 79 VAL C CA 1
ATOM 3240 C C . VAL C 1 79 ? 48.248 8.993 -8.518 1.00 26.92 79 VAL C C 1
ATOM 3241 O O . VAL C 1 79 ? 48.120 8.300 -9.527 1.00 25.38 79 VAL C O 1
ATOM 3245 N N . GLN C 1 80 ? 49.105 10.007 -8.460 1.00 26.19 80 GLN C N 1
ATOM 3246 C CA . GLN C 1 80 ? 50.008 10.289 -9.569 1.00 27.00 80 GLN C CA 1
ATOM 3247 C C . GLN C 1 80 ? 50.856 9.049 -9.896 1.00 32.57 80 GLN C C 1
ATOM 3248 O O . GLN C 1 80 ? 51.049 8.714 -11.064 1.00 27.67 80 GLN C O 1
ATOM 3254 N N . GLN C 1 81 ? 51.345 8.363 -8.865 1.00 30.97 81 GLN C N 1
ATOM 3255 C CA . GLN C 1 81 ? 52.075 7.110 -9.078 1.00 32.76 81 GLN C CA 1
ATOM 3256 C C . GLN C 1 81 ? 51.219 6.099 -9.822 1.00 32.30 81 GLN C C 1
ATOM 3257 O O . GLN C 1 81 ? 51.665 5.495 -10.802 1.00 34.42 81 GLN C O 1
ATOM 3263 N N . ILE C 1 82 ? 49.996 5.905 -9.336 1.00 29.97 82 ILE C N 1
ATOM 3264 C CA . ILE C 1 82 ? 49.083 4.915 -9.890 1.00 29.78 82 ILE C CA 1
ATOM 3265 C C . ILE C 1 82 ? 48.813 5.184 -11.365 1.00 31.41 82 ILE C C 1
ATOM 3266 O O . ILE C 1 82 ? 48.863 4.268 -12.187 1.00 36.24 82 ILE C O 1
ATOM 3271 N N . LEU C 1 83 ? 48.527 6.437 -11.702 1.00 27.29 83 LEU C N 1
ATOM 3272 C CA . LEU C 1 83 ? 48.224 6.793 -13.080 1.00 31.71 83 LEU C CA 1
ATOM 3273 C C . LEU C 1 83 ? 49.464 6.564 -13.947 1.00 34.15 83 LEU C C 1
ATOM 3274 O O . LEU C 1 83 ? 49.372 6.036 -15.062 1.00 31.64 83 LEU C O 1
ATOM 3279 N N . ARG C 1 84 ? 50.619 6.978 -13.428 1.00 34.55 84 ARG C N 1
ATOM 3280 C CA . ARG C 1 84 ? 51.884 6.810 -14.135 1.00 38.17 84 ARG C CA 1
ATOM 3281 C C . ARG C 1 84 ? 52.110 5.334 -14.448 1.00 41.61 84 ARG C C 1
ATOM 3282 O O . ARG C 1 84 ? 52.440 4.968 -15.577 1.00 44.31 84 ARG C O 1
ATOM 3290 N N . ASN C 1 85 ? 51.893 4.492 -13.445 1.00 38.81 85 ASN C N 1
ATOM 3291 C CA . ASN C 1 85 ? 52.107 3.054 -13.578 1.00 39.68 85 ASN C CA 1
ATOM 3292 C C . ASN C 1 85 ? 51.097 2.360 -14.487 1.00 39.53 85 ASN C C 1
ATOM 3293 O O . ASN C 1 85 ? 51.348 1.250 -14.947 1.00 41.63 85 ASN C O 1
ATOM 3298 N N . SER C 1 86 ? 49.948 2.986 -14.730 1.00 38.40 86 SER C N 1
ATOM 3299 C CA . SER C 1 86 ? 48.970 2.393 -15.640 1.00 38.32 86 SER C CA 1
ATOM 3300 C C . SER C 1 86 ? 49.370 2.609 -17.110 1.00 39.58 86 SER C C 1
ATOM 3301 O O . SER C 1 86 ? 48.736 2.074 -18.018 1.00 43.05 86 SER C O 1
ATOM 3304 N N . GLY C 1 87 ? 50.421 3.391 -17.336 1.00 36.61 87 GLY C N 1
ATOM 3305 C CA . GLY C 1 87 ? 50.912 3.643 -18.681 1.00 38.15 87 GLY C CA 1
ATOM 3306 C C . GLY C 1 87 ? 50.531 5.012 -19.208 1.00 37.84 87 GLY C C 1
ATOM 3307 O O . GLY C 1 87 ? 50.641 5.283 -20.401 1.00 39.46 87 GLY C O 1
ATOM 3308 N N . SER C 1 88 ? 50.058 5.872 -18.313 1.00 34.52 88 SER C N 1
ATOM 3309 C CA . SER C 1 88 ? 49.614 7.210 -18.690 1.00 34.01 88 SER C CA 1
ATOM 3310 C C . SER C 1 88 ? 50.613 8.279 -18.250 1.00 36.05 88 SER C C 1
ATOM 3311 O O . SER C 1 88 ? 51.162 8.204 -17.151 1.00 36.84 88 SER C O 1
ATOM 3314 N N . GLU C 1 89 ? 50.828 9.289 -19.085 1.00 36.84 89 GLU C N 1
ATOM 3315 C CA . GLU C 1 89 ? 51.691 10.394 -18.689 1.00 39.98 89 GLU C CA 1
ATOM 3316 C C . GLU C 1 89 ? 50.886 11.593 -18.174 1.00 35.52 89 GLU C C 1
ATOM 3317 O O . GLU C 1 89 ? 51.406 12.703 -18.092 1.00 35.46 89 GLU C O 1
ATOM 3323 N N . VAL C 1 90 ? 49.625 11.367 -17.824 1.00 32.96 90 VAL C N 1
ATOM 3324 C CA . VAL C 1 90 ? 48.777 12.440 -17.316 1.00 31.74 90 VAL C CA 1
ATOM 3325 C C . VAL C 1 90 ? 49.350 13.007 -16.007 1.00 31.25 90 VAL C C 1
ATOM 3326 O O . VAL C 1 90 ? 49.768 12.269 -15.099 1.00 34.01 90 VAL C O 1
ATOM 3330 N N . GLN C 1 91 ? 49.373 14.330 -15.923 1.00 31.54 91 GLN C N 1
ATOM 3331 C CA . GLN C 1 91 ? 49.884 15.006 -14.744 1.00 32.21 91 GLN C CA 1
ATOM 3332 C C . GLN C 1 91 ? 48.723 15.479 -13.889 1.00 34.02 91 GLN C C 1
ATOM 3333 O O . GLN C 1 91 ? 47.784 16.084 -14.393 1.00 35.88 91 GLN C O 1
ATOM 3339 N N . VAL C 1 92 ? 48.781 15.174 -12.594 1.00 37.13 92 VAL C N 1
ATOM 3340 C CA . VAL C 1 92 ? 47.705 15.517 -11.674 1.00 27.24 92 VAL C CA 1
ATOM 3341 C C . VAL C 1 92 ? 47.808 16.981 -11.252 1.00 31.14 92 VAL C C 1
ATOM 3342 O O . VAL C 1 92 ? 48.903 17.529 -11.138 1.00 28.74 92 VAL C O 1
ATOM 3346 N N . VAL C 1 93 ? 46.658 17.617 -11.048 1.00 32.75 93 VAL C N 1
ATOM 3347 C CA . VAL C 1 93 ? 46.611 19.016 -10.615 1.00 32.96 93 VAL C CA 1
ATOM 3348 C C . VAL C 1 93 ? 45.718 19.121 -9.375 1.00 33.83 93 VAL C C 1
ATOM 3349 O O . VAL C 1 93 ? 44.575 18.661 -9.391 1.00 25.92 93 VAL C O 1
ATOM 3353 N N . LEU C 1 94 ? 46.246 19.716 -8.304 1.00 27.28 94 LEU C N 1
ATOM 3354 C CA . LEU C 1 94 ? 45.566 19.703 -7.005 1.00 28.85 94 LEU C CA 1
ATOM 3355 C C . LEU C 1 94 ? 44.360 20.626 -6.921 1.00 30.19 94 LEU C C 1
ATOM 3356 O O . LEU C 1 94 ? 44.405 21.760 -7.383 1.00 28.68 94 LEU C O 1
ATOM 3361 N N . THR C 1 95 ? 43.303 20.139 -6.277 1.00 25.92 95 THR C N 1
ATOM 3362 C CA . THR C 1 95 ? 42.131 20.944 -5.958 1.00 25.02 95 THR C CA 1
ATOM 3363 C C . THR C 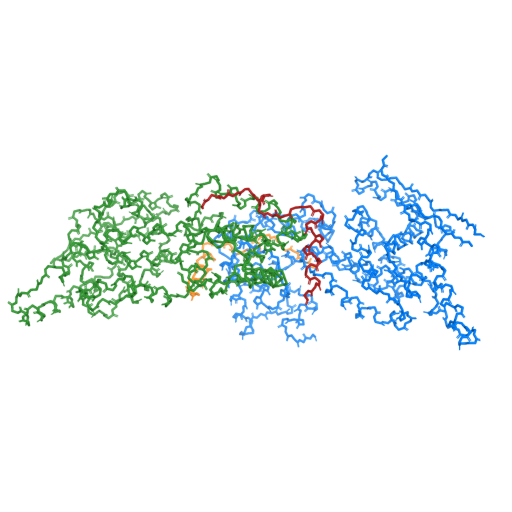1 95 ? 42.478 22.044 -4.959 1.00 28.39 95 THR C C 1
ATOM 3364 O O . THR C 1 95 ? 43.288 21.826 -4.064 1.00 27.43 95 THR C O 1
ATOM 3368 N N . ARG C 1 96 ? 41.902 23.231 -5.148 1.00 26.99 96 ARG C N 1
ATOM 3369 C CA . ARG C 1 96 ? 42.069 24.329 -4.196 1.00 30.05 96 ARG C CA 1
ATOM 3370 C C . ARG C 1 96 ? 40.704 24.808 -3.723 1.00 30.90 96 ARG C C 1
ATOM 3371 O O . ARG C 1 96 ? 39.677 24.359 -4.227 1.00 29.97 96 ARG C O 1
ATOM 3379 N N . THR C 1 97 ? 40.689 25.726 -2.759 1.00 29.52 97 THR C N 1
ATOM 3380 C CA . THR C 1 97 ? 39.439 26.281 -2.266 1.00 30.62 97 THR C CA 1
ATOM 3381 C C . THR C 1 97 ? 39.362 27.765 -2.601 1.00 32.86 97 THR C C 1
ATOM 3382 O O . THR C 1 97 ? 40.392 28.412 -2.789 1.00 34.72 97 THR C O 1
ATOM 3386 N N . TYR C 1 98 ? 38.146 28.295 -2.679 1.00 29.77 98 TYR C N 1
ATOM 3387 C CA . TYR C 1 98 ? 37.918 29.738 -2.808 1.00 32.99 98 TYR C CA 1
ATOM 3388 C C . TYR C 1 98 ? 36.577 30.047 -2.149 1.00 34.05 98 TYR C C 1
ATOM 3389 O O . TYR C 1 98 ? 35.810 29.125 -1.875 1.00 31.74 98 TYR C O 1
ATOM 3398 N N . SER C 1 99 ? 36.282 31.317 -1.878 1.00 36.21 99 SER C N 1
ATOM 3399 C CA . SER C 1 99 ? 34.999 31.644 -1.241 1.00 40.95 99 SER C CA 1
ATOM 3400 C C . SER C 1 99 ? 34.133 32.595 -2.071 1.00 41.21 99 SER C C 1
ATOM 3401 O O . SER C 1 99 ? 34.642 33.325 -2.921 1.00 40.82 99 SER C O 1
ATOM 3404 N N . GLN C 1 112 ? 32.443 28.746 0.991 1.00 39.92 112 GLN C N 1
ATOM 3405 C CA . GLN C 1 112 ? 33.659 27.990 0.691 1.00 39.73 112 GLN C CA 1
ATOM 3406 C C . GLN C 1 112 ? 33.448 26.957 -0.414 1.00 35.26 112 GLN C C 1
ATOM 3407 O O . GLN C 1 112 ? 32.649 26.036 -0.265 1.00 32.52 112 GLN C O 1
ATOM 3413 N N . MET C 1 113 ? 34.174 27.101 -1.520 1.00 34.56 113 MET C N 1
ATOM 3414 C CA . MET C 1 113 ? 33.997 26.208 -2.674 1.00 33.44 113 MET C CA 1
ATOM 3415 C C . MET C 1 113 ? 35.261 25.428 -3.032 1.00 31.39 113 MET C C 1
ATOM 3416 O O . MET C 1 113 ? 36.371 25.858 -2.734 1.00 30.09 113 MET C O 1
ATOM 3421 N N . LEU C 1 114 ? 35.089 24.295 -3.704 1.00 28.14 114 LEU C N 1
ATOM 3422 C CA . LEU C 1 114 ? 36.228 23.560 -4.255 1.00 25.50 114 LEU C CA 1
ATOM 3423 C C . LEU C 1 114 ? 36.469 23.944 -5.723 1.00 27.38 114 LEU C C 1
ATOM 3424 O O . LEU C 1 114 ? 35.552 23.917 -6.534 1.00 26.36 114 LEU C O 1
ATOM 3429 N N . ASP C 1 115 ? 37.715 24.275 -6.048 1.00 26.18 115 ASP C N 1
ATOM 3430 C CA . ASP C 1 115 ? 38.146 24.583 -7.411 1.00 28.05 115 ASP C CA 1
ATOM 3431 C C . ASP C 1 115 ? 38.811 23.315 -7.950 1.00 29.13 115 ASP C C 1
ATOM 3432 O O . ASP C 1 115 ? 39.966 23.029 -7.640 1.00 26.59 115 ASP C O 1
ATOM 3437 N N . ILE C 1 116 ? 38.064 22.548 -8.743 1.00 24.15 116 ILE C N 1
ATOM 3438 C CA . ILE C 1 116 ? 38.524 21.240 -9.185 1.00 23.87 116 ILE C CA 1
ATOM 3439 C C . ILE C 1 116 ? 38.973 21.318 -10.645 1.00 24.44 116 ILE C C 1
ATOM 3440 O O . ILE C 1 116 ? 38.177 21.651 -11.524 1.00 25.36 116 ILE C O 1
ATOM 3445 N N . HIS C 1 117 ? 40.254 21.031 -10.879 1.00 24.94 117 HIS C N 1
ATOM 3446 C CA . HIS C 1 117 ? 40.850 21.119 -12.207 1.00 25.65 117 HIS C CA 1
ATOM 3447 C C . HIS C 1 117 ? 40.027 20.315 -13.219 1.00 25.29 117 HIS C C 1
ATOM 3448 O O . HIS C 1 117 ? 39.677 19.167 -12.959 1.00 26.14 117 HIS C O 1
ATOM 3455 N N . GLY C 1 118 ? 39.683 20.934 -14.345 1.00 26.67 118 GLY C N 1
ATOM 3456 C CA . GLY C 1 118 ? 38.920 20.254 -15.379 1.00 25.71 118 GLY C CA 1
ATOM 3457 C C . GLY C 1 118 ? 37.424 20.114 -15.129 1.00 29.47 118 GLY C C 1
ATOM 3458 O O . GLY C 1 118 ? 36.695 19.560 -15.963 1.00 28.90 118 GLY C O 1
ATOM 3459 N N . VAL C 1 119 ? 36.966 20.594 -13.971 1.00 24.57 119 VAL C N 1
ATOM 3460 C CA . VAL C 1 119 ? 35.544 20.652 -13.656 1.00 24.07 119 VAL C CA 1
ATOM 3461 C C . VAL C 1 119 ? 35.078 22.109 -13.623 1.00 27.21 119 VAL C C 1
ATOM 3462 O O . VAL C 1 119 ? 35.558 22.888 -12.801 1.00 24.64 119 VAL C O 1
ATOM 3466 N N . GLU C 1 120 ? 34.151 22.475 -14.504 1.00 24.83 120 GLU C N 1
ATOM 3467 C CA . GLU C 1 120 ? 33.678 23.860 -14.589 1.00 26.25 120 GLU C CA 1
ATOM 3468 C C . GLU C 1 120 ? 33.210 24.379 -13.235 1.00 24.91 120 GLU C C 1
ATOM 3469 O O . GLU C 1 120 ? 32.433 23.709 -12.547 1.00 24.85 120 GLU C O 1
ATOM 3475 N N . LYS C 1 121 ? 33.673 25.570 -12.861 1.00 25.42 121 LYS C N 1
ATOM 3476 C CA . LYS C 1 121 ? 33.275 26.151 -11.587 1.00 25.12 121 LYS C CA 1
ATOM 3477 C C . LYS C 1 121 ? 31.760 26.318 -11.528 1.00 24.87 121 LYS C C 1
ATOM 3478 O O . LYS C 1 121 ? 31.156 26.075 -10.487 1.00 25.45 121 LYS C O 1
ATOM 3484 N N . SER C 1 122 ? 31.146 26.696 -12.647 1.00 25.39 122 SER C N 1
ATOM 3485 C CA . SER C 1 122 ? 29.694 26.903 -12.683 1.00 28.48 122 SER C CA 1
ATOM 3486 C C . SER C 1 122 ? 28.940 25.631 -12.301 1.00 28.33 122 SER C C 1
ATOM 3487 O O . SER C 1 122 ? 27.878 25.693 -11.668 1.00 24.24 122 SER C O 1
ATOM 3490 N N . TRP C 1 123 ? 29.489 24.477 -12.672 1.00 27.79 123 TRP C N 1
ATOM 3491 C CA . TRP C 1 123 ? 28.863 23.197 -12.318 1.00 29.04 123 TRP C CA 1
ATOM 3492 C C . TRP C 1 123 ? 28.887 22.957 -10.812 1.00 29.93 123 TRP C C 1
ATOM 3493 O O . TRP C 1 123 ? 27.862 22.635 -10.185 1.00 22.54 123 TRP C O 1
ATOM 3504 N N . VAL C 1 124 ? 30.072 23.091 -10.229 1.00 22.80 124 VAL C N 1
ATOM 3505 C CA . VAL C 1 124 ? 30.225 22.868 -8.803 1.00 23.45 124 VAL C CA 1
ATOM 3506 C C . VAL C 1 124 ? 29.338 23.827 -8.017 1.00 25.08 124 VAL C C 1
ATOM 3507 O O . VAL C 1 124 ? 28.658 23.444 -7.050 1.00 23.10 124 VAL C O 1
ATOM 3511 N N . GLU C 1 125 ? 29.362 25.087 -8.429 1.00 23.01 125 GLU C N 1
ATOM 3512 C CA . GLU C 1 125 ? 28.591 26.102 -7.741 1.00 24.06 125 GLU C CA 1
ATOM 3513 C C . GLU C 1 125 ? 27.089 25.827 -7.885 1.00 27.45 125 GLU C C 1
ATOM 3514 O O . GLU C 1 125 ? 26.333 26.016 -6.936 1.00 26.58 125 GLU C O 1
ATOM 3520 N N . GLU C 1 126 ? 26.663 25.350 -9.053 1.00 26.80 126 GLU C N 1
ATOM 3521 C CA . GLU C 1 126 ? 25.247 25.027 -9.238 1.00 25.42 126 GLU C CA 1
ATOM 3522 C C . GLU C 1 126 ? 24.777 23.802 -8.436 1.00 25.16 126 GLU C C 1
ATOM 3523 O O . GLU C 1 126 ? 23.658 23.798 -7.913 1.00 26.48 126 GLU C O 1
ATOM 3529 N N . ILE C 1 127 ? 25.611 22.770 -8.353 1.00 24.86 127 ILE C N 1
ATOM 3530 C CA . ILE C 1 127 ? 25.291 21.603 -7.522 1.00 22.70 127 ILE C CA 1
ATOM 3531 C C . ILE C 1 127 ? 25.101 22.032 -6.067 1.00 25.16 127 ILE C C 1
ATOM 3532 O O . ILE C 1 127 ? 24.132 21.643 -5.402 1.00 23.76 127 ILE C O 1
ATOM 3537 N N . ASP C 1 128 ? 26.055 22.818 -5.574 1.00 23.21 128 ASP C N 1
ATOM 3538 C CA . ASP C 1 128 ? 26.047 23.277 -4.200 1.00 24.38 128 ASP C CA 1
ATOM 3539 C C . ASP C 1 128 ? 24.826 24.168 -3.960 1.00 25.88 128 ASP C C 1
ATOM 3540 O O . ASP C 1 128 ? 24.128 24.008 -2.954 1.00 25.64 128 ASP C O 1
ATOM 3545 N N . LYS C 1 129 ? 24.557 25.079 -4.895 1.00 25.75 129 LYS C N 1
ATOM 3546 C CA . LYS C 1 129 ? 23.451 26.012 -4.743 1.00 28.36 129 LYS C CA 1
ATOM 3547 C C . LYS C 1 129 ? 22.118 25.265 -4.660 1.00 26.43 129 LYS C C 1
ATOM 3548 O O . LYS C 1 129 ? 21.316 25.495 -3.755 1.00 27.22 129 LYS C O 1
ATOM 3554 N N . GLU C 1 130 ? 21.906 24.353 -5.600 1.00 26.93 130 GLU C N 1
ATOM 3555 C CA . GLU C 1 130 ? 20.664 23.593 -5.657 1.00 30.25 130 GLU C CA 1
ATOM 3556 C C . GLU C 1 130 ? 20.504 22.701 -4.413 1.00 28.30 130 GLU C C 1
ATOM 3557 O O . GLU C 1 130 ? 19.406 22.592 -3.872 1.00 29.37 130 GLU C O 1
ATOM 3563 N N . ALA C 1 131 ? 21.588 22.086 -3.946 1.00 25.29 131 ALA C N 1
ATOM 3564 C CA . ALA C 1 131 ? 21.540 21.293 -2.716 1.00 23.72 131 ALA C CA 1
ATOM 3565 C C . ALA C 1 131 ? 21.216 22.158 -1.489 1.00 27.27 131 ALA C C 1
ATOM 3566 O O . ALA C 1 131 ? 20.364 21.794 -0.675 1.00 25.47 131 ALA C O 1
ATOM 3568 N N . ARG C 1 132 ? 21.903 23.290 -1.343 1.00 21.73 132 ARG C N 1
ATOM 3569 C CA . ARG C 1 132 ? 21.629 24.171 -0.200 1.00 25.14 132 ARG C CA 1
ATOM 3570 C C . ARG C 1 132 ? 20.188 24.680 -0.237 1.00 24.83 132 ARG C C 1
ATOM 3571 O O . ARG C 1 132 ? 19.523 24.773 0.798 1.00 25.26 132 ARG C O 1
ATOM 3579 N N . LYS C 1 133 ? 19.705 25.007 -1.428 1.00 24.49 133 LYS C N 1
ATOM 3580 C CA . LYS C 1 133 ? 18.326 25.455 -1.584 1.00 27.31 133 LYS C CA 1
ATOM 3581 C C . LYS C 1 133 ? 17.380 24.340 -1.157 1.00 26.96 133 LYS C C 1
ATOM 3582 O O . LYS C 1 133 ? 16.430 24.575 -0.417 1.00 26.88 133 LYS C O 1
ATOM 3588 N N . THR C 1 134 ? 17.633 23.122 -1.619 1.00 25.22 134 THR C N 1
ATOM 3589 C CA . THR C 1 134 ? 16.781 22.008 -1.217 1.00 25.03 134 THR C CA 1
ATOM 3590 C C . THR C 1 134 ? 16.848 21.789 0.301 1.00 25.84 134 THR C C 1
ATOM 3591 O O . THR C 1 134 ? 15.819 21.642 0.961 1.00 27.03 134 THR C O 1
ATOM 3595 N N . MET C 1 135 ? 18.055 21.781 0.852 1.00 25.60 135 MET C N 1
ATOM 3596 C CA . MET C 1 135 ? 18.226 21.601 2.291 1.00 25.93 135 MET C CA 1
ATOM 3597 C C . MET C 1 135 ? 17.506 22.693 3.107 1.00 24.53 135 MET C C 1
ATOM 3598 O O . MET C 1 135 ? 16.856 22.393 4.104 1.00 23.64 135 MET C O 1
ATOM 3603 N N . ALA C 1 136 ? 17.627 23.951 2.691 1.00 23.11 136 ALA C N 1
ATOM 3604 C CA . ALA C 1 136 ? 16.948 25.044 3.406 1.00 26.30 136 ALA C CA 1
ATOM 3605 C C . ALA C 1 136 ? 15.435 24.800 3.458 1.00 25.97 136 ALA C C 1
ATOM 3606 O O . ALA C 1 136 ? 14.793 24.924 4.506 1.00 25.41 136 ALA C O 1
ATOM 3608 N N . THR C 1 137 ? 14.875 24.434 2.317 1.00 25.10 137 THR C N 1
ATOM 3609 C CA . THR C 1 137 ? 13.450 24.176 2.220 1.00 25.26 137 THR C CA 1
ATOM 3610 C C . THR C 1 137 ? 13.012 22.987 3.086 1.00 24.84 137 THR C C 1
ATOM 3611 O O . THR C 1 137 ? 12.056 23.097 3.859 1.00 25.43 137 THR C O 1
ATOM 3615 N N . LEU C 1 138 ? 13.694 21.852 2.942 1.00 24.36 138 LEU C N 1
ATOM 3616 C CA . LEU C 1 138 ? 13.309 20.645 3.677 1.00 24.54 138 LEU C CA 1
ATOM 3617 C C . LEU C 1 138 ? 13.531 20.798 5.186 1.00 24.69 138 LEU C C 1
ATOM 3618 O O . LEU C 1 138 ? 12.761 20.271 5.982 1.00 25.22 138 LEU C O 1
ATOM 3623 N N . LEU C 1 139 ? 14.590 21.506 5.570 1.00 24.34 139 LEU C N 1
ATOM 3624 C CA . LEU C 1 139 ? 14.882 21.728 6.988 1.00 28.25 139 LEU C CA 1
ATOM 3625 C C . LEU C 1 139 ? 13.748 22.497 7.641 1.00 28.69 139 LEU C C 1
ATOM 3626 O O . LEU C 1 139 ? 13.315 22.163 8.750 1.00 25.85 139 LEU C O 1
ATOM 3631 N N . LYS C 1 140 ? 13.271 23.534 6.959 1.00 28.80 140 LYS C N 1
ATOM 3632 C CA . LYS C 1 140 ? 12.173 24.329 7.504 1.00 29.44 140 LYS C CA 1
ATOM 3633 C C . LYS C 1 140 ? 10.898 23.489 7.598 1.00 26.84 140 LYS C C 1
ATOM 3634 O O . LYS C 1 140 ? 10.170 23.578 8.583 1.00 27.54 140 LYS C O 1
ATOM 3640 N N . GLU C 1 141 ? 10.643 22.647 6.596 1.00 26.66 141 GLU C N 1
ATOM 3641 C CA . GLU C 1 141 ? 9.441 21.808 6.621 1.00 32.49 141 GLU C CA 1
ATOM 3642 C C . GLU C 1 141 ? 9.502 20.806 7.772 1.00 27.55 141 GLU C C 1
ATOM 3643 O O . GLU C 1 141 ? 8.468 20.388 8.291 1.00 28.37 141 GLU C O 1
ATOM 3649 N N . SER C 1 142 ? 10.718 20.429 8.159 1.00 26.92 142 SER C N 1
ATOM 3650 C CA . SER C 1 142 ? 10.912 19.474 9.243 1.00 27.17 142 SER C CA 1
ATOM 3651 C C . SER C 1 142 ? 11.329 20.155 10.545 1.00 27.41 142 SER C C 1
ATOM 3652 O O . SER C 1 142 ? 11.826 19.490 11.452 1.00 27.53 142 SER C O 1
ATOM 3655 N N . SER C 1 143 ? 11.135 21.473 10.613 1.00 28.43 143 SER C N 1
ATOM 3656 C CA . SER C 1 143 ? 11.362 22.262 11.842 1.00 28.01 143 SER C CA 1
ATOM 3657 C C . SER C 1 143 ? 12.781 22.084 12.409 1.00 27.57 143 SER C C 1
ATOM 3658 O O . SER C 1 143 ? 12.986 22.054 13.633 1.00 28.09 143 SER C O 1
ATOM 3661 N N . GLY C 1 144 ? 13.747 21.966 11.502 1.00 26.72 144 GLY C N 1
ATOM 3662 C CA . GLY C 1 144 ? 15.144 21.864 11.878 1.00 29.42 144 GLY C CA 1
ATOM 3663 C C . GLY C 1 144 ? 15.575 20.459 12.278 1.00 31.97 144 GLY C C 1
ATOM 3664 O O . GLY C 1 144 ? 16.707 20.251 12.730 1.00 29.32 144 GLY C O 1
ATOM 3665 N N . ASN C 1 145 ? 14.664 19.499 12.144 1.00 26.52 145 ASN C N 1
ATOM 3666 C CA . ASN C 1 145 ? 14.917 18.139 12.613 1.00 26.65 145 ASN C CA 1
ATOM 3667 C C . ASN C 1 145 ? 14.995 17.147 11.453 1.00 26.13 145 ASN C C 1
ATOM 3668 O O . ASN C 1 145 ? 13.989 16.563 11.063 1.00 26.40 145 ASN C O 1
ATOM 3673 N N . ILE C 1 146 ? 16.197 16.957 10.925 1.00 26.14 146 ILE C N 1
ATOM 3674 C CA . ILE C 1 146 ? 16.442 15.970 9.872 1.00 28.70 146 ILE C CA 1
ATOM 3675 C C . ILE C 1 146 ? 17.613 15.079 10.279 1.00 24.64 146 ILE C C 1
ATOM 3676 O O . ILE C 1 146 ? 18.706 15.571 10.551 1.00 24.37 146 ILE C O 1
ATOM 3681 N N . PRO C 1 147 ? 17.403 13.758 10.308 1.00 24.86 147 PRO C N 1
ATOM 3682 C CA . PRO C 1 147 ? 18.496 12.865 10.720 1.00 29.73 147 PRO C CA 1
ATOM 3683 C C . PRO C 1 147 ? 19.754 12.998 9.856 1.00 28.05 147 PRO C C 1
ATOM 3684 O O . PRO C 1 147 ? 19.646 13.229 8.651 1.00 23.44 147 PRO C O 1
ATOM 3688 N N . GLN C 1 148 ? 20.919 12.851 10.484 1.00 26.95 148 GLN C N 1
ATOM 3689 C CA . GLN C 1 148 ? 22.212 12.897 9.803 1.00 28.03 148 GLN C CA 1
ATOM 3690 C C . GLN C 1 148 ? 22.274 12.045 8.538 1.00 24.04 148 GLN C C 1
ATOM 3691 O O . GLN C 1 148 ? 22.785 12.488 7.532 1.00 24.86 148 GLN C O 1
ATOM 3697 N N . ASN C 1 149 ? 21.747 10.828 8.589 1.00 24.53 149 ASN C N 1
ATOM 3698 C CA . ASN C 1 149 ? 21.927 9.917 7.461 1.00 23.75 149 ASN C CA 1
ATOM 3699 C C . ASN C 1 149 ? 21.024 10.286 6.276 1.00 23.73 149 ASN C C 1
ATOM 3700 O O . ASN C 1 149 ? 20.966 9.567 5.274 1.00 24.73 149 ASN C O 1
ATOM 3705 N N . GLN C 1 150 ? 20.313 11.401 6.395 1.00 23.97 150 GLN C N 1
ATOM 3706 C CA . GLN C 1 150 ? 19.549 11.946 5.266 1.00 23.89 150 GLN C CA 1
ATOM 3707 C C . GLN C 1 150 ? 20.171 13.226 4.697 1.00 25.66 150 GLN C C 1
ATOM 3708 O O . GLN C 1 150 ? 19.661 13.787 3.719 1.00 26.31 150 GLN C O 1
ATOM 3714 N N . ARG C 1 151 ? 21.253 13.692 5.316 1.00 22.72 151 ARG C N 1
ATOM 3715 C CA . ARG C 1 151 ? 21.916 14.937 4.900 1.00 22.30 151 ARG C CA 1
ATOM 3716 C C . ARG C 1 151 ? 23.065 14.655 3.932 1.00 21.01 151 ARG C C 1
ATOM 3717 O O . ARG C 1 151 ? 23.605 13.546 3.919 1.00 21.64 151 ARG C O 1
ATOM 3725 N N . PRO C 1 152 ? 23.449 15.661 3.137 1.00 20.78 152 PRO C N 1
ATOM 3726 C CA . PRO C 1 152 ? 24.580 15.489 2.218 1.00 25.84 152 PRO C CA 1
ATOM 3727 C C . PRO C 1 152 ? 25.899 15.314 2.943 1.00 24.34 152 PRO C C 1
ATOM 3728 O O . PRO C 1 152 ? 26.864 14.826 2.348 1.00 29.82 152 PRO C O 1
ATOM 3732 N N . SER C 1 153 ? 25.952 15.705 4.213 1.00 20.73 153 SER C N 1
ATOM 3733 C CA . SER C 1 153 ? 27.191 15.575 4.975 1.00 21.70 153 SER C CA 1
ATOM 3734 C C . SER C 1 153 ? 27.407 14.158 5.534 1.00 22.51 153 SER C C 1
ATOM 3735 O O . SER C 1 153 ? 28.456 13.873 6.116 1.00 25.70 153 SER C O 1
ATOM 3738 N N . ALA C 1 154 ? 26.434 13.265 5.377 1.00 21.55 154 ALA C N 1
ATOM 3739 C CA . ALA C 1 154 ? 26.602 11.905 5.918 1.00 22.76 154 ALA C CA 1
ATOM 3740 C C . ALA C 1 154 ? 27.861 11.286 5.308 1.00 20.96 154 ALA C C 1
ATOM 3741 O O . ALA C 1 154 ? 28.068 11.391 4.106 1.00 22.07 154 ALA C O 1
ATOM 3743 N N . PRO C 1 155 ? 28.732 10.703 6.146 1.00 23.83 155 PRO C N 1
ATOM 3744 C CA . PRO C 1 155 ? 30.063 10.286 5.674 1.00 26.78 155 PRO C CA 1
ATOM 3745 C C . PRO C 1 155 ? 30.057 9.177 4.622 1.00 25.33 155 PRO C C 1
ATOM 3746 O O . PRO C 1 155 ? 31.056 9.021 3.916 1.00 22.41 155 PRO C O 1
ATOM 3750 N N . ASP C 1 156 ? 28.977 8.416 4.511 1.00 20.93 156 ASP C N 1
ATOM 3751 C CA . ASP C 1 156 ? 28.962 7.369 3.482 1.00 20.78 156 ASP C CA 1
ATOM 3752 C C . ASP C 1 156 ? 28.405 7.830 2.127 1.00 22.79 156 ASP C C 1
ATOM 3753 O O . ASP C 1 156 ? 28.291 7.012 1.182 1.00 23.17 156 ASP C O 1
ATOM 3758 N N . THR C 1 157 ? 28.096 9.125 1.978 1.00 21.83 157 THR C N 1
ATOM 3759 C CA . THR C 1 157 ? 27.608 9.567 0.666 1.00 20.74 157 THR C CA 1
ATOM 3760 C C . THR C 1 157 ? 28.652 9.380 -0.469 1.00 20.80 157 THR C C 1
ATOM 3761 O O . THR C 1 157 ? 28.270 8.991 -1.564 1.00 19.76 157 THR C O 1
ATOM 3765 N N . PRO C 1 158 ? 29.964 9.622 -0.217 1.00 20.84 158 PRO C N 1
ATOM 3766 C CA . PRO C 1 158 ? 30.875 9.244 -1.313 1.00 20.90 158 PRO C CA 1
ATOM 3767 C C . PRO C 1 158 ? 30.878 7.749 -1.621 1.00 21.45 158 PRO C C 1
ATOM 3768 O O . PRO C 1 158 ? 31.053 7.374 -2.785 1.00 23.71 158 PRO C O 1
ATOM 3772 N N . ILE C 1 159 ? 30.718 6.911 -0.599 1.00 20.39 159 ILE C N 1
ATOM 3773 C CA . ILE C 1 159 ? 30.738 5.463 -0.808 1.00 20.17 159 ILE C CA 1
ATOM 3774 C C . ILE C 1 159 ? 29.513 5.056 -1.607 1.00 22.05 159 ILE C C 1
ATOM 3775 O O . ILE C 1 159 ? 29.606 4.228 -2.536 1.00 24.09 159 ILE C O 1
ATOM 3780 N N . ILE C 1 160 ? 28.366 5.638 -1.270 1.00 21.82 160 ILE C N 1
ATOM 3781 C CA . ILE C 1 160 ? 27.126 5.400 -2.037 1.00 21.10 160 ILE C CA 1
ATOM 3782 C C . ILE C 1 160 ? 27.290 5.826 -3.494 1.00 21.51 160 ILE C C 1
ATOM 3783 O O . ILE C 1 160 ? 26.923 5.088 -4.416 1.00 21.81 160 ILE C O 1
ATOM 3788 N N . LEU C 1 161 ? 27.787 7.043 -3.705 1.00 21.74 161 LEU C N 1
ATOM 3789 C CA . LEU C 1 161 ? 28.086 7.516 -5.062 1.00 22.74 161 LEU C CA 1
ATOM 3790 C C . LEU C 1 161 ? 29.013 6.542 -5.809 1.00 26.10 161 LEU C C 1
ATOM 3791 O O . LEU C 1 161 ? 28.791 6.218 -6.983 1.00 25.65 161 LEU C O 1
ATOM 3796 N N . LEU C 1 162 ? 30.052 6.077 -5.123 1.00 19.96 162 LEU C N 1
ATOM 3797 C CA . LEU C 1 162 ? 31.018 5.167 -5.722 1.00 20.08 162 LEU C CA 1
ATOM 3798 C C . LEU C 1 162 ? 30.439 3.764 -5.962 1.00 23.84 162 LEU C C 1
ATOM 3799 O O . LEU C 1 162 ? 30.918 3.032 -6.836 1.00 23.21 162 LEU C O 1
ATOM 3804 N N . CYS C 1 163 ? 29.385 3.399 -5.234 1.00 23.21 163 CYS C N 1
ATOM 3805 C CA . CYS C 1 163 ? 28.724 2.115 -5.507 1.00 25.00 163 CYS C CA 1
ATOM 3806 C C . CYS C 1 163 ? 28.067 2.121 -6.889 1.00 24.52 163 CYS C C 1
ATOM 3807 O O . CYS C 1 163 ? 28.075 1.114 -7.590 1.00 26.52 163 CYS C O 1
ATOM 3810 N N . VAL C 1 164 ? 27.493 3.249 -7.288 1.00 23.18 164 VAL C N 1
ATOM 3811 C CA . VAL C 1 164 ? 26.965 3.357 -8.641 1.00 22.79 164 VAL C CA 1
ATOM 3812 C C . VAL C 1 164 ? 28.133 3.189 -9.590 1.00 26.19 164 VAL C C 1
ATOM 3813 O O . VAL C 1 164 ? 28.055 2.442 -10.563 1.00 24.15 164 VAL C O 1
ATOM 3817 N N . GLY C 1 165 ? 29.232 3.871 -9.296 1.00 24.93 165 GLY C N 1
ATOM 3818 C CA . GLY C 1 165 ? 30.427 3.734 -10.114 1.00 21.06 165 GLY C CA 1
ATOM 3819 C C . GLY C 1 165 ? 30.952 2.312 -10.198 1.00 24.13 165 GLY C C 1
ATOM 3820 O O . GLY C 1 165 ? 31.430 1.888 -11.253 1.00 26.13 165 GLY C O 1
ATOM 3821 N N . ALA C 1 166 ? 30.859 1.578 -9.084 1.00 21.28 166 ALA C N 1
ATOM 3822 C CA . ALA C 1 166 ? 31.337 0.208 -9.010 1.00 24.82 166 ALA C CA 1
ATOM 3823 C C . ALA C 1 166 ? 30.534 -0.716 -9.917 1.00 24.25 166 ALA C C 1
ATOM 3824 O O . ALA C 1 166 ? 31.091 -1.662 -10.495 1.00 23.44 166 ALA C O 1
ATOM 3826 N N . LEU C 1 167 ? 29.229 -0.461 -10.032 1.00 22.80 167 LEU C N 1
ATOM 3827 C CA . LEU C 1 167 ? 28.376 -1.275 -10.903 1.00 24.28 167 LEU C CA 1
ATOM 3828 C C . LEU C 1 167 ? 28.716 -1.050 -12.374 1.00 24.20 167 LEU C C 1
ATOM 3829 O O . LEU C 1 167 ? 28.695 -1.990 -13.167 1.00 23.90 167 LEU C O 1
ATOM 3834 N N . ILE C 1 168 ? 29.016 0.199 -12.733 1.00 24.79 168 ILE C N 1
ATOM 3835 C CA . ILE C 1 168 ? 29.472 0.542 -14.090 1.00 24.76 168 ILE C CA 1
ATOM 3836 C C . ILE C 1 168 ? 30.850 -0.078 -14.375 1.00 26.15 168 ILE C C 1
ATOM 3837 O O . ILE C 1 168 ? 31.118 -0.633 -15.460 1.00 27.59 168 ILE C O 1
ATOM 3842 N N . PHE C 1 169 ? 31.715 -0.002 -13.375 1.00 22.75 169 PHE C N 1
ATOM 3843 C CA . PHE C 1 169 ? 33.043 -0.611 -13.416 1.00 22.80 169 PHE C CA 1
ATOM 3844 C C . PHE C 1 169 ? 32.985 -2.127 -13.682 1.00 23.36 169 PHE C C 1
ATOM 3845 O O . PHE C 1 169 ? 33.714 -2.666 -14.527 1.00 23.77 169 PHE C O 1
ATOM 3853 N N . THR C 1 170 ? 32.090 -2.811 -12.984 1.00 25.88 170 THR C N 1
ATOM 3854 C CA . THR C 1 170 ? 31.979 -4.252 -13.154 1.00 26.41 170 THR C CA 1
ATOM 3855 C C . THR C 1 170 ? 31.296 -4.603 -14.481 1.00 26.25 170 THR C C 1
ATOM 3856 O O . THR C 1 170 ? 31.622 -5.619 -15.108 1.00 25.98 170 THR C O 1
ATOM 3860 N N . LYS C 1 171 ? 30.384 -3.748 -14.937 1.00 24.84 171 LYS C N 1
ATOM 3861 C CA . LYS C 1 171 ? 29.836 -3.867 -16.294 1.00 25.60 171 LYS C CA 1
ATOM 3862 C C . LYS C 1 171 ? 30.979 -3.785 -17.306 1.00 30.30 171 LYS C C 1
ATOM 3863 O O . LYS C 1 171 ? 31.084 -4.590 -18.242 1.00 28.18 171 LYS C O 1
ATOM 3869 N N . LEU C 1 172 ? 31.833 -2.789 -17.111 1.00 25.16 172 LEU C N 1
ATOM 3870 C CA . LEU C 1 172 ? 32.987 -2.592 -17.965 1.00 29.05 172 LEU C CA 1
ATOM 3871 C C . LEU C 1 172 ? 33.963 -3.771 -17.924 1.00 25.60 172 LEU C C 1
ATOM 3872 O O . LEU C 1 172 ? 34.566 -4.119 -18.938 1.00 26.19 172 LEU C O 1
ATOM 3877 N N . ALA C 1 173 ? 34.116 -4.383 -16.753 1.00 25.25 173 ALA C N 1
ATOM 3878 C CA . ALA C 1 173 ? 35.065 -5.485 -16.597 1.00 27.86 173 ALA C CA 1
ATOM 3879 C C . ALA C 1 173 ? 34.634 -6.748 -17.360 1.00 26.92 173 ALA C C 1
ATOM 3880 O O . ALA C 1 173 ? 35.471 -7.591 -17.682 1.00 26.86 173 ALA C O 1
ATOM 3882 N N . SER C 1 174 ? 33.338 -6.879 -17.639 1.00 26.79 174 SER C N 1
ATOM 3883 C CA . SER C 1 174 ? 32.819 -8.124 -18.217 1.00 27.75 174 SER C CA 1
ATOM 3884 C C . SER C 1 174 ? 33.130 -8.242 -19.698 1.00 28.53 174 SER C C 1
ATOM 3885 O O . SER C 1 174 ? 33.102 -7.255 -20.429 1.00 28.52 174 SER C O 1
ATOM 3888 N N . THR C 1 175 ? 33.420 -9.464 -20.132 1.00 29.33 175 THR C N 1
ATOM 3889 C CA . THR C 1 175 ? 33.611 -9.741 -21.539 1.00 30.27 175 THR C CA 1
ATOM 3890 C C . THR C 1 175 ? 32.269 -9.956 -22.214 1.00 32.41 175 THR C C 1
ATOM 3891 O O . THR C 1 175 ? 32.213 -10.165 -23.425 1.00 33.71 175 THR C O 1
ATOM 3895 N N . ILE C 1 176 ? 31.198 -9.906 -21.421 1.00 30.90 176 ILE C N 1
ATOM 3896 C CA . ILE C 1 176 ? 29.842 -10.058 -21.942 1.00 34.27 176 ILE C CA 1
ATOM 3897 C C . ILE C 1 176 ? 29.156 -8.699 -22.021 1.00 33.15 176 ILE C C 1
ATOM 3898 O O . ILE C 1 176 ? 28.947 -8.051 -21.002 1.00 34.03 176 ILE C O 1
ATOM 3903 N N . GLU C 1 177 ? 28.796 -8.263 -23.223 1.00 34.62 177 GLU C N 1
ATOM 3904 C CA . GLU C 1 177 ? 28.180 -6.942 -23.364 1.00 41.38 177 GLU C CA 1
ATOM 3905 C C . GLU C 1 177 ? 26.735 -6.919 -22.861 1.00 42.18 177 GLU C C 1
ATOM 3906 O O . GLU C 1 177 ? 25.925 -7.768 -23.241 1.00 38.73 177 GLU C O 1
ATOM 3912 N N . VAL C 1 178 ? 26.416 -5.929 -22.027 1.00 41.74 178 VAL C N 1
ATOM 3913 C CA . VAL C 1 178 ? 25.038 -5.688 -21.587 1.00 43.68 178 VAL C CA 1
ATOM 3914 C C . VAL C 1 178 ? 24.687 -4.207 -21.745 1.00 43.63 178 VAL C C 1
ATOM 3915 O O . VAL C 1 178 ? 25.563 -3.340 -21.722 1.00 40.12 178 VAL C O 1
ATOM 3919 N N . GLY C 1 179 ? 23.403 -3.916 -21.916 1.00 45.55 179 GLY C N 1
ATOM 3920 C CA . GLY C 1 179 ? 22.983 -2.538 -22.083 1.00 44.26 179 GLY C CA 1
ATOM 3921 C C . GLY C 1 179 ? 23.078 -1.760 -20.784 1.00 40.35 179 GLY C C 1
ATOM 3922 O O . GLY C 1 179 ? 22.935 -2.321 -19.701 1.00 40.07 179 GLY C O 1
ATOM 3923 N N . LEU C 1 180 ? 23.311 -0.459 -20.903 1.00 39.25 180 LEU C N 1
ATOM 3924 C CA . LEU C 1 180 ? 23.431 0.414 -19.749 1.00 38.85 180 LEU C CA 1
ATOM 3925 C C . LEU C 1 180 ? 22.160 0.405 -18.895 1.00 38.61 180 LEU C C 1
ATOM 3926 O O . LEU C 1 180 ? 22.240 0.488 -17.678 1.00 37.30 180 LEU C O 1
ATOM 3931 N N . GLU C 1 181 ? 20.992 0.283 -19.525 1.00 42.05 181 GLU C N 1
ATOM 3932 C CA . GLU C 1 181 ? 19.735 0.292 -18.771 1.00 45.29 181 GLU C CA 1
ATOM 3933 C C . GLU C 1 181 ? 19.621 -0.933 -17.873 1.00 44.73 181 GLU C C 1
ATOM 3934 O O . GLU C 1 181 ? 19.027 -0.873 -16.794 1.00 43.95 181 GLU C O 1
ATOM 3940 N N . THR C 1 182 ? 20.178 -2.047 -18.331 1.00 41.90 182 THR C N 1
ATOM 3941 C CA . THR C 1 182 ? 20.210 -3.274 -17.551 1.00 39.57 182 THR C CA 1
ATOM 3942 C C . THR C 1 182 ? 20.984 -3.049 -16.256 1.00 38.23 182 THR C C 1
ATOM 3943 O O . THR C 1 182 ? 20.565 -3.466 -15.180 1.00 42.93 182 THR C O 1
ATOM 3947 N N . THR C 1 183 ? 22.131 -2.395 -16.371 1.00 34.68 183 THR C N 1
ATOM 3948 C CA . THR C 1 183 ? 22.956 -2.118 -15.212 1.00 33.48 183 THR C CA 1
ATOM 3949 C C . THR C 1 183 ? 22.249 -1.130 -14.283 1.00 32.10 183 THR C C 1
ATOM 3950 O O . THR C 1 183 ? 22.314 -1.267 -13.068 1.00 34.36 183 THR C O 1
ATOM 3954 N N . VAL C 1 184 ? 21.558 -0.149 -14.859 1.00 34.17 184 VAL C N 1
ATOM 3955 C CA . VAL C 1 184 ? 20.831 0.848 -14.064 1.00 32.68 184 VAL C CA 1
ATOM 3956 C C . VAL C 1 184 ? 19.707 0.176 -13.257 1.00 32.04 184 VAL C C 1
ATOM 3957 O O . VAL C 1 184 ? 19.484 0.494 -12.074 1.00 29.26 184 VAL C O 1
ATOM 3961 N N . ARG C 1 185 ? 19.005 -0.755 -13.895 1.00 34.13 185 ARG C N 1
ATOM 3962 C CA . ARG C 1 185 ? 17.963 -1.525 -13.216 1.00 40.62 185 ARG C CA 1
ATOM 3963 C C . ARG C 1 185 ? 18.537 -2.269 -12.020 1.00 38.83 185 ARG C C 1
ATOM 3964 O O . ARG C 1 185 ? 17.907 -2.339 -10.970 1.00 38.00 185 ARG C O 1
ATOM 3972 N N . ARG C 1 186 ? 19.729 -2.838 -12.184 1.00 38.20 186 ARG C N 1
ATOM 3973 C CA . ARG C 1 186 ? 20.390 -3.518 -11.075 1.00 37.88 186 ARG C CA 1
ATOM 3974 C C . ARG C 1 186 ? 20.773 -2.527 -9.970 1.00 34.18 186 ARG C C 1
ATOM 3975 O O . ARG C 1 186 ? 20.642 -2.831 -8.788 1.00 34.06 186 ARG C O 1
ATOM 3983 N N . ALA C 1 187 ? 21.258 -1.351 -10.357 1.00 30.02 187 ALA C N 1
ATOM 3984 C CA . ALA C 1 187 ? 21.588 -0.321 -9.372 1.00 29.32 187 ALA C CA 1
ATOM 3985 C C . ALA C 1 187 ? 20.366 0.065 -8.543 1.00 31.51 187 ALA C C 1
ATOM 3986 O O . ALA C 1 187 ? 20.482 0.306 -7.345 1.00 29.44 187 ALA C O 1
ATOM 3988 N N . ASN C 1 188 ? 19.195 0.112 -9.178 1.00 35.13 188 ASN C N 1
ATOM 3989 C CA . ASN C 1 188 ? 17.963 0.457 -8.463 1.00 36.25 188 ASN C CA 1
ATOM 3990 C C . ASN C 1 188 ? 17.650 -0.545 -7.358 1.00 37.72 188 ASN C C 1
ATOM 3991 O O . ASN C 1 188 ? 17.197 -0.163 -6.280 1.00 37.27 188 ASN C O 1
ATOM 3996 N N . ARG C 1 189 ? 17.891 -1.827 -7.618 1.00 33.99 189 ARG C N 1
ATOM 3997 C CA . ARG C 1 189 ? 17.619 -2.844 -6.605 1.00 36.22 189 ARG C CA 1
ATOM 3998 C C . ARG C 1 189 ? 18.680 -2.829 -5.513 1.00 35.34 189 ARG C C 1
ATOM 3999 O O . ARG C 1 189 ? 18.365 -2.829 -4.318 1.00 37.26 189 ARG C O 1
ATOM 4007 N N . VAL C 1 190 ? 19.938 -2.809 -5.943 1.00 33.19 190 VAL C N 1
ATOM 4008 C CA . VAL C 1 190 ? 21.090 -2.866 -5.058 1.00 34.73 190 VAL C CA 1
ATOM 4009 C C . VAL C 1 190 ? 21.108 -1.696 -4.057 1.00 32.67 190 VAL C C 1
ATOM 4010 O O . VAL C 1 190 ? 21.391 -1.878 -2.860 1.00 32.13 190 VAL C O 1
ATOM 4014 N N . LEU C 1 191 ? 20.782 -0.498 -4.533 1.00 29.13 191 LEU C N 1
ATOM 4015 C CA . LEU C 1 191 ? 20.829 0.677 -3.666 1.00 27.90 191 LEU C CA 1
ATOM 4016 C C . LEU C 1 191 ? 19.439 1.100 -3.186 1.00 30.72 191 LEU C C 1
ATOM 4017 O O . LEU C 1 191 ? 19.206 2.278 -2.925 1.00 30.10 191 LEU C O 1
ATOM 4022 N N . SER C 1 192 ? 18.528 0.136 -3.050 1.00 30.92 192 SER C N 1
ATOM 4023 C CA . SER C 1 192 ? 17.167 0.443 -2.617 1.00 34.83 192 SER C CA 1
ATOM 4024 C C . SER C 1 192 ? 17.181 1.125 -1.246 1.00 33.41 192 SER C C 1
ATOM 4025 O O . SER C 1 192 ? 16.438 2.071 -1.025 1.00 32.25 192 SER C O 1
ATOM 4028 N N . ASP C 1 193 ? 18.060 0.682 -0.347 1.00 34.63 193 ASP C N 1
ATOM 4029 C CA . ASP C 1 193 ? 18.142 1.291 0.980 1.00 35.44 193 ASP C CA 1
ATOM 4030 C C . ASP C 1 193 ? 18.663 2.732 0.913 1.00 32.19 193 ASP C C 1
ATOM 4031 O O . ASP C 1 193 ? 18.160 3.610 1.619 1.00 31.99 193 ASP C O 1
ATOM 4036 N N . ALA C 1 194 ? 19.641 2.980 0.050 1.00 28.03 194 ALA C N 1
ATOM 4037 C CA . ALA C 1 194 ? 20.178 4.323 -0.148 1.00 30.02 194 ALA C CA 1
ATOM 4038 C C . ALA C 1 194 ? 19.114 5.255 -0.720 1.00 28.92 194 ALA C C 1
ATOM 4039 O O . ALA C 1 194 ? 19.066 6.436 -0.370 1.00 27.22 194 ALA C O 1
ATOM 4041 N N . LEU C 1 195 ? 18.272 4.722 -1.603 1.00 24.44 195 LEU C N 1
ATOM 4042 C CA . LEU C 1 195 ? 17.185 5.495 -2.191 1.00 28.64 195 LEU C CA 1
ATOM 4043 C C . LEU C 1 195 ? 16.117 5.913 -1.180 1.00 28.92 195 LEU C C 1
ATOM 4044 O O . LEU C 1 195 ? 15.472 6.943 -1.370 1.00 31.76 195 LEU C O 1
ATOM 4049 N N . LYS C 1 196 ? 15.913 5.127 -0.120 1.00 26.46 196 LYS C N 1
ATOM 4050 C CA . LYS C 1 196 ? 14.992 5.549 0.943 1.00 29.96 196 LYS C CA 1
ATOM 4051 C C . LYS C 1 196 ? 15.565 6.750 1.688 1.00 30.79 196 LYS C C 1
ATOM 4052 O O . LYS C 1 196 ? 14.828 7.666 2.047 1.00 28.75 196 LYS C O 1
ATOM 4058 N N . ARG C 1 197 ? 16.878 6.745 1.914 1.00 24.08 197 ARG C N 1
ATOM 4059 C CA . ARG C 1 197 ? 17.551 7.898 2.530 1.00 27.50 197 ARG C CA 1
ATOM 4060 C C . ARG C 1 197 ? 17.673 9.085 1.567 1.00 26.75 197 ARG C C 1
ATOM 4061 O O . ARG C 1 197 ? 17.475 10.233 1.956 1.00 23.85 197 ARG C O 1
ATOM 4069 N N . TYR C 1 198 ? 17.995 8.802 0.306 1.00 23.20 198 TYR C N 1
ATOM 4070 C CA . TYR C 1 198 ? 18.197 9.868 -0.675 1.00 22.76 198 TYR C CA 1
ATOM 4071 C C . TYR C 1 198 ? 17.273 9.693 -1.874 1.00 22.91 198 TYR C C 1
ATOM 4072 O O . TYR C 1 198 ? 17.695 9.223 -2.925 1.00 25.40 198 TYR C O 1
ATOM 4081 N N . PRO C 1 199 ? 16.000 10.058 -1.706 1.00 23.50 199 PRO C N 1
ATOM 4082 C CA . PRO C 1 199 ? 14.975 9.759 -2.720 1.00 25.94 199 PRO C CA 1
ATOM 4083 C C . PRO C 1 199 ? 15.037 10.643 -3.965 1.00 26.07 199 PRO C C 1
ATOM 4084 O O . PRO C 1 199 ? 14.275 10.396 -4.902 1.00 25.14 199 PRO C O 1
ATOM 4088 N N . ARG C 1 200 ? 15.916 11.641 -3.961 1.00 25.02 200 ARG C N 1
ATOM 4089 C CA . ARG C 1 200 ? 16.140 12.481 -5.130 1.00 27.74 200 ARG C CA 1
ATOM 4090 C C . ARG C 1 200 ? 17.412 12.061 -5.881 1.00 29.42 200 ARG C C 1
ATOM 4091 O O . ARG C 1 200 ? 17.843 12.744 -6.809 1.00 27.90 200 ARG C O 1
ATOM 4099 N N . MET C 1 201 ? 18.013 10.944 -5.474 1.00 28.66 201 MET C N 1
ATOM 4100 C CA . MET C 1 201 ? 19.219 10.445 -6.131 1.00 29.25 201 MET C CA 1
ATOM 4101 C C . MET C 1 201 ? 18.886 10.000 -7.551 1.00 30.35 201 MET C C 1
ATOM 4102 O O . MET C 1 201 ? 17.965 9.219 -7.757 1.00 32.24 201 MET C O 1
ATOM 4107 N N . ASP C 1 202 ? 19.626 10.509 -8.533 1.00 26.28 202 ASP C N 1
ATOM 4108 C CA . ASP C 1 202 ? 19.343 10.170 -9.917 1.00 26.62 202 ASP C CA 1
ATOM 4109 C C . ASP C 1 202 ? 20.349 9.120 -10.389 1.00 28.65 202 ASP C C 1
ATOM 4110 O O . ASP C 1 202 ? 21.395 9.446 -10.955 1.00 25.11 202 ASP C O 1
ATOM 4115 N N . ILE C 1 203 ? 20.013 7.854 -10.163 1.00 27.23 203 ILE C N 1
ATOM 4116 C CA . ILE C 1 203 ? 20.939 6.773 -10.465 1.00 25.60 203 ILE C CA 1
ATOM 4117 C C . ILE C 1 203 ? 21.297 6.706 -11.961 1.00 26.14 203 ILE C C 1
ATOM 4118 O O . ILE C 1 203 ? 22.481 6.578 -12.277 1.00 26.71 203 ILE C O 1
ATOM 4123 N N . PRO C 1 204 ? 20.308 6.815 -12.880 1.00 25.05 204 PRO C N 1
ATOM 4124 C CA . PRO C 1 204 ? 20.680 6.700 -14.304 1.00 26.32 204 PRO C CA 1
ATOM 4125 C C . PRO C 1 204 ? 21.645 7.784 -14.800 1.00 30.25 204 PRO C C 1
ATOM 4126 O O . PRO C 1 204 ? 22.538 7.499 -15.610 1.00 24.55 204 PRO C O 1
ATOM 4130 N N . LYS C 1 205 ? 21.462 9.018 -14.334 1.00 26.13 205 LYS C N 1
ATOM 4131 C CA . LYS C 1 205 ? 22.343 10.091 -14.765 1.00 26.08 205 LYS C CA 1
ATOM 4132 C C . LYS C 1 205 ? 23.710 9.984 -14.080 1.00 27.85 205 LYS C C 1
ATOM 4133 O O . LYS C 1 205 ? 24.749 10.302 -14.683 1.00 24.21 205 LYS C O 1
ATOM 4139 N N . ILE C 1 206 ? 23.720 9.546 -12.825 1.00 22.58 206 ILE C N 1
ATOM 4140 C CA . ILE C 1 206 ? 24.994 9.299 -12.138 1.00 21.95 206 ILE C CA 1
ATOM 4141 C C . ILE C 1 206 ? 25.711 8.136 -12.831 1.00 24.31 206 ILE C C 1
ATOM 4142 O O . ILE C 1 206 ? 26.917 8.185 -13.087 1.00 21.94 206 ILE C O 1
ATOM 4147 N N . ALA C 1 207 ? 24.953 7.093 -13.145 1.00 23.43 207 ALA C N 1
ATOM 4148 C CA . ALA C 1 207 ? 25.506 5.932 -13.853 1.00 24.13 207 ALA C CA 1
ATOM 4149 C C . ALA C 1 207 ? 26.141 6.322 -15.200 1.00 25.28 207 ALA C C 1
ATOM 4150 O O . ALA C 1 207 ? 27.246 5.865 -15.531 1.00 27.01 207 ALA C O 1
ATOM 4152 N N . ARG C 1 208 ? 25.448 7.169 -15.962 1.00 24.79 208 ARG C N 1
ATOM 4153 C CA . ARG C 1 208 ? 25.960 7.638 -17.255 1.00 24.23 208 ARG C CA 1
ATOM 4154 C C . ARG C 1 208 ? 27.259 8.415 -17.072 1.00 23.73 208 ARG C C 1
ATOM 4155 O O . ARG C 1 208 ? 28.185 8.282 -17.852 1.00 23.98 208 ARG C O 1
ATOM 4163 N N . SER C 1 209 ? 27.320 9.212 -16.012 1.00 23.11 209 SER C N 1
ATOM 4164 C CA . SER C 1 209 ? 28.512 9.992 -15.731 1.00 22.73 209 SER C CA 1
ATOM 4165 C C . SER C 1 209 ? 29.718 9.073 -15.520 1.00 23.92 209 SER C C 1
ATOM 4166 O O . SER C 1 209 ? 30.813 9.333 -16.045 1.00 23.75 209 SER C O 1
ATOM 4169 N N . PHE C 1 210 ? 29.524 8.001 -14.761 1.00 22.21 210 PHE C N 1
ATOM 4170 C CA . PHE C 1 210 ? 30.589 7.029 -14.552 1.00 22.07 210 PHE C CA 1
ATOM 4171 C C . PHE C 1 210 ? 30.920 6.270 -15.835 1.00 22.68 210 PHE C C 1
ATOM 4172 O O . PHE C 1 210 ? 32.085 5.985 -16.113 1.00 22.74 210 PHE C O 1
ATOM 4180 N N . TYR C 1 211 ? 29.889 5.929 -16.601 1.00 23.21 211 TYR C N 1
ATOM 4181 C CA . TYR C 1 211 ? 30.107 5.257 -17.877 1.00 23.94 211 TYR C CA 1
ATOM 4182 C C . TYR C 1 211 ? 31.040 6.105 -18.761 1.00 27.22 211 TYR C C 1
ATOM 4183 O O . TYR C 1 211 ? 32.043 5.616 -19.282 1.00 27.63 211 TYR C O 1
ATOM 4192 N N . ASP C 1 212 ? 30.707 7.381 -18.899 1.00 26.53 212 ASP C N 1
ATOM 4193 C CA . ASP C 1 212 ? 31.506 8.310 -19.698 1.00 27.90 212 ASP C CA 1
ATOM 4194 C C . ASP C 1 212 ? 32.926 8.509 -19.145 1.00 25.85 212 ASP C C 1
ATOM 4195 O O . ASP C 1 212 ? 33.893 8.565 -19.907 1.00 25.37 212 ASP C O 1
ATOM 4200 N N . LEU C 1 213 ? 33.054 8.644 -17.830 1.00 24.62 213 LEU C N 1
ATOM 4201 C CA . LEU C 1 213 ? 34.366 8.852 -17.228 1.00 24.89 213 LEU C CA 1
ATOM 4202 C C . LEU C 1 213 ? 35.329 7.687 -17.506 1.00 27.32 213 LEU C C 1
ATOM 4203 O O . LEU C 1 213 ? 36.495 7.905 -17.850 1.00 28.00 213 LEU C O 1
ATOM 4208 N N . PHE C 1 214 ? 34.849 6.457 -17.356 1.00 25.36 214 PHE C N 1
ATOM 4209 C CA . PHE C 1 214 ? 35.700 5.293 -17.624 1.00 26.49 214 PHE C CA 1
ATOM 4210 C C . PHE C 1 214 ? 36.035 5.100 -19.111 1.00 26.94 214 PHE C C 1
ATOM 4211 O O . PHE C 1 214 ? 37.064 4.501 -19.436 1.00 27.11 214 PHE C O 1
ATOM 4219 N N . GLU C 1 215 ? 35.178 5.592 -20.007 1.00 26.09 215 GLU C N 1
ATOM 4220 C CA . GLU C 1 215 ? 35.477 5.558 -21.442 1.00 29.10 215 GLU C CA 1
ATOM 4221 C C . GLU C 1 215 ? 36.499 6.636 -21.822 1.00 32.33 215 GLU C C 1
ATOM 4222 O O . GLU C 1 215 ? 37.300 6.448 -22.735 1.00 33.50 215 GLU C O 1
ATOM 4228 N N . GLN C 1 216 ? 36.447 7.774 -21.142 1.00 32.75 216 GLN C N 1
ATOM 4229 C CA . GLN C 1 216 ? 37.247 8.921 -21.531 1.00 33.19 216 GLN C CA 1
ATOM 4230 C C . GLN C 1 216 ? 38.588 8.978 -20.798 1.00 34.60 216 GLN C C 1
ATOM 4231 O O . GLN C 1 216 ? 39.606 9.347 -21.387 1.00 36.90 216 GLN C O 1
ATOM 4237 N N . LYS C 1 217 ? 38.592 8.590 -19.529 1.00 31.15 217 LYS C N 1
ATOM 4238 C CA . LYS C 1 217 ? 39.806 8.602 -18.729 1.00 28.85 217 LYS C CA 1
ATOM 4239 C C . LYS C 1 217 ? 40.154 7.173 -18.335 1.00 29.94 217 LYS C C 1
ATOM 4240 O O . LYS C 1 217 ? 39.809 6.730 -17.238 1.00 31.57 217 LYS C O 1
ATOM 4246 N N . VAL C 1 218 ? 40.811 6.447 -19.235 1.00 26.00 218 VAL C N 1
ATOM 4247 C CA . VAL C 1 218 ? 41.045 5.018 -19.037 1.00 29.89 218 VAL C CA 1
ATOM 4248 C C . VAL C 1 218 ? 41.910 4.777 -17.812 1.00 28.28 218 VAL C C 1
ATOM 4249 O O . VAL C 1 218 ? 41.750 3.780 -17.115 1.00 28.03 218 VAL C O 1
ATOM 4253 N N . TYR C 1 219 ? 42.829 5.694 -17.538 1.00 27.70 219 TYR C N 1
ATOM 4254 C CA . TYR C 1 219 ? 43.680 5.542 -16.363 1.00 26.81 219 TYR C CA 1
ATOM 4255 C C . TYR C 1 219 ? 42.880 5.526 -15.048 1.00 24.75 219 TYR C C 1
ATOM 4256 O O . TYR C 1 219 ? 43.360 5.008 -14.039 1.00 24.13 219 TYR C O 1
ATOM 4265 N N . HIS C 1 220 ? 41.670 6.079 -15.037 1.00 25.61 220 HIS C N 1
ATOM 4266 C CA . HIS C 1 220 ? 40.902 6.049 -13.794 1.00 25.69 220 HIS C CA 1
ATOM 4267 C C . HIS C 1 220 ? 40.295 4.664 -13.533 1.00 25.25 220 HIS C C 1
ATOM 4268 O O . HIS C 1 220 ? 39.801 4.393 -12.440 1.00 24.08 220 HIS C O 1
ATOM 4275 N N . ARG C 1 221 ? 40.367 3.773 -14.519 1.00 24.62 221 ARG C N 1
ATOM 4276 C CA . ARG C 1 221 ? 40.046 2.374 -14.253 1.00 23.37 221 ARG C CA 1
ATOM 4277 C C . ARG C 1 221 ? 41.073 1.761 -13.306 1.00 23.36 221 ARG C C 1
ATOM 4278 O O . ARG C 1 221 ? 40.730 1.001 -12.407 1.00 25.08 221 ARG C O 1
ATOM 4286 N N . SER C 1 222 ? 42.342 2.085 -13.520 1.00 23.64 222 SER C N 1
ATOM 4287 C CA . SER C 1 222 ? 43.404 1.591 -12.645 1.00 24.25 222 SER C CA 1
ATOM 4288 C C . SER C 1 222 ? 43.325 2.173 -11.235 1.00 23.16 222 SER C C 1
ATOM 4289 O O . SER C 1 222 ? 43.636 1.504 -10.263 1.00 23.17 222 SER C O 1
ATOM 4292 N N . LEU C 1 223 ? 42.928 3.435 -11.140 1.00 24.31 223 LEU C N 1
ATOM 4293 C CA . LEU C 1 223 ? 42.766 4.080 -9.846 1.00 24.20 223 LEU C CA 1
ATOM 4294 C C . LEU C 1 223 ? 41.641 3.406 -9.056 1.00 25.82 223 LEU C C 1
ATOM 4295 O O . LEU C 1 223 ? 41.774 3.143 -7.861 1.00 26.62 223 LEU C O 1
ATOM 4300 N N . PHE C 1 224 ? 40.526 3.148 -9.735 1.00 25.60 224 PHE C N 1
ATOM 4301 C CA . PHE C 1 224 ? 39.398 2.435 -9.139 1.00 25.42 224 PHE C CA 1
ATOM 4302 C C . PHE C 1 224 ? 39.852 1.064 -8.620 1.00 23.41 224 PHE C C 1
ATOM 4303 O O . PHE C 1 224 ? 39.438 0.616 -7.554 1.00 22.64 224 PHE C O 1
ATOM 4311 N N . ILE C 1 225 ? 40.696 0.386 -9.396 1.00 25.03 225 ILE C N 1
ATOM 4312 C CA . ILE C 1 225 ? 41.199 -0.916 -8.981 1.00 22.62 225 ILE C CA 1
ATOM 4313 C C . ILE C 1 225 ? 41.979 -0.810 -7.673 1.00 24.98 225 ILE C C 1
ATOM 4314 O O . ILE C 1 225 ? 41.795 -1.612 -6.764 1.00 28.46 225 ILE C O 1
ATOM 4319 N N . GLU C 1 226 ? 42.858 0.177 -7.579 1.00 24.83 226 GLU C N 1
ATOM 4320 C CA . GLU C 1 226 ? 43.678 0.316 -6.380 1.00 25.66 226 GLU C CA 1
ATOM 4321 C C . GLU C 1 226 ? 42.802 0.705 -5.187 1.0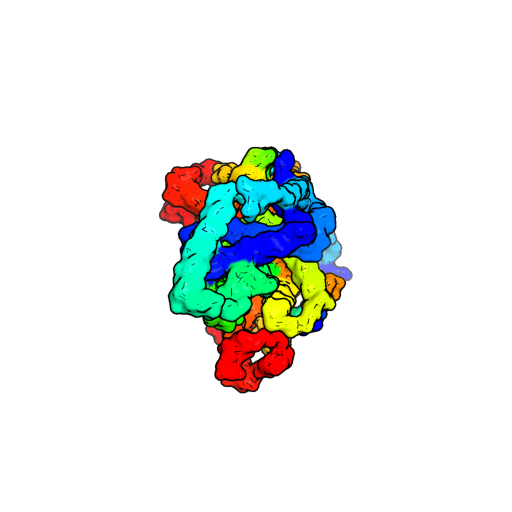0 24.32 226 GLU C C 1
ATOM 4322 O O . GLU C 1 226 ? 43.039 0.268 -4.061 1.00 26.80 226 GLU C O 1
ATOM 4328 N N . TYR C 1 227 ? 41.774 1.502 -5.433 1.00 23.02 227 TYR C N 1
ATOM 4329 C CA . TYR C 1 227 ? 40.863 1.864 -4.340 1.00 22.58 227 TYR C CA 1
ATOM 4330 C C . TYR C 1 227 ? 40.081 0.644 -3.843 1.00 25.69 227 TYR C C 1
ATOM 4331 O O . TYR C 1 227 ? 39.899 0.455 -2.645 1.00 22.47 227 TYR C O 1
ATOM 4340 N N . GLY C 1 228 ? 39.601 -0.170 -4.774 1.00 21.91 228 GLY C N 1
ATOM 4341 C CA . GLY C 1 228 ? 38.851 -1.356 -4.415 1.00 23.55 228 GLY C CA 1
ATOM 4342 C C . GLY C 1 228 ? 39.677 -2.371 -3.655 1.00 22.58 228 GLY C C 1
ATOM 4343 O O . GLY C 1 228 ? 39.187 -2.980 -2.711 1.00 26.01 228 GLY C O 1
ATOM 4344 N N . LYS C 1 229 ? 40.927 -2.551 -4.074 1.00 24.87 229 LYS C N 1
ATOM 4345 C CA . LYS C 1 229 ? 41.869 -3.414 -3.370 1.00 27.20 229 LYS C CA 1
ATOM 4346 C C . LYS C 1 229 ? 42.138 -2.844 -1.973 1.00 27.80 229 LYS C C 1
ATOM 4347 O O . LYS C 1 229 ? 42.207 -3.582 -0.985 1.00 26.93 229 LYS C O 1
ATOM 4353 N N . ALA C 1 230 ? 42.273 -1.524 -1.890 1.00 24.97 230 ALA C N 1
ATOM 4354 C CA . ALA C 1 230 ? 42.576 -0.903 -0.599 1.00 28.11 230 ALA C CA 1
ATOM 4355 C C . ALA C 1 230 ? 41.394 -1.033 0.352 1.00 29.74 230 ALA C C 1
ATOM 4356 O O . ALA C 1 230 ? 41.565 -1.425 1.516 1.00 28.99 230 ALA C O 1
ATOM 4358 N N . LEU C 1 231 ? 40.192 -0.733 -0.141 1.00 27.21 231 LEU C N 1
ATOM 4359 C CA . LEU C 1 231 ? 39.002 -0.786 0.706 1.00 28.53 231 LEU C CA 1
ATOM 4360 C C . LEU C 1 231 ? 38.694 -2.239 1.100 1.00 31.52 231 LEU C C 1
ATOM 4361 O O . LEU C 1 231 ? 38.269 -2.510 2.227 1.00 32.19 231 LEU C O 1
ATOM 4366 N N . GLY C 1 232 ? 38.926 -3.174 0.182 1.00 31.76 232 GLY C N 1
ATOM 4367 C CA . GLY C 1 232 ? 38.792 -4.586 0.502 1.00 30.81 232 GLY C CA 1
ATOM 4368 C C . GLY C 1 232 ? 39.584 -4.978 1.739 1.00 33.25 232 GLY C C 1
ATOM 4369 O O . GLY C 1 232 ? 39.149 -5.817 2.519 1.00 34.64 232 GLY C O 1
ATOM 4370 N N . SER C 1 233 ? 40.741 -4.349 1.930 1.00 34.63 233 SER C N 1
ATOM 4371 C CA . SER C 1 233 ? 41.595 -4.641 3.077 1.00 39.41 233 SER C CA 1
ATOM 4372 C C . SER C 1 233 ? 41.227 -3.824 4.321 1.00 36.36 233 SER C C 1
ATOM 4373 O O . SER C 1 233 ? 41.371 -4.302 5.439 1.00 35.15 233 SER C O 1
ATOM 4376 N N . SER C 1 234 ? 40.759 -2.595 4.124 1.00 33.67 234 SER C N 1
ATOM 4377 C CA . SER C 1 234 ? 40.518 -1.692 5.250 1.00 32.63 234 SER C CA 1
ATOM 4378 C C . SER C 1 234 ? 39.048 -1.569 5.683 1.00 33.82 234 SER C C 1
ATOM 4379 O O . SER C 1 234 ? 38.755 -0.884 6.670 1.00 33.46 234 SER C O 1
ATOM 4382 N N . SER C 1 235 ? 38.130 -2.192 4.943 1.00 30.76 235 SER C N 1
ATOM 4383 C CA . SER C 1 235 ? 36.698 -2.076 5.247 1.00 30.05 235 SER C CA 1
ATOM 4384 C C . SER C 1 235 ? 36.392 -2.312 6.717 1.00 30.59 235 SER C C 1
ATOM 4385 O O . SER C 1 235 ? 36.871 -3.277 7.309 1.00 29.26 235 SER C O 1
ATOM 4388 N N . THR C 1 236 ? 35.604 -1.411 7.292 1.00 30.87 236 THR C N 1
ATOM 4389 C CA . THR C 1 236 ? 35.123 -1.557 8.663 1.00 32.33 236 THR C CA 1
ATOM 4390 C C . THR C 1 236 ? 33.952 -2.528 8.735 1.00 34.51 236 THR C C 1
ATOM 4391 O O . THR C 1 236 ? 33.503 -2.893 9.819 1.00 34.01 236 THR C O 1
ATOM 4395 N N . GLY C 1 237 ? 33.456 -2.941 7.573 1.00 32.57 237 GLY C N 1
ATOM 4396 C CA . GLY C 1 237 ? 32.284 -3.793 7.523 1.00 31.88 237 GLY C CA 1
ATOM 4397 C C . GLY C 1 237 ? 30.985 -3.017 7.609 1.00 33.25 237 GLY C C 1
ATOM 4398 O O . GLY C 1 237 ? 29.927 -3.609 7.799 1.00 34.98 237 GLY C O 1
ATOM 4399 N N . SER C 1 238 ? 31.049 -1.692 7.449 1.00 32.02 238 SER C N 1
ATOM 4400 C CA . SER C 1 238 ? 29.833 -0.890 7.393 1.00 30.60 238 SER C CA 1
ATOM 4401 C C . SER C 1 238 ? 29.028 -1.337 6.182 1.00 31.91 238 SER C C 1
ATOM 4402 O O . SER C 1 238 ? 29.543 -2.046 5.316 1.00 31.30 238 SER C O 1
ATOM 4405 N N . LYS C 1 239 ? 27.760 -0.947 6.143 1.00 34.62 239 LYS C N 1
ATOM 4406 C CA . LYS C 1 239 ? 26.849 -1.363 5.079 1.00 35.85 239 LYS C CA 1
ATOM 4407 C C . LYS C 1 239 ? 27.314 -0.860 3.718 1.00 32.17 239 LYS C C 1
ATOM 4408 O O . LYS C 1 239 ? 27.375 -1.625 2.744 1.00 27.02 239 LYS C O 1
ATOM 4414 N N . AL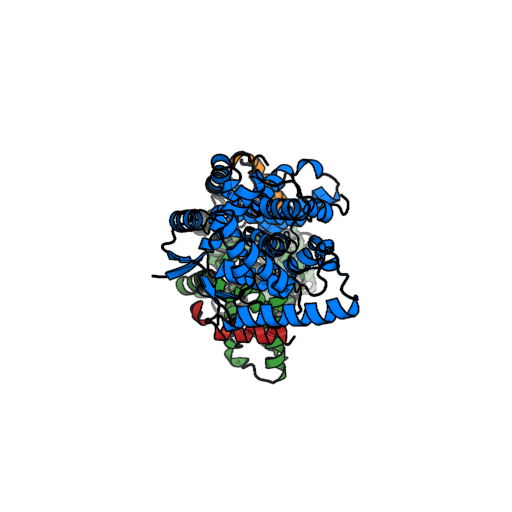A C 1 240 ? 27.642 0.427 3.660 1.00 26.26 240 ALA C N 1
ATOM 4415 C CA . ALA C 1 240 ? 28.097 1.059 2.428 1.00 27.74 240 ALA C CA 1
ATOM 4416 C C . ALA C 1 240 ? 29.425 0.470 1.926 1.00 27.44 240 ALA C C 1
ATOM 4417 O O . ALA C 1 240 ? 29.562 0.172 0.743 1.00 27.14 240 ALA C O 1
ATOM 4419 N N . GLU C 1 241 ? 30.405 0.300 2.813 1.00 27.29 241 GLU C N 1
ATOM 4420 C CA . GLU C 1 241 ? 31.680 -0.273 2.392 1.00 24.93 241 GLU C CA 1
ATOM 4421 C C . GLU C 1 241 ? 31.536 -1.716 1.928 1.00 27.08 241 GLU C C 1
ATOM 4422 O O . GLU C 1 241 ? 32.188 -2.143 0.969 1.00 27.76 241 GLU C O 1
ATOM 4428 N N . SER C 1 242 ? 30.694 -2.469 2.627 1.00 27.41 242 SER C N 1
ATOM 4429 C CA . SER C 1 242 ? 30.542 -3.877 2.313 1.00 28.18 242 SER C CA 1
ATOM 4430 C C . SER C 1 242 ? 29.907 -4.005 0.943 1.00 24.70 242 SER C C 1
ATOM 4431 O O . SER C 1 242 ? 30.272 -4.879 0.166 1.00 26.51 242 SER C O 1
ATOM 4434 N N . LEU C 1 243 ? 28.944 -3.141 0.659 1.00 27.58 243 LEU C N 1
ATOM 4435 C CA . LEU C 1 243 ? 28.301 -3.128 -0.657 1.00 28.15 243 LEU C CA 1
ATOM 4436 C C . LEU C 1 243 ? 29.309 -2.799 -1.756 1.00 26.67 243 LEU C C 1
ATOM 4437 O O . LEU C 1 243 ? 29.357 -3.472 -2.786 1.00 26.12 243 LEU C O 1
ATOM 4442 N N . PHE C 1 244 ? 30.106 -1.756 -1.543 1.00 24.25 244 PHE C N 1
ATOM 4443 C CA . PHE C 1 244 ? 31.101 -1.385 -2.522 1.00 24.07 244 PHE C CA 1
ATOM 4444 C C . PHE C 1 244 ? 32.024 -2.559 -2.825 1.00 24.28 244 PHE C C 1
ATOM 4445 O O . PHE C 1 244 ? 32.218 -2.928 -3.980 1.00 24.65 244 PHE C O 1
ATOM 4453 N N . VAL C 1 245 ? 32.570 -3.158 -1.771 1.00 26.22 245 VAL C N 1
ATOM 4454 C CA . VAL C 1 245 ? 33.553 -4.222 -1.923 1.00 26.27 245 VAL C CA 1
ATOM 4455 C C . VAL C 1 245 ? 32.932 -5.421 -2.632 1.00 26.52 245 VAL C C 1
ATOM 4456 O O . VAL C 1 245 ? 33.545 -6.008 -3.515 1.00 28.13 245 VAL C O 1
ATOM 4460 N N . ASN C 1 246 ? 31.705 -5.764 -2.256 1.00 26.62 246 ASN C N 1
ATOM 4461 C CA . ASN C 1 246 ? 31.025 -6.917 -2.846 1.00 28.90 246 ASN C CA 1
ATOM 4462 C C . ASN C 1 246 ? 30.777 -6.716 -4.347 1.00 27.17 246 ASN C C 1
ATOM 4463 O O . ASN C 1 246 ? 30.834 -7.672 -5.114 1.00 29.39 246 ASN C O 1
ATOM 4468 N N . ILE C 1 247 ? 30.463 -5.482 -4.753 1.00 26.86 247 ILE C N 1
ATOM 4469 C CA . ILE C 1 247 ? 30.308 -5.148 -6.177 1.00 24.87 247 ILE C CA 1
ATOM 4470 C C . ILE C 1 247 ? 31.666 -5.178 -6.882 1.00 27.78 247 ILE C C 1
ATOM 4471 O O . ILE C 1 247 ? 31.817 -5.809 -7.931 1.00 25.30 247 ILE C O 1
ATOM 4476 N N . PHE C 1 248 ? 32.643 -4.482 -6.310 1.00 22.84 248 PHE C N 1
ATOM 4477 C CA . PHE C 1 248 ? 33.975 -4.396 -6.899 1.00 22.74 248 PHE C CA 1
ATOM 4478 C C . PHE C 1 248 ? 34.579 -5.777 -7.138 1.00 24.25 248 PHE C C 1
ATOM 4479 O O . PHE C 1 248 ? 35.172 -6.019 -8.185 1.00 25.77 248 PHE C O 1
ATOM 4487 N N . MET C 1 249 ? 34.408 -6.679 -6.174 1.00 23.70 249 MET C N 1
ATOM 4488 C CA . MET C 1 249 ? 35.064 -7.991 -6.232 1.00 25.43 249 MET C CA 1
ATOM 4489 C C . MET C 1 249 ? 34.542 -8.859 -7.359 1.00 26.85 249 MET C C 1
ATOM 4490 O O . MET C 1 249 ? 35.210 -9.806 -7.784 1.00 27.23 249 MET C O 1
ATOM 4495 N N . GLN C 1 250 ? 33.349 -8.547 -7.849 1.00 26.47 250 GLN C N 1
ATOM 4496 C CA . GLN C 1 250 ? 32.775 -9.319 -8.949 1.00 28.76 250 GLN C CA 1
ATOM 4497 C C . GLN C 1 250 ? 33.485 -9.046 -10.276 1.00 30.38 250 GLN C C 1
ATOM 4498 O O . GLN C 1 250 ? 33.316 -9.800 -11.244 1.00 28.94 250 GLN C O 1
ATOM 4504 N N . ALA C 1 251 ? 34.269 -7.967 -10.326 1.00 26.44 251 ALA C N 1
ATOM 4505 C CA . ALA C 1 251 ? 34.940 -7.587 -11.570 1.00 27.03 251 ALA C CA 1
ATOM 4506 C C . ALA C 1 251 ? 35.903 -8.680 -12.062 1.00 28.58 251 ALA C C 1
ATOM 4507 O O . ALA C 1 251 ? 36.000 -8.927 -13.271 1.00 27.92 251 ALA C O 1
ATOM 4509 N N . TYR C 1 252 ? 36.609 -9.338 -11.138 1.00 27.72 252 TYR C N 1
ATOM 4510 C CA . TYR C 1 252 ? 37.558 -10.386 -11.517 1.00 27.88 252 TYR C CA 1
ATOM 4511 C C . TYR C 1 252 ? 36.834 -11.516 -12.231 1.00 28.80 252 TYR C C 1
ATOM 4512 O O . TYR C 1 252 ? 37.252 -11.957 -13.298 1.00 30.09 252 TYR C O 1
ATOM 4521 N N . GLY C 1 253 ? 35.745 -11.985 -11.633 1.00 27.07 253 GLY C N 1
ATOM 4522 C CA . GLY C 1 253 ? 34.973 -13.050 -12.246 1.00 32.32 253 GLY C CA 1
ATOM 4523 C C . GLY C 1 253 ? 34.318 -12.615 -13.545 1.00 30.76 253 GLY C C 1
ATOM 4524 O O . GLY C 1 253 ? 34.213 -13.396 -14.487 1.00 28.92 253 GLY C O 1
ATOM 4525 N N . ALA C 1 254 ? 33.876 -11.359 -13.592 1.00 30.06 254 ALA C N 1
ATOM 4526 C CA . ALA C 1 254 ? 33.253 -10.818 -14.801 1.00 31.15 254 ALA C CA 1
ATOM 4527 C C . ALA C 1 254 ? 34.198 -10.904 -16.006 1.00 27.97 254 ALA C C 1
ATOM 4528 O O . ALA C 1 254 ? 33.783 -11.297 -17.095 1.00 28.72 254 ALA C O 1
ATOM 4530 N N . GLY C 1 255 ? 35.463 -10.530 -15.802 1.00 27.51 255 GLY C N 1
ATOM 4531 C CA . GLY C 1 255 ? 36.470 -10.605 -16.850 1.00 27.88 255 GLY C CA 1
ATOM 4532 C C . GLY C 1 255 ? 36.765 -12.023 -17.323 1.00 31.73 255 GLY C C 1
ATOM 4533 O O . GLY C 1 255 ? 37.164 -12.230 -18.464 1.00 29.42 255 GLY C O 1
ATOM 4534 N N . GLN C 1 256 ? 36.580 -12.996 -16.431 1.00 25.20 256 GLN C N 1
ATOM 4535 C CA . GLN C 1 256 ? 36.877 -14.387 -16.736 1.00 25.67 256 GLN C CA 1
ATOM 4536 C C . GLN C 1 256 ? 35.672 -15.181 -17.218 1.00 25.80 256 GLN C C 1
ATOM 4537 O O . GLN C 1 256 ? 35.785 -16.389 -17.402 1.00 26.74 256 GLN C O 1
ATOM 4543 N N . THR C 1 257 ? 34.536 -14.513 -17.402 1.00 26.29 257 THR C N 1
ATOM 4544 C CA . THR C 1 257 ? 33.259 -15.184 -17.680 1.00 24.28 257 THR C CA 1
ATOM 4545 C C . THR C 1 257 ? 33.320 -16.298 -18.748 1.00 25.12 257 THR C C 1
ATOM 4546 O O . THR C 1 257 ? 32.889 -17.432 -18.501 1.00 23.25 257 THR C O 1
ATOM 4550 N N . MET C 1 258 ? 33.848 -15.983 -19.927 1.00 21.70 258 MET C N 1
ATOM 4551 C CA . MET C 1 258 ? 33.804 -16.938 -21.026 1.00 24.42 258 MET C CA 1
ATOM 4552 C C . MET C 1 258 ? 34.711 -18.139 -20.735 1.00 24.17 258 MET C C 1
ATOM 4553 O O . MET C 1 258 ? 34.441 -19.258 -21.173 1.00 25.70 258 MET C O 1
ATOM 4558 N N . LEU C 1 259 ? 35.774 -17.916 -19.975 1.00 22.37 259 LEU C N 1
ATOM 4559 C CA . LEU C 1 259 ? 36.670 -19.002 -19.623 1.00 23.75 259 LEU C CA 1
ATOM 4560 C C . LEU C 1 259 ? 36.020 -19.931 -18.608 1.00 23.70 259 LEU C C 1
ATOM 4561 O O . LEU C 1 259 ? 36.187 -21.154 -18.687 1.00 22.37 259 LEU C O 1
ATOM 4566 N N . ARG C 1 260 ? 35.286 -19.345 -17.657 1.00 23.18 260 ARG C N 1
ATOM 4567 C CA . ARG C 1 260 ? 34.524 -20.121 -16.680 1.00 26.22 260 ARG C CA 1
ATOM 4568 C C . ARG C 1 260 ? 33.451 -20.911 -17.411 1.00 25.53 260 ARG C C 1
ATOM 4569 O O . ARG C 1 260 ? 33.245 -22.087 -17.144 1.00 25.99 260 ARG C O 1
ATOM 4577 N N . TRP C 1 261 ? 32.782 -20.262 -18.356 1.00 22.34 261 TRP C N 1
ATOM 4578 C CA . TRP C 1 261 ? 31.796 -20.960 -19.189 1.00 22.72 261 TRP C CA 1
ATOM 4579 C C . TRP C 1 261 ? 32.423 -22.120 -19.974 1.00 25.23 261 TRP C C 1
ATOM 4580 O O . TRP C 1 261 ? 31.759 -23.118 -20.274 1.00 25.31 261 TRP C O 1
ATOM 4591 N N . GLY C 1 262 ? 33.699 -21.974 -20.323 1.00 25.55 262 GLY C N 1
ATOM 4592 C CA . GLY C 1 262 ? 34.445 -23.051 -20.965 1.00 24.11 262 GLY C CA 1
ATOM 4593 C C . GLY C 1 262 ? 34.590 -24.275 -20.076 1.00 24.92 262 GLY C C 1
ATOM 4594 O O . GLY C 1 262 ? 34.381 -25.409 -20.520 1.00 22.53 262 GLY C O 1
ATOM 4595 N N . VAL C 1 263 ? 34.939 -24.054 -18.808 1.00 25.89 263 VAL C N 1
ATOM 4596 C CA . VAL C 1 263 ? 35.042 -25.146 -17.842 1.00 25.82 263 VAL C CA 1
ATOM 4597 C C . VAL C 1 263 ? 33.683 -25.794 -17.659 1.00 26.62 263 VAL C C 1
ATOM 4598 O O . VAL C 1 263 ? 33.584 -27.017 -17.570 1.00 27.43 263 VAL C O 1
ATOM 4602 N N . ILE C 1 264 ? 32.642 -24.965 -17.624 1.00 25.36 264 ILE C N 1
ATOM 4603 C CA . ILE C 1 264 ? 31.272 -25.433 -17.480 1.00 25.46 264 ILE C CA 1
ATOM 4604 C C . ILE C 1 264 ? 30.878 -26.366 -18.635 1.00 23.59 264 ILE C C 1
ATOM 4605 O O . ILE C 1 264 ? 30.206 -27.382 -18.423 1.00 25.49 264 ILE C O 1
ATOM 4610 N N . ALA C 1 265 ? 31.319 -26.043 -19.848 1.00 22.04 265 ALA C N 1
ATOM 4611 C CA . ALA C 1 265 ? 31.028 -26.900 -21.004 1.00 22.38 265 ALA C CA 1
ATOM 4612 C C . ALA C 1 265 ? 31.656 -28.297 -20.833 1.00 27.40 265 ALA C C 1
ATOM 4613 O O . ALA C 1 265 ? 31.049 -29.311 -21.205 1.00 29.44 265 ALA C O 1
ATOM 4615 N N . ARG C 1 266 ? 32.859 -28.345 -20.254 1.00 26.15 266 ARG C N 1
ATOM 4616 C CA . ARG C 1 266 ? 33.533 -29.608 -19.970 1.00 25.68 266 ARG C CA 1
ATOM 4617 C C . ARG C 1 266 ? 32.863 -30.343 -18.803 1.00 29.08 266 ARG C C 1
ATOM 4618 O O . ARG C 1 266 ? 32.689 -31.561 -18.851 1.00 27.09 266 ARG C O 1
ATOM 4626 N N . SER C 1 267 ? 32.477 -29.610 -17.760 1.00 30.55 267 SER C N 1
ATOM 4627 C CA . SER C 1 267 ? 31.772 -30.225 -16.631 1.00 30.35 267 SER C CA 1
ATOM 4628 C C . SER C 1 267 ? 30.375 -30.695 -17.055 1.00 29.89 267 SER C C 1
ATOM 4629 O O . SER C 1 267 ? 29.797 -31.588 -16.444 1.00 30.88 267 SER C O 1
ATOM 4632 N N . SER C 1 268 ? 29.851 -30.101 -18.120 1.00 27.60 268 SER C N 1
ATOM 4633 C CA . SER C 1 268 ? 28.596 -30.536 -18.712 1.00 26.68 268 SER C CA 1
ATOM 4634 C C . SER C 1 268 ? 28.791 -31.718 -19.658 1.00 30.77 268 SER C C 1
ATOM 4635 O O . SER C 1 268 ? 27.813 -32.267 -20.172 1.00 32.38 268 SER C O 1
ATOM 4638 N N . ASN C 1 269 ? 30.052 -32.087 -19.886 1.00 31.07 269 ASN C N 1
ATOM 4639 C CA . ASN C 1 269 ? 30.428 -33.161 -20.816 1.00 32.85 269 ASN C CA 1
ATOM 4640 C C . ASN C 1 269 ? 29.835 -32.955 -22.207 1.00 29.50 269 ASN C C 1
ATOM 4641 O O . ASN C 1 269 ? 29.320 -33.882 -22.838 1.00 31.78 269 ASN C O 1
ATOM 4646 N N . ASN C 1 270 ? 29.944 -31.732 -22.702 1.00 25.31 270 ASN C N 1
ATOM 4647 C CA . ASN C 1 270 ? 29.427 -31.432 -24.018 1.00 25.25 270 ASN C CA 1
ATOM 4648 C C . ASN C 1 270 ? 30.301 -32.089 -25.085 1.00 28.89 270 ASN C C 1
ATOM 4649 O O . ASN C 1 270 ? 31.478 -31.753 -25.230 1.00 28.78 270 ASN C O 1
ATOM 4654 N N . ILE C 1 271 ? 29.730 -33.032 -25.830 1.00 28.05 271 ILE C N 1
ATOM 4655 C CA . ILE C 1 271 ? 30.548 -33.814 -26.744 1.00 32.58 271 ILE C CA 1
ATOM 4656 C C . ILE C 1 271 ? 31.066 -32.997 -27.916 1.00 27.90 271 ILE C C 1
ATOM 4657 O O . ILE C 1 271 ? 32.024 -33.416 -28.564 1.00 29.79 271 ILE C O 1
ATOM 4662 N N . MET C 1 272 ? 30.486 -31.822 -28.171 1.00 26.37 272 MET C N 1
ATOM 4663 C CA . MET C 1 272 ? 30.976 -30.999 -29.287 1.00 27.80 272 MET C CA 1
ATOM 4664 C C . MET C 1 272 ? 32.364 -30.433 -28.989 1.00 30.34 272 MET C C 1
ATOM 4665 O O . MET C 1 272 ? 33.061 -29.946 -29.903 1.00 28.17 272 MET C O 1
ATOM 4670 N N . LEU C 1 273 ? 32.781 -30.540 -27.728 1.00 27.75 273 LEU C N 1
ATOM 4671 C CA . LEU C 1 273 ? 34.143 -30.201 -27.339 1.00 28.49 273 LEU C CA 1
ATOM 4672 C C . LEU C 1 273 ? 35.163 -31.181 -27.942 1.00 30.93 273 LEU C C 1
ATOM 4673 O O . LEU C 1 273 ? 36.372 -30.960 -27.855 1.00 31.38 273 LEU C O 1
ATOM 4678 N N . GLY C 1 274 ? 34.672 -32.266 -28.538 1.00 28.55 274 GLY C N 1
ATOM 4679 C CA . GLY C 1 274 ? 35.529 -33.192 -29.254 1.00 32.68 274 GLY C CA 1
ATOM 4680 C C . GLY C 1 274 ? 35.496 -33.044 -30.767 1.00 33.32 274 GLY C C 1
ATOM 4681 O O . GLY C 1 274 ? 36.153 -33.811 -31.481 1.00 36.87 274 GLY C O 1
ATOM 4682 N N . HIS C 1 275 ? 34.725 -32.082 -31.269 1.00 29.17 275 HIS C N 1
ATOM 4683 C CA . HIS C 1 275 ? 34.658 -31.864 -32.711 1.00 33.35 275 HIS C CA 1
ATOM 4684 C C . HIS C 1 275 ? 36.060 -31.570 -33.252 1.00 33.46 275 HIS C C 1
ATOM 4685 O O . HIS C 1 275 ? 36.827 -30.844 -32.610 1.00 30.62 275 HIS C O 1
ATOM 4692 N N . VAL C 1 276 ? 36.386 -32.127 -34.421 1.00 32.90 276 VAL C N 1
ATOM 4693 C CA . VAL C 1 276 ? 37.733 -32.015 -35.001 1.00 38.49 276 VAL C CA 1
ATOM 4694 C C . VAL C 1 276 ? 38.212 -30.556 -35.122 1.00 38.41 276 VAL C C 1
ATOM 4695 O O . VAL C 1 276 ? 39.390 -30.241 -34.877 1.00 33.54 276 VAL C O 1
ATOM 4699 N N . SER C 1 277 ? 37.299 -29.654 -35.455 1.00 35.59 277 SER C N 1
ATOM 4700 C CA . SER C 1 277 ? 37.671 -28.259 -35.658 1.00 34.82 277 SER C CA 1
ATOM 4701 C C . SER C 1 277 ? 37.941 -27.573 -34.319 1.00 36.74 277 SER C C 1
ATOM 4702 O O . SER C 1 277 ? 38.615 -26.544 -34.258 1.00 35.95 277 SER C O 1
ATOM 4705 N N . VAL C 1 278 ? 37.397 -28.144 -33.248 1.00 36.80 278 VAL C N 1
ATOM 4706 C CA . VAL C 1 278 ? 37.652 -27.643 -31.900 1.00 31.86 278 VAL C CA 1
ATOM 4707 C C . VAL C 1 278 ? 38.989 -28.195 -31.416 1.00 33.07 278 VAL C C 1
ATOM 4708 O O . VAL C 1 278 ? 39.788 -27.457 -30.849 1.00 35.08 278 VAL C O 1
ATOM 4712 N N . GLN C 1 279 ? 39.226 -29.489 -31.652 1.00 31.44 279 GLN C N 1
ATOM 4713 C CA . GLN C 1 279 ? 40.498 -30.120 -31.306 1.00 30.63 279 GLN C CA 1
ATOM 4714 C C . GLN C 1 279 ? 41.667 -29.417 -31.967 1.00 34.90 279 GLN C C 1
ATOM 4715 O O . GLN C 1 279 ? 42.767 -29.351 -31.413 1.00 37.91 279 GLN C O 1
ATOM 4721 N N . ALA C 1 280 ? 41.429 -28.903 -33.168 1.00 34.52 280 ALA C N 1
ATOM 4722 C CA . ALA C 1 280 ? 42.465 -28.198 -33.909 1.00 38.01 280 ALA C CA 1
ATOM 4723 C C . ALA C 1 280 ? 42.936 -26.924 -33.185 1.00 36.52 280 ALA C C 1
ATOM 4724 O O . ALA C 1 280 ? 43.995 -26.381 -33.509 1.00 38.12 280 ALA C O 1
ATOM 4726 N N . GLU C 1 281 ? 42.147 -26.443 -32.227 1.00 32.98 281 GLU C N 1
ATOM 4727 C CA . GLU C 1 281 ? 42.473 -25.200 -31.521 1.00 33.09 281 GLU C CA 1
ATOM 4728 C C . GLU C 1 281 ? 43.140 -25.441 -30.168 1.00 31.88 281 GLU C C 1
ATOM 4729 O O . GLU C 1 281 ? 43.214 -24.532 -29.341 1.00 27.47 281 GLU C O 1
ATOM 4735 N N . LEU C 1 282 ? 43.625 -26.660 -29.945 1.00 34.46 282 LEU C N 1
ATOM 4736 C CA . LEU C 1 282 ? 44.192 -27.028 -28.650 1.00 31.03 282 LEU C CA 1
ATOM 4737 C C . LEU C 1 282 ? 45.291 -26.068 -28.187 1.00 32.26 282 LEU C C 1
ATOM 4738 O O . LEU C 1 282 ? 45.293 -25.648 -27.029 1.00 32.56 282 LEU C O 1
ATOM 4743 N N . LYS C 1 283 ? 46.211 -25.702 -29.076 1.00 33.31 283 LYS C N 1
ATOM 4744 C CA . LYS C 1 283 ? 47.296 -24.806 -28.668 1.00 37.60 283 LYS C CA 1
ATOM 4745 C C . LYS C 1 283 ? 46.770 -23.417 -28.294 1.00 35.25 283 LYS C C 1
ATOM 4746 O O . LYS C 1 283 ? 47.261 -22.791 -27.347 1.00 33.84 283 LYS C O 1
ATOM 4752 N N . GLN C 1 284 ? 45.745 -22.949 -29.003 1.00 30.65 284 GLN C N 1
ATOM 4753 C CA . GLN C 1 284 ? 45.151 -21.660 -28.695 1.00 33.82 284 GLN C CA 1
ATOM 4754 C C . GLN C 1 284 ? 44.353 -21.728 -27.387 1.00 31.64 284 GLN C C 1
ATOM 4755 O O . GLN C 1 284 ? 44.408 -20.809 -26.575 1.00 28.86 284 GLN C O 1
ATOM 4761 N N . VAL C 1 285 ? 43.608 -22.811 -27.189 1.00 29.62 285 VAL C N 1
ATOM 4762 C CA . VAL C 1 285 ? 42.842 -22.976 -25.950 1.00 28.22 285 VAL C CA 1
ATOM 4763 C C . VAL C 1 285 ? 43.798 -23.106 -24.758 1.00 28.12 285 VAL C C 1
ATOM 4764 O O . VAL C 1 285 ? 43.562 -22.535 -23.685 1.00 28.29 285 VAL C O 1
ATOM 4768 N N . THR C 1 286 ? 44.876 -23.851 -24.963 1.00 31.09 286 THR C N 1
ATOM 4769 C CA . THR C 1 286 ? 45.900 -24.008 -23.950 1.00 31.31 286 THR C CA 1
ATOM 4770 C C . THR C 1 286 ? 46.493 -22.658 -23.592 1.00 33.22 286 THR C C 1
ATOM 4771 O O . THR C 1 286 ? 46.718 -22.372 -22.418 1.00 34.79 286 THR C O 1
ATOM 4775 N N . GLU C 1 287 ? 46.725 -21.814 -24.595 1.00 35.17 287 GLU C N 1
ATOM 4776 C CA . GLU C 1 287 ? 47.256 -20.477 -24.328 1.00 34.73 287 GLU C CA 1
ATOM 4777 C C . GLU C 1 287 ? 46.325 -19.674 -23.414 1.00 32.15 287 GLU C C 1
ATOM 4778 O O . GLU C 1 287 ? 46.783 -18.993 -22.489 1.00 30.93 287 GLU C O 1
ATOM 4784 N N . VAL C 1 288 ? 45.025 -19.760 -23.687 1.00 29.14 288 VAL C N 1
ATOM 4785 C CA . VAL C 1 288 ? 43.987 -19.068 -22.918 1.00 30.02 288 VAL C CA 1
ATOM 4786 C C . VAL C 1 288 ? 44.006 -19.487 -21.456 1.00 30.56 288 VAL C C 1
ATOM 4787 O O . VAL C 1 288 ? 44.020 -18.656 -20.553 1.00 30.10 288 VAL C O 1
ATOM 4791 N N . TYR C 1 289 ? 43.999 -20.788 -21.216 1.00 27.46 289 TYR C N 1
ATOM 4792 C CA . TYR C 1 289 ? 43.896 -21.254 -19.847 1.00 28.15 289 TYR C CA 1
ATOM 4793 C C . TYR C 1 289 ? 45.230 -21.187 -19.116 1.00 31.03 289 TYR C C 1
ATOM 4794 O O . TYR C 1 289 ? 45.251 -21.062 -17.891 1.00 29.62 289 TYR C O 1
ATOM 4803 N N . ASP C 1 290 ? 46.338 -21.223 -19.855 1.00 28.40 290 ASP C N 1
ATOM 4804 C CA . ASP C 1 290 ? 47.634 -20.970 -19.228 1.00 32.15 290 ASP C CA 1
ATOM 4805 C C . ASP C 1 290 ? 47.661 -19.573 -18.597 1.00 33.95 290 ASP C C 1
ATOM 4806 O O . ASP C 1 290 ? 48.179 -19.392 -17.491 1.00 33.80 290 ASP C O 1
ATOM 4811 N N . LEU C 1 291 ? 47.100 -18.595 -19.306 1.00 34.86 291 LEU C N 1
ATOM 4812 C CA . LEU C 1 291 ? 47.028 -17.218 -18.811 1.00 38.52 291 LEU C CA 1
ATOM 4813 C C . LEU C 1 291 ? 46.326 -17.096 -17.444 1.00 38.06 291 LEU C C 1
ATOM 4814 O O . LEU C 1 291 ? 46.886 -16.509 -16.511 1.00 38.84 291 LEU C O 1
ATOM 4819 N N . VAL C 1 292 ? 45.108 -17.623 -17.311 1.00 34.07 292 VAL C N 1
ATOM 4820 C CA . VAL C 1 292 ? 44.404 -17.458 -16.037 1.00 32.69 292 VAL C CA 1
ATOM 4821 C C . VAL C 1 292 ? 45.041 -18.332 -14.963 1.00 35.60 292 VAL C C 1
ATOM 4822 O O . VAL C 1 292 ? 45.066 -17.953 -13.788 1.00 35.93 292 VAL C O 1
ATOM 4826 N N . ARG C 1 293 ? 45.572 -19.488 -15.361 1.00 38.24 293 ARG C N 1
ATOM 4827 C CA . ARG C 1 293 ? 46.212 -20.394 -14.405 1.00 38.88 293 ARG C CA 1
ATOM 4828 C C . ARG C 1 293 ? 47.440 -19.739 -13.792 1.00 42.09 293 ARG C C 1
ATOM 4829 O O . ARG C 1 293 ? 47.641 -19.783 -12.578 1.00 44.03 293 ARG C O 1
ATOM 4837 N N . GLU C 1 294 ? 48.249 -19.118 -14.641 1.00 42.29 294 GLU C N 1
ATOM 4838 C CA . GLU C 1 294 ? 49.496 -18.507 -14.209 1.00 46.85 294 GLU C CA 1
ATOM 4839 C C . GLU C 1 294 ? 49.256 -17.189 -13.477 1.00 47.46 294 GLU C C 1
ATOM 4840 O O . GLU C 1 294 ? 49.904 -16.914 -12.473 1.00 50.05 294 GLU C O 1
ATOM 4846 N N . MET C 1 295 ? 48.327 -16.376 -13.974 1.00 44.38 295 MET C N 1
ATOM 4847 C CA . MET C 1 295 ? 48.082 -15.055 -13.383 1.00 44.27 295 MET C CA 1
ATOM 4848 C C . MET C 1 295 ? 47.192 -15.083 -12.144 1.00 44.05 295 MET C C 1
ATOM 4849 O O . MET C 1 295 ? 47.345 -14.259 -11.244 1.00 44.81 295 MET C O 1
ATOM 4854 N N . GLY C 1 296 ? 46.250 -16.016 -12.101 1.00 42.56 296 GLY C N 1
ATOM 4855 C CA . GLY C 1 296 ? 45.244 -15.994 -11.059 1.00 39.65 296 GLY C CA 1
ATOM 4856 C C . GLY C 1 296 ? 44.171 -14.961 -11.358 1.00 34.31 296 GLY C C 1
ATOM 4857 O O . GLY C 1 296 ? 44.097 -14.444 -12.473 1.00 33.48 296 GLY C O 1
ATOM 4858 N N . PRO C 1 297 ? 43.335 -14.642 -10.358 1.00 34.29 297 PRO C N 1
ATOM 4859 C CA . PRO C 1 297 ? 42.147 -13.791 -10.541 1.00 32.99 297 PRO C CA 1
ATOM 4860 C C . PRO C 1 297 ? 42.442 -12.434 -11.185 1.00 30.40 297 PRO C C 1
ATOM 4861 O O . PRO C 1 297 ? 41.571 -11.880 -11.845 1.00 31.31 297 PRO C O 1
ATOM 4865 N N . GLU C 1 298 ? 43.657 -11.927 -10.997 1.00 34.06 298 GLU C N 1
ATOM 4866 C CA . GLU C 1 298 ? 44.082 -10.652 -11.558 1.00 38.45 298 GLU C CA 1
ATOM 4867 C C . GLU C 1 298 ? 43.909 -10.622 -13.071 1.00 36.30 298 GLU C C 1
ATOM 4868 O O . GLU C 1 298 ? 43.673 -9.565 -13.659 1.00 36.95 298 GLU C O 1
ATOM 4874 N N . SER C 1 299 ? 44.033 -11.790 -13.697 1.00 31.00 299 SER C N 1
ATOM 4875 C CA . SER C 1 299 ? 43.849 -11.906 -15.131 1.00 28.57 299 SER C CA 1
ATOM 4876 C C . SER C 1 299 ? 42.469 -11.429 -15.577 1.00 27.36 299 SER C C 1
ATOM 4877 O O . SER C 1 299 ? 42.300 -10.967 -16.703 1.00 28.71 299 SER C O 1
ATOM 4880 N N . GLY C 1 300 ? 41.481 -11.537 -14.697 1.00 27.64 300 GLY C N 1
ATOM 4881 C CA . GLY C 1 300 ? 40.139 -11.073 -15.018 1.00 24.18 300 GLY C CA 1
ATOM 4882 C C . GLY C 1 300 ? 40.042 -9.573 -15.281 1.00 33.90 300 GLY C C 1
ATOM 4883 O O . GLY C 1 300 ? 39.085 -9.109 -15.901 1.00 31.22 300 GLY C O 1
ATOM 4884 N N . LEU C 1 301 ? 41.028 -8.806 -14.813 1.00 25.69 301 LEU C N 1
ATOM 4885 C CA . LEU C 1 301 ? 41.020 -7.363 -15.049 1.00 29.17 301 LEU C CA 1
ATOM 4886 C C . LEU C 1 301 ? 41.674 -6.944 -16.377 1.00 28.12 301 LEU C C 1
ATOM 4887 O O . LEU C 1 301 ? 41.704 -5.764 -16.691 1.00 26.30 301 LEU C O 1
ATOM 4892 N N . LEU C 1 302 ? 42.194 -7.894 -17.153 1.00 27.59 302 LEU C N 1
ATOM 4893 C CA . LEU C 1 302 ? 42.934 -7.542 -18.376 1.00 30.10 302 LEU C CA 1
ATOM 4894 C C . LEU C 1 302 ? 42.039 -6.896 -19.447 1.00 28.87 302 LEU C C 1
ATOM 4895 O O . LEU C 1 302 ? 42.477 -6.018 -20.197 1.00 27.40 302 LEU C O 1
ATOM 4900 N N . HIS C 1 303 ? 40.788 -7.338 -19.519 1.00 28.01 303 HIS C N 1
ATOM 4901 C CA . HIS C 1 303 ? 39.822 -6.761 -20.448 1.00 23.89 303 HIS C CA 1
ATOM 4902 C C . HIS C 1 303 ? 39.606 -5.282 -20.128 1.00 27.14 303 HIS C C 1
ATOM 4903 O O . HIS C 1 303 ? 39.791 -4.411 -20.980 1.00 31.09 303 HIS C O 1
ATOM 4910 N N . LEU C 1 304 ? 39.249 -5.018 -18.875 1.00 24.92 304 LEU C N 1
ATOM 4911 C CA . LEU C 1 304 ? 39.074 -3.673 -18.342 1.00 30.69 304 LEU C CA 1
ATOM 4912 C C . LEU C 1 304 ? 40.278 -2.756 -18.568 1.00 28.51 304 LEU C C 1
ATOM 4913 O O . LEU C 1 304 ? 40.125 -1.594 -18.956 1.00 30.27 304 LEU C O 1
ATOM 4918 N N . ARG C 1 305 ? 41.466 -3.279 -18.280 1.00 27.03 305 ARG C N 1
ATOM 4919 C CA . ARG C 1 305 ? 42.707 -2.524 -18.403 1.00 29.49 305 ARG C CA 1
ATOM 4920 C C . ARG C 1 305 ? 43.124 -2.347 -19.865 1.00 28.51 305 ARG C C 1
ATOM 4921 O O . ARG C 1 305 ? 44.092 -1.660 -20.139 1.00 28.52 305 ARG C O 1
ATOM 4929 N N . GLN C 1 306 ? 42.419 -3.004 -20.785 1.00 29.49 306 GLN C N 1
ATOM 4930 C CA . GLN C 1 306 ? 42.755 -2.959 -22.217 1.00 29.86 306 GLN C CA 1
ATOM 4931 C C . GLN C 1 306 ? 44.162 -3.497 -22.475 1.00 32.67 306 GLN C C 1
ATOM 4932 O O . GLN C 1 306 ? 44.906 -2.952 -23.278 1.00 34.18 306 GLN C O 1
ATOM 4938 N N . SER C 1 307 ? 44.520 -4.576 -21.791 1.00 29.89 307 SER C N 1
ATOM 4939 C CA . SER C 1 307 ? 45.829 -5.184 -21.955 1.00 31.02 307 SER C CA 1
ATOM 4940 C C . SER C 1 307 ? 45.943 -5.862 -23.332 1.00 30.37 307 SER C C 1
ATOM 4941 O O . SER C 1 307 ? 44.936 -6.265 -23.915 1.00 28.46 307 SER C O 1
ATOM 4944 N N . PRO C 1 308 ? 47.167 -5.981 -23.854 1.00 32.41 308 PRO C N 1
ATOM 4945 C CA . PRO C 1 308 ? 47.366 -6.672 -25.132 1.00 35.05 308 PRO C CA 1
ATOM 4946 C C . PRO C 1 308 ? 46.883 -8.118 -25.107 1.00 32.57 308 PRO C C 1
ATOM 4947 O O . PRO C 1 308 ? 46.567 -8.661 -26.154 1.00 35.26 308 PRO C O 1
ATOM 4951 N N . LYS C 1 309 ? 46.827 -8.737 -23.936 1.00 29.99 309 LYS C N 1
ATOM 4952 C CA . LYS C 1 309 ? 46.360 -10.117 -23.864 1.00 33.13 309 LYS C CA 1
ATOM 4953 C C . LYS C 1 309 ? 44.858 -10.233 -23.599 1.00 32.01 309 LYS C C 1
ATOM 4954 O O . LYS C 1 309 ? 44.348 -11.339 -23.404 1.00 30.82 309 LYS C O 1
ATOM 4960 N N . ALA C 1 310 ? 44.148 -9.107 -23.618 1.00 30.74 310 ALA C N 1
ATOM 4961 C CA . ALA C 1 310 ? 42.718 -9.101 -23.280 1.00 31.43 310 ALA C CA 1
ATOM 4962 C C . ALA C 1 310 ? 41.898 -9.998 -24.209 1.00 31.65 310 ALA C C 1
ATOM 4963 O O . ALA C 1 310 ? 40.918 -10.600 -23.781 1.00 29.81 310 ALA C O 1
ATOM 4965 N N . GLY C 1 311 ? 42.300 -10.082 -25.477 1.00 29.98 311 GLY C N 1
ATOM 4966 C CA . GLY C 1 311 ? 41.605 -10.907 -26.452 1.00 25.63 311 GLY C CA 1
ATOM 4967 C C . GLY C 1 311 ? 41.411 -12.345 -26.017 1.00 26.16 311 GLY C C 1
ATOM 4968 O O . GLY C 1 311 ? 40.364 -12.941 -26.265 1.00 27.78 311 GLY C O 1
ATOM 4969 N N . LEU C 1 312 ? 42.401 -12.882 -25.317 1.00 26.08 312 LEU C N 1
ATOM 4970 C CA . LEU C 1 312 ? 42.337 -14.247 -24.805 1.00 27.39 312 LEU C CA 1
ATOM 4971 C C . LEU C 1 312 ? 41.132 -14.493 -23.906 1.00 28.02 312 LEU C C 1
ATOM 4972 O O . LEU C 1 312 ? 40.547 -15.575 -23.930 1.00 27.80 312 LEU C O 1
ATOM 4977 N N . LEU C 1 313 ? 40.785 -13.501 -23.083 1.00 24.23 313 LEU C N 1
ATOM 4978 C CA . LEU C 1 313 ? 39.649 -13.632 -22.189 1.00 24.71 313 LEU C CA 1
ATOM 4979 C C . LEU C 1 313 ? 38.331 -13.736 -22.935 1.00 24.18 313 LEU C C 1
ATOM 4980 O O . LEU C 1 313 ? 37.331 -14.185 -22.377 1.00 24.55 313 LEU C O 1
ATOM 4985 N N . SER C 1 314 ? 38.307 -13.273 -24.180 1.00 22.62 314 SER C N 1
ATOM 4986 C CA . SER C 1 314 ? 37.097 -13.384 -24.988 1.00 20.94 314 SER C CA 1
ATOM 4987 C C . SER C 1 314 ? 37.206 -14.534 -25.988 1.00 21.39 314 SER C C 1
ATOM 4988 O O . SER C 1 314 ? 36.396 -14.622 -26.898 1.00 25.37 314 SER C O 1
ATOM 4991 N N . LEU C 1 315 ? 38.199 -15.403 -25.799 1.00 22.09 315 LEU C N 1
ATOM 4992 C CA . LEU C 1 315 ? 38.404 -16.576 -26.652 1.00 23.65 315 LEU C CA 1
ATOM 4993 C C . LEU C 1 315 ? 38.621 -16.173 -28.107 1.00 23.89 315 LEU C C 1
ATOM 4994 O O . LEU C 1 315 ? 38.178 -16.876 -29.034 1.00 25.81 315 LEU C O 1
ATOM 4999 N N . ALA C 1 316 ? 39.334 -15.064 -28.305 1.00 23.03 316 ALA C N 1
ATOM 5000 C CA . ALA C 1 316 ? 39.479 -14.475 -29.639 1.00 27.11 316 ALA C CA 1
ATOM 5001 C C . ALA C 1 316 ? 40.279 -15.357 -30.589 1.00 28.55 316 ALA C C 1
ATOM 5002 O O . ALA C 1 316 ? 40.050 -15.342 -31.793 1.00 31.44 316 ALA C O 1
ATOM 5004 N N . ASN C 1 317 ? 41.211 -16.127 -30.039 1.00 28.78 317 ASN C N 1
ATOM 5005 C CA . ASN C 1 317 ? 42.100 -16.954 -30.848 1.00 30.98 317 ASN C CA 1
ATOM 5006 C C . ASN C 1 317 ? 41.552 -18.362 -31.053 1.00 29.24 317 ASN C C 1
ATOM 5007 O O . ASN C 1 317 ? 42.198 -19.178 -31.694 1.00 29.00 317 ASN C O 1
ATOM 5012 N N . CYS C 1 318 ? 40.371 -18.654 -30.510 1.00 28.76 318 CYS C N 1
ATOM 5013 C CA . CYS C 1 318 ? 39.793 -19.995 -30.668 1.00 30.79 318 CYS C CA 1
ATOM 5014 C C . CYS C 1 318 ? 38.284 -19.963 -30.883 1.00 27.40 318 CYS C C 1
ATOM 5015 O O . CYS C 1 318 ? 37.517 -20.337 -29.991 1.00 27.78 318 CYS C O 1
ATOM 5018 N N . PRO C 1 319 ? 37.862 -19.537 -32.088 1.00 26.85 319 PRO C N 1
ATOM 5019 C CA . PRO C 1 319 ? 36.457 -19.267 -32.422 1.00 24.63 319 PRO C CA 1
ATOM 5020 C C . PRO C 1 319 ? 35.563 -20.513 -32.410 1.00 25.52 319 PRO C C 1
ATOM 5021 O O . PRO C 1 319 ? 34.383 -20.400 -32.066 1.00 25.76 319 PRO C O 1
ATOM 5025 N N . ASN C 1 320 ? 36.097 -21.676 -32.773 1.00 23.22 320 ASN C N 1
ATOM 5026 C CA . ASN C 1 320 ? 35.267 -22.884 -32.777 1.00 23.46 320 ASN C CA 1
ATOM 5027 C C . ASN C 1 320 ? 34.970 -23.348 -31.363 1.00 24.76 320 ASN C C 1
ATOM 5028 O O . ASN C 1 320 ? 33.835 -23.705 -31.050 1.00 25.98 320 ASN C O 1
ATOM 5033 N N . PHE C 1 321 ? 35.992 -23.319 -30.507 1.00 25.89 321 PHE C N 1
ATOM 5034 C CA . PHE C 1 321 ? 35.827 -23.570 -29.081 1.00 24.37 321 PHE C CA 1
ATOM 5035 C C . PHE C 1 321 ? 34.813 -22.600 -28.501 1.00 22.16 321 PHE C C 1
ATOM 5036 O O . PHE C 1 321 ? 33.903 -23.001 -27.772 1.00 22.50 321 PHE C O 1
ATOM 5044 N N . ALA C 1 322 ? 34.976 -21.316 -28.815 1.00 22.03 322 ALA C N 1
ATOM 5045 C CA . ALA C 1 322 ? 34.056 -20.308 -28.304 1.00 21.90 322 ALA C CA 1
ATOM 5046 C C . ALA C 1 322 ? 32.622 -20.628 -28.702 1.00 22.02 322 ALA C C 1
ATOM 5047 O O . ALA C 1 322 ? 31.707 -20.483 -27.906 1.00 22.83 322 ALA C O 1
ATOM 5049 N N . SER C 1 323 ? 32.432 -21.107 -29.922 1.00 20.65 323 SER C N 1
ATOM 5050 C CA . SER C 1 323 ? 31.091 -21.401 -30.419 1.00 20.80 323 SER C CA 1
ATOM 5051 C C . SER C 1 323 ? 30.435 -22.531 -29.600 1.00 21.26 323 SER C C 1
ATOM 5052 O O . SER C 1 323 ? 29.252 -22.467 -29.246 1.00 24.12 323 SER C O 1
ATOM 5055 N N . VAL C 1 324 ? 31.227 -23.540 -29.265 1.00 23.21 324 VAL C N 1
ATOM 5056 C CA . VAL C 1 324 ? 30.756 -24.645 -28.448 1.00 20.98 324 VAL C CA 1
ATOM 5057 C C . VAL C 1 324 ? 30.488 -24.167 -27.022 1.00 23.01 324 VAL C C 1
ATOM 5058 O O . VAL C 1 324 ? 29.470 -24.527 -26.412 1.00 23.61 324 VAL C O 1
ATOM 5062 N N . VAL C 1 325 ? 31.379 -23.337 -26.492 1.00 20.29 325 VAL C N 1
ATOM 5063 C CA . VAL C 1 325 ? 31.197 -22.834 -25.121 1.00 20.99 325 VAL C CA 1
ATOM 5064 C C . VAL C 1 325 ? 29.902 -22.049 -24.993 1.00 23.10 325 VAL C C 1
ATOM 5065 O O . VAL C 1 325 ? 29.134 -22.256 -24.042 1.00 25.84 325 VAL C O 1
ATOM 5069 N N . LEU C 1 326 ? 29.658 -21.152 -25.950 1.00 20.94 326 LEU C N 1
ATOM 5070 C CA . LEU C 1 326 ? 28.452 -20.333 -25.955 1.00 23.95 326 LEU C CA 1
ATOM 5071 C C . LEU C 1 326 ? 27.191 -21.180 -26.169 1.00 24.30 326 LEU C C 1
ATOM 5072 O O . LEU C 1 326 ? 26.177 -21.016 -25.476 1.00 22.04 326 LEU C O 1
ATOM 5077 N N . GLY C 1 327 ? 27.246 -22.099 -27.123 1.00 22.23 327 GLY C N 1
ATOM 5078 C CA . GLY C 1 327 ? 26.104 -22.973 -27.355 1.00 22.65 327 GLY C CA 1
ATOM 5079 C C . GLY C 1 327 ? 25.733 -23.795 -26.126 1.00 22.89 327 GLY C C 1
ATOM 5080 O O . GLY C 1 327 ? 24.546 -23.938 -25.788 1.00 27.14 327 GLY C O 1
ATOM 5081 N N . ASN C 1 328 ? 26.740 -24.335 -25.446 1.00 25.82 328 ASN C N 1
ATOM 5082 C CA . ASN C 1 328 ? 26.494 -25.091 -24.220 1.00 23.54 328 ASN C CA 1
ATOM 5083 C C . ASN C 1 328 ? 25.828 -24.200 -23.186 1.00 25.09 328 ASN C C 1
ATOM 5084 O O . ASN C 1 328 ? 24.858 -24.597 -22.547 1.00 26.59 328 ASN C O 1
ATOM 5089 N N . ALA C 1 329 ? 26.345 -22.983 -23.034 1.00 19.89 329 ALA C N 1
ATOM 5090 C CA . ALA C 1 329 ? 25.762 -22.045 -22.079 1.00 21.03 329 ALA C CA 1
ATOM 5091 C C . ALA C 1 329 ? 24.311 -21.762 -22.436 1.00 23.60 329 ALA C C 1
ATOM 5092 O O . ALA C 1 329 ? 23.437 -21.709 -21.563 1.00 27.08 329 ALA C O 1
ATOM 5094 N N . SER C 1 330 ? 24.051 -21.603 -23.729 1.00 24.97 330 SER C N 1
ATOM 5095 C CA . SER C 1 330 ? 22.700 -21.334 -24.200 1.00 26.72 330 SER C CA 1
ATOM 5096 C C . SER C 1 330 ? 21.805 -22.519 -23.884 1.00 27.04 330 SER C C 1
ATOM 5097 O O . SER C 1 330 ? 20.679 -22.365 -23.406 1.00 31.13 330 SER C O 1
ATOM 5100 N N . GLY C 1 331 ? 22.313 -23.704 -24.171 1.00 25.10 331 GLY C N 1
ATOM 5101 C CA . GLY C 1 331 ? 21.561 -24.922 -23.929 1.00 26.57 331 GLY C CA 1
ATOM 5102 C C . GLY C 1 331 ? 21.222 -25.149 -22.465 1.00 28.73 331 GLY C C 1
ATOM 5103 O O . GLY C 1 331 ? 20.151 -25.657 -22.140 1.00 29.29 331 GLY C O 1
ATOM 5104 N N . LEU C 1 332 ? 22.142 -24.788 -21.576 1.00 24.98 332 LEU C N 1
ATOM 5105 C CA . LEU C 1 332 ? 21.898 -24.918 -20.136 1.00 27.05 332 LEU C CA 1
ATOM 5106 C C . LEU C 1 332 ? 20.916 -23.870 -19.609 1.00 28.76 332 LEU C C 1
ATOM 5107 O O . LEU C 1 332 ? 20.306 -24.046 -18.550 1.00 28.83 332 LEU C O 1
ATOM 5112 N N . GLY C 1 333 ? 20.763 -22.785 -20.355 1.00 27.08 333 GLY C N 1
ATOM 5113 C CA . GLY C 1 333 ? 19.877 -21.703 -19.976 1.00 29.68 333 GLY C CA 1
ATOM 5114 C C . GLY C 1 333 ? 20.531 -20.623 -19.120 1.00 32.85 333 GLY C C 1
ATOM 5115 O O . GLY C 1 333 ? 19.848 -19.885 -18.409 1.00 33.55 333 GLY C O 1
ATOM 5116 N N . ILE C 1 334 ? 21.853 -20.528 -19.187 1.00 34.09 334 ILE C N 1
ATOM 5117 C CA . ILE C 1 334 ? 22.589 -19.571 -18.368 1.00 37.79 334 ILE C CA 1
ATOM 5118 C C . ILE C 1 334 ? 23.162 -18.400 -19.180 1.00 43.97 334 ILE C C 1
ATOM 5119 O O . ILE C 1 334 ? 23.839 -17.533 -18.616 1.00 48.37 334 ILE C O 1
ATOM 5124 N N . ILE C 1 335 ? 22.927 -18.373 -20.491 1.00 41.88 335 ILE C N 1
ATOM 5125 C CA . ILE C 1 335 ? 23.615 -17.398 -21.347 1.00 40.78 335 ILE C CA 1
ATOM 5126 C C . ILE C 1 335 ? 22.896 -16.059 -21.314 1.00 48.79 335 ILE C C 1
ATOM 5127 O O . ILE C 1 335 ? 23.480 -15.027 -21.649 1.00 46.52 335 ILE C O 1
ATOM 5132 N N . GLY C 1 336 ? 21.632 -16.076 -20.897 1.00 55.88 336 GLY C N 1
ATOM 5133 C CA . GLY C 1 336 ? 20.824 -14.872 -20.880 1.00 61.03 336 GLY C CA 1
ATOM 5134 C C . GLY C 1 336 ? 20.638 -14.297 -22.269 1.00 66.12 336 GLY C C 1
ATOM 5135 O O . GLY C 1 336 ? 20.423 -15.030 -23.238 1.00 67.65 336 GLY C O 1
ATOM 5136 N N . MET C 1 337 ? 20.721 -12.977 -22.366 1.00 69.69 337 MET C N 1
ATOM 5137 C CA . MET C 1 337 ? 20.619 -12.304 -23.655 1.00 72.37 337 MET C CA 1
ATOM 5138 C C . MET C 1 337 ? 22.016 -11.998 -24.185 1.00 66.25 337 MET C C 1
ATOM 5139 O O . MET C 1 337 ? 22.576 -10.928 -23.923 1.00 65.86 337 MET C O 1
ATOM 5144 N N . TYR C 1 338 ? 22.578 -12.949 -24.925 1.00 58.75 338 TYR C N 1
ATOM 5145 C CA . TYR C 1 338 ? 23.930 -12.806 -25.450 1.00 50.34 338 TYR C CA 1
ATOM 5146 C C . TYR C 1 338 ? 23.894 -12.128 -26.810 1.00 47.43 338 TYR C C 1
ATOM 5147 O O . TYR C 1 338 ? 23.278 -12.623 -27.753 1.00 49.86 338 TYR C O 1
ATOM 5156 N N . ARG C 1 339 ? 24.558 -10.987 -26.905 1.00 43.81 339 ARG C N 1
ATOM 5157 C CA . ARG C 1 339 ? 24.523 -10.195 -28.124 1.00 47.06 339 ARG C CA 1
ATOM 5158 C C . ARG C 1 339 ? 25.856 -10.218 -28.863 1.00 40.46 339 ARG C C 1
ATOM 5159 O O . ARG C 1 339 ? 26.038 -9.498 -29.836 1.00 43.12 339 ARG C O 1
ATOM 5167 N N . GLY C 1 340 ? 26.787 -11.039 -28.390 1.00 31.85 340 GLY C N 1
ATOM 5168 C CA . GLY C 1 340 ? 28.129 -11.071 -28.940 1.00 29.65 340 GLY C CA 1
ATOM 5169 C C . GLY C 1 340 ? 28.205 -11.966 -30.164 1.00 31.18 340 GLY C C 1
ATOM 5170 O O . GLY C 1 340 ? 27.220 -12.623 -30.518 1.00 31.10 340 GLY C O 1
ATOM 5171 N N . ARG C 1 341 ? 29.375 -12.007 -30.797 1.00 30.19 341 ARG C N 1
ATOM 5172 C CA . ARG C 1 341 ? 29.543 -12.765 -32.030 1.00 31.99 341 ARG C CA 1
ATOM 5173 C C . ARG C 1 341 ? 29.525 -14.255 -31.729 1.00 26.41 341 ARG C C 1
ATOM 5174 O O . ARG C 1 341 ? 30.095 -14.700 -30.748 1.00 29.90 341 ARG C O 1
ATOM 5182 N N . VAL C 1 342 ? 28.851 -15.015 -32.579 1.00 28.85 342 VAL C N 1
ATOM 5183 C CA . VAL C 1 342 ? 28.904 -16.476 -32.524 1.00 27.54 342 VAL C CA 1
ATOM 5184 C C . VAL C 1 342 ? 29.618 -16.906 -33.798 1.00 27.05 342 VAL C C 1
ATOM 5185 O O . VAL C 1 342 ? 29.027 -16.877 -34.858 1.00 25.99 342 VAL C O 1
ATOM 5189 N N . PRO C 1 343 ? 30.906 -17.267 -33.697 1.00 25.28 343 PRO C N 1
ATOM 5190 C CA . PRO C 1 343 ? 31.719 -17.421 -34.916 1.00 25.00 343 PRO C CA 1
ATOM 5191 C C . PRO C 1 343 ? 31.245 -18.541 -35.837 1.00 26.89 343 PRO C C 1
ATOM 5192 O O . PRO C 1 343 ? 31.232 -18.385 -37.060 1.00 32.37 343 PRO C O 1
ATOM 5196 N N . ASN C 1 344 ? 30.827 -19.646 -35.229 1.00 26.87 344 ASN C N 1
ATOM 5197 C CA . ASN C 1 344 ? 30.451 -20.841 -35.959 1.00 29.16 344 ASN C CA 1
ATOM 5198 C C . ASN C 1 344 ? 29.065 -21.257 -35.510 1.00 28.81 344 ASN C C 1
ATOM 5199 O O . ASN C 1 344 ? 28.916 -21.914 -34.480 1.00 25.33 344 ASN C O 1
ATOM 5204 N N . THR C 1 345 ? 28.057 -20.894 -36.295 1.00 31.11 345 THR C N 1
ATOM 5205 C CA . THR C 1 345 ? 26.679 -21.098 -35.869 1.00 32.98 345 THR C CA 1
ATOM 5206 C C . THR C 1 345 ? 26.301 -22.583 -35.844 1.00 33.59 345 THR C C 1
ATOM 5207 O O . THR C 1 345 ? 25.508 -22.996 -35.006 1.00 30.90 345 THR C O 1
ATOM 5211 N N . GLU C 1 346 ? 26.866 -23.382 -36.748 1.00 34.82 346 GLU C N 1
ATOM 5212 C CA . GLU C 1 346 ? 26.627 -24.832 -36.734 1.00 37.50 346 GLU C CA 1
ATOM 5213 C C . GLU C 1 346 ? 27.092 -25.491 -35.433 1.00 34.33 346 GLU C C 1
ATOM 5214 O O . GLU C 1 346 ? 26.373 -26.304 -34.855 1.00 33.11 346 GLU C O 1
ATOM 5220 N N . LEU C 1 347 ? 28.303 -25.166 -34.986 1.00 28.71 347 LEU C N 1
ATOM 5221 C CA . LEU C 1 347 ? 28.826 -25.738 -33.741 1.00 25.99 347 LEU C CA 1
ATOM 5222 C C . LEU C 1 347 ? 28.039 -25.249 -32.539 1.00 25.70 347 LEU C C 1
ATOM 5223 O O . LEU C 1 347 ? 27.803 -25.999 -31.589 1.00 24.30 347 LEU C O 1
ATOM 5228 N N . PHE C 1 348 ? 27.672 -23.972 -32.573 1.00 24.99 348 PHE C N 1
ATOM 5229 C CA . PHE C 1 348 ? 26.871 -23.387 -31.499 1.00 26.13 348 PHE C CA 1
ATOM 5230 C C . PHE C 1 348 ? 25.576 -24.169 -31.361 1.00 25.09 348 PHE C C 1
ATOM 5231 O O . PHE C 1 348 ? 25.201 -24.591 -30.270 1.00 24.28 348 PHE C O 1
ATOM 5239 N N . SER C 1 349 ? 24.903 -24.388 -32.483 1.00 28.00 349 SER C N 1
ATOM 5240 C CA . SER C 1 349 ? 23.604 -25.034 -32.449 1.00 30.60 349 SER C CA 1
ATOM 5241 C C . SER C 1 349 ? 23.710 -26.485 -32.005 1.00 30.39 349 SER C C 1
ATOM 5242 O O . SER C 1 349 ? 22.861 -26.980 -31.257 1.00 30.09 349 SER C O 1
ATOM 5245 N N . ALA C 1 350 ? 24.734 -27.177 -32.485 1.00 29.54 350 ALA C N 1
ATOM 5246 C CA . ALA C 1 350 ? 24.945 -28.563 -32.065 1.00 29.52 350 ALA C CA 1
ATOM 5247 C C . ALA C 1 350 ? 25.224 -28.646 -30.564 1.00 27.97 350 ALA C C 1
ATOM 5248 O O . ALA C 1 350 ? 24.634 -29.458 -29.863 1.00 30.61 350 ALA C O 1
ATOM 5250 N N . ALA C 1 351 ? 26.123 -27.800 -30.069 1.00 25.96 351 ALA C N 1
ATOM 5251 C CA . ALA C 1 351 ? 26.480 -27.810 -28.657 1.00 23.91 351 ALA C CA 1
ATOM 5252 C C . ALA C 1 351 ? 25.261 -27.454 -27.805 1.00 24.79 351 ALA C C 1
ATOM 5253 O O . ALA C 1 351 ? 25.064 -28.004 -26.712 1.00 27.49 351 ALA C O 1
ATOM 5255 N N . GLU C 1 352 ? 24.448 -26.536 -28.320 1.00 26.22 352 GLU C N 1
ATOM 5256 C CA . GLU C 1 352 ? 23.230 -26.092 -27.654 1.00 27.00 352 GLU C CA 1
ATOM 5257 C C . GLU C 1 352 ? 22.216 -27.232 -27.580 1.00 28.87 352 GLU C C 1
ATOM 5258 O O . GLU C 1 352 ? 21.576 -27.456 -26.538 1.00 24.36 352 GLU C O 1
ATOM 5264 N N . SER C 1 353 ? 22.075 -27.963 -28.681 1.00 27.97 353 SER C N 1
ATOM 5265 C CA . SER C 1 353 ? 21.155 -29.091 -28.693 1.00 30.41 353 SER C CA 1
ATOM 5266 C C . SER C 1 353 ? 21.576 -30.139 -27.687 1.00 27.07 353 SER C C 1
ATOM 5267 O O . SER C 1 353 ? 20.732 -30.720 -26.999 1.00 27.69 353 SER C O 1
ATOM 5270 N N . TYR C 1 354 ? 22.876 -30.390 -27.592 1.00 27.36 354 TYR C N 1
ATOM 5271 C CA . TYR C 1 354 ? 23.344 -31.466 -26.726 1.00 28.03 354 TYR C CA 1
ATOM 5272 C C . TYR C 1 354 ? 23.116 -31.125 -25.257 1.00 27.63 354 TYR C C 1
ATOM 5273 O O . TYR C 1 354 ? 22.615 -31.946 -24.498 1.00 29.94 354 TYR C O 1
ATOM 5282 N N . ALA C 1 355 ? 23.488 -29.907 -24.869 1.00 25.24 355 ALA C N 1
ATOM 5283 C CA . ALA C 1 355 ? 23.320 -29.461 -23.486 1.00 24.61 355 ALA C CA 1
ATOM 5284 C C . ALA C 1 355 ? 21.852 -29.504 -23.100 1.00 27.51 355 ALA C C 1
ATOM 5285 O O . ALA C 1 355 ? 21.493 -29.944 -22.011 1.00 27.49 355 ALA C O 1
ATOM 5287 N N . LYS C 1 356 ? 21.007 -29.021 -24.005 1.00 27.14 356 LYS C N 1
ATOM 5288 C CA . LYS C 1 356 ? 19.582 -28.955 -23.759 1.00 29.45 356 LYS C CA 1
ATOM 5289 C C . LYS C 1 356 ? 19.024 -30.363 -23.562 1.00 30.72 356 LYS C C 1
ATOM 5290 O O . LYS C 1 356 ? 18.192 -30.579 -22.692 1.00 29.85 356 LYS C O 1
ATOM 5296 N N . SER C 1 357 ? 19.498 -31.327 -24.349 1.00 30.52 357 SER C N 1
ATOM 5297 C CA . SER C 1 357 ? 18.982 -32.685 -24.208 1.00 33.82 357 SER C CA 1
ATOM 5298 C C . SER C 1 357 ? 19.399 -33.260 -22.861 1.00 32.45 357 SER C C 1
ATOM 5299 O O . SER C 1 357 ? 18.609 -33.922 -22.199 1.00 32.55 357 SER C O 1
ATOM 5302 N N . LEU C 1 358 ? 20.635 -32.985 -22.447 1.00 29.07 358 LEU C N 1
ATOM 5303 C CA . LEU C 1 358 ? 21.112 -33.430 -21.138 1.00 33.17 358 LEU C CA 1
ATOM 5304 C C . LEU C 1 358 ? 20.319 -32.766 -20.020 1.00 31.10 358 LEU C C 1
ATOM 5305 O O . LEU C 1 358 ? 19.934 -33.407 -19.059 1.00 30.57 358 LEU C O 1
ATOM 5310 N N . LYS C 1 359 ? 20.078 -31.467 -20.163 1.00 26.89 359 LYS C N 1
ATOM 5311 C CA . LYS C 1 359 ? 19.312 -30.736 -19.173 1.00 27.50 359 LYS C CA 1
ATOM 5312 C C . LYS C 1 359 ? 17.895 -31.301 -19.048 1.00 29.06 359 LYS C C 1
ATOM 5313 O O . LYS C 1 359 ? 17.372 -31.477 -17.947 1.00 30.15 359 LYS C O 1
ATOM 5319 N N . GLU C 1 360 ? 17.270 -31.590 -20.178 1.00 29.40 360 GLU C N 1
ATOM 5320 C CA . GLU C 1 360 ? 15.883 -32.047 -20.157 1.00 37.04 360 GLU C CA 1
ATOM 5321 C C . GLU C 1 360 ? 15.731 -33.451 -19.584 1.00 35.54 360 GLU C C 1
ATOM 5322 O O . GLU C 1 360 ? 14.642 -33.849 -19.166 1.00 33.63 360 GLU C O 1
ATOM 5328 N N . SER C 1 361 ? 16.829 -34.192 -19.562 1.00 31.40 361 SER C N 1
ATOM 5329 C CA . SER C 1 361 ? 16.831 -35.531 -18.996 1.00 32.50 361 SER C CA 1
ATOM 5330 C C . SER C 1 361 ? 17.314 -35.540 -17.549 1.00 33.00 361 SER C C 1
ATOM 5331 O O . SER C 1 361 ? 17.501 -36.605 -16.963 1.00 33.78 361 SER C O 1
ATOM 5334 N N . ASN C 1 362 ? 17.498 -34.348 -16.986 1.00 32.13 362 ASN C N 1
ATOM 5335 C CA . ASN C 1 362 ? 18.081 -34.162 -15.653 1.00 32.43 362 ASN C CA 1
ATOM 5336 C C . ASN C 1 362 ? 19.436 -34.867 -15.532 1.00 31.97 362 ASN C C 1
ATOM 5337 O O . ASN C 1 362 ? 19.718 -35.514 -14.527 1.00 33.11 362 ASN C O 1
ATOM 5342 N N . LYS C 1 363 ? 20.268 -34.733 -16.561 1.00 31.19 363 LYS C N 1
ATOM 5343 C CA . LYS C 1 363 ? 21.606 -35.325 -16.551 1.00 35.26 363 LYS C CA 1
ATOM 5344 C C . LYS C 1 363 ? 22.728 -34.277 -16.474 1.00 37.17 363 LYS C C 1
ATOM 5345 O O . LYS C 1 363 ? 23.871 -34.558 -16.824 1.00 39.20 363 LYS C O 1
ATOM 5351 N N . ILE C 1 364 ? 22.384 -33.071 -16.028 1.00 37.25 364 ILE C N 1
ATOM 5352 C CA . ILE C 1 364 ? 23.362 -32.031 -15.742 1.00 35.33 364 ILE C CA 1
ATOM 5353 C C . ILE C 1 364 ? 23.477 -31.854 -14.238 1.00 35.94 364 ILE C C 1
ATOM 5354 O O . ILE C 1 364 ? 22.474 -31.588 -13.582 1.00 35.26 364 ILE C O 1
ATOM 5359 N N . ASN C 1 365 ? 24.687 -31.972 -13.690 1.00 37.42 365 ASN C N 1
ATOM 5360 C CA . ASN C 1 365 ? 24.913 -31.713 -12.264 1.00 41.01 365 ASN C CA 1
ATOM 5361 C C . ASN C 1 365 ? 25.136 -30.217 -12.015 1.00 40.57 365 ASN C C 1
ATOM 5362 O O . ASN C 1 365 ? 26.274 -29.746 -12.021 1.00 39.75 365 ASN C O 1
ATOM 5367 N N . PHE C 1 366 ? 24.056 -29.474 -11.784 1.00 40.42 366 PHE C N 1
ATOM 5368 C CA . PHE C 1 366 ? 24.154 -28.018 -11.709 1.00 41.93 366 PHE C CA 1
ATOM 5369 C C . PHE C 1 366 ? 24.939 -27.531 -10.491 1.00 48.05 366 PHE C C 1
ATOM 5370 O O . PHE C 1 366 ? 25.474 -26.419 -10.504 1.00 47.50 366 PHE C O 1
ATOM 5378 N N . SER C 1 367 ? 25.018 -28.361 -9.450 1.00 53.20 367 SER C N 1
ATOM 5379 C CA . SER C 1 367 ? 25.749 -27.991 -8.237 1.00 57.50 367 SER C CA 1
ATOM 5380 C C . SER C 1 367 ? 27.252 -27.976 -8.500 1.00 57.47 367 SER C C 1
ATOM 5381 O O . SER C 1 367 ? 27.995 -27.205 -7.891 1.00 58.04 367 SER C O 1
ATOM 5384 N N . SER C 1 368 ? 27.690 -28.824 -9.427 1.00 56.48 368 SER C N 1
ATOM 5385 C CA . SER C 1 368 ? 29.113 -29.008 -9.689 1.00 55.05 368 SER C CA 1
ATOM 5386 C C . SER C 1 368 ? 29.680 -28.080 -10.769 1.00 49.68 368 SER C C 1
ATOM 5387 O O . SER C 1 368 ? 30.885 -28.095 -11.028 1.00 51.09 368 SER C O 1
ATOM 5390 N N . LEU C 1 369 ? 28.836 -27.258 -11.383 1.00 42.29 369 LEU C N 1
ATOM 5391 C CA . LEU C 1 369 ? 29.280 -26.501 -12.547 1.00 40.98 369 LEU C CA 1
ATOM 5392 C C . LEU C 1 369 ? 30.093 -25.259 -12.209 1.00 43.23 369 LEU C C 1
ATOM 5393 O O . LEU C 1 369 ? 30.940 -24.843 -12.992 1.00 47.62 369 LEU C O 1
ATOM 5398 N N . GLY C 1 370 ? 29.837 -24.652 -11.062 1.00 43.95 370 GLY C N 1
ATOM 5399 C CA . GLY C 1 370 ? 30.481 -23.389 -10.750 1.00 43.90 370 GLY C CA 1
ATOM 5400 C C . GLY C 1 370 ? 29.729 -22.211 -11.348 1.00 41.46 370 GLY C C 1
ATOM 5401 O O . GLY C 1 370 ? 30.327 -21.278 -11.899 1.00 39.57 370 GLY C O 1
ATOM 5402 N N . LEU C 1 371 ? 28.403 -22.279 -11.262 1.00 39.90 371 LEU C N 1
ATOM 5403 C CA . LEU C 1 371 ? 27.534 -21.203 -11.717 1.00 36.91 371 LEU C CA 1
ATOM 5404 C C . LEU C 1 371 ? 27.489 -20.063 -10.721 1.00 37.95 371 LEU C C 1
ATOM 5405 O O . LEU C 1 371 ? 27.669 -20.272 -9.518 1.00 41.71 371 LEU C O 1
ATOM 5410 N N . THR C 1 372 ? 27.220 -18.858 -11.219 1.00 36.36 372 THR C N 1
ATOM 5411 C CA . THR C 1 372 ? 26.862 -17.750 -10.342 1.00 38.02 372 THR C CA 1
ATOM 5412 C C . THR C 1 372 ? 25.434 -17.979 -9.860 1.00 42.31 372 THR C C 1
ATOM 5413 O O . THR C 1 372 ? 24.713 -18.799 -10.435 1.00 38.54 372 THR C O 1
ATOM 5417 N N . ASP C 1 373 ? 25.020 -17.260 -8.815 1.00 45.53 373 ASP C N 1
ATOM 5418 C CA . ASP C 1 373 ? 23.656 -17.395 -8.307 1.00 47.60 373 ASP C CA 1
ATOM 5419 C C . ASP C 1 373 ? 22.629 -17.026 -9.369 1.00 44.01 373 ASP C C 1
ATOM 5420 O O . ASP C 1 373 ? 21.580 -17.668 -9.480 1.00 43.00 373 ASP C O 1
ATOM 5425 N N . GLU C 1 374 ? 22.911 -15.976 -10.130 1.00 39.90 374 GLU C N 1
ATOM 5426 C CA . GLU C 1 374 ? 21.966 -15.545 -11.153 1.00 41.87 374 GLU C CA 1
ATOM 5427 C C . GLU C 1 374 ? 21.877 -16.558 -12.301 1.00 39.52 374 GLU C C 1
ATOM 5428 O O . GLU C 1 374 ? 20.811 -16.741 -12.903 1.00 41.30 374 GLU C O 1
ATOM 5434 N N . GLU C 1 375 ? 22.990 -17.211 -12.604 1.00 35.19 375 GLU C N 1
ATOM 5435 C CA . GLU C 1 375 ? 22.999 -18.248 -13.628 1.00 32.32 375 GLU C CA 1
ATOM 5436 C C . GLU C 1 375 ? 22.203 -19.469 -13.150 1.00 35.32 375 GLU C C 1
ATOM 5437 O O . GLU C 1 375 ? 21.464 -20.080 -13.924 1.00 35.04 375 GLU C O 1
ATOM 5443 N N . LYS C 1 376 ? 22.376 -19.823 -11.878 1.00 36.52 376 LYS C N 1
ATOM 5444 C CA . LYS C 1 376 ? 21.648 -20.940 -11.263 1.00 40.87 376 LYS C CA 1
ATOM 5445 C C . LYS C 1 376 ? 20.149 -20.712 -11.326 1.00 42.35 376 LYS C C 1
ATOM 5446 O O . LYS C 1 376 ? 19.375 -21.617 -11.643 1.00 42.65 376 LYS C O 1
ATOM 5452 N N . GLU C 1 377 ? 19.751 -19.489 -10.998 1.00 44.77 377 GLU C N 1
ATOM 5453 C CA . GLU C 1 377 ? 18.353 -19.099 -11.020 1.00 49.18 377 GLU C CA 1
ATOM 5454 C C . GLU C 1 377 ? 17.791 -19.156 -12.436 1.00 43.08 377 GLU C C 1
ATOM 5455 O O . GLU C 1 377 ? 16.683 -19.650 -12.657 1.00 40.01 377 GLU C O 1
ATOM 5461 N N . ALA C 1 378 ? 18.560 -18.651 -13.391 1.00 38.09 378 ALA C N 1
ATOM 5462 C CA . ALA C 1 378 ? 18.131 -18.659 -14.785 1.00 38.44 378 ALA C CA 1
ATOM 5463 C C . ALA C 1 378 ? 17.950 -20.089 -15.309 1.00 37.58 378 ALA C C 1
ATOM 5464 O O . ALA C 1 378 ? 16.980 -20.394 -16.018 1.00 36.90 378 ALA C O 1
ATOM 5466 N N . ALA C 1 379 ? 18.901 -20.951 -14.966 1.00 36.33 379 ALA C N 1
ATOM 5467 C CA . ALA C 1 379 ? 18.913 -22.322 -15.448 1.00 36.67 379 ALA C CA 1
ATOM 5468 C C . ALA C 1 379 ? 17.859 -23.188 -14.776 1.00 39.37 379 ALA C C 1
ATOM 5469 O O . ALA C 1 379 ? 17.165 -23.950 -15.448 1.00 40.28 379 ALA C O 1
ATOM 5471 N N . GLU C 1 380 ? 17.721 -23.067 -13.457 1.00 41.79 380 GLU C N 1
ATOM 5472 C CA . GLU C 1 380 ? 16.891 -24.013 -12.715 1.00 49.39 380 GLU C CA 1
ATOM 5473 C C . GLU C 1 380 ? 15.602 -23.407 -12.173 1.00 57.27 380 GLU C C 1
ATOM 5474 O O . GLU C 1 380 ? 14.688 -24.142 -11.797 1.00 61.60 380 GLU C O 1
ATOM 5480 N N . HIS C 1 381 ? 15.547 -22.079 -12.129 1.00 61.02 381 HIS C N 1
ATOM 5481 C CA . HIS C 1 381 ? 14.381 -21.331 -11.651 1.00 68.84 381 HIS C CA 1
ATOM 5482 C C . HIS C 1 381 ? 14.127 -21.568 -10.166 1.00 71.73 381 HIS C C 1
ATOM 5483 O O . HIS C 1 381 ? 12.979 -21.677 -9.735 1.00 72.93 381 HIS C O 1
ATOM 5490 N N . PHE C 1 382 ? 15.218 -21.649 -9.402 1.00 72.80 382 PHE C N 1
ATOM 5491 C CA . PHE C 1 382 ? 15.187 -21.643 -7.937 1.00 75.48 382 PHE C CA 1
ATOM 5492 C C . PHE C 1 382 ? 16.619 -21.587 -7.405 1.00 73.63 382 PHE C C 1
ATOM 5493 O O . PHE C 1 382 ? 16.847 -21.342 -6.219 1.00 75.15 382 PHE C O 1
ATOM 5501 N N . MET D 2 1 ? 36.350 -21.993 -9.488 1.00 87.53 1 MET D N 1
ATOM 5502 C CA . MET D 2 1 ? 37.283 -20.954 -9.906 1.00 78.47 1 MET D CA 1
ATOM 5503 C C . MET D 2 1 ? 38.686 -21.519 -10.122 1.00 71.23 1 MET D C 1
ATOM 5504 O O . MET D 2 1 ? 39.647 -20.768 -10.286 1.00 69.92 1 MET D O 1
ATOM 5509 N N . SER D 2 2 ? 38.800 -22.843 -10.114 1.00 66.84 2 SER D N 1
ATOM 5510 C CA . SER D 2 2 ? 40.069 -23.501 -10.414 1.00 60.58 2 SER D CA 1
ATOM 5511 C C . SER D 2 2 ? 40.076 -23.946 -11.875 1.00 50.86 2 SER D C 1
ATOM 5512 O O . SER D 2 2 ? 39.306 -24.821 -12.269 1.00 55.33 2 SER D O 1
ATOM 5515 N N . PHE D 2 3 ? 40.940 -23.337 -12.676 1.00 40.64 3 PHE D N 1
ATOM 5516 C CA . PHE D 2 3 ? 40.959 -23.600 -14.112 1.00 35.83 3 PHE D CA 1
ATOM 5517 C C . PHE D 2 3 ? 41.880 -24.759 -14.477 1.00 39.66 3 PHE D C 1
ATOM 5518 O O . PHE D 2 3 ? 43.066 -24.756 -14.137 1.00 39.50 3 PHE D O 1
ATOM 5526 N N . PRO D 2 4 ? 41.340 -25.747 -15.197 1.00 40.21 4 PRO D N 1
ATOM 5527 C CA . PRO D 2 4 ? 42.162 -26.849 -15.698 1.00 39.27 4 PRO D CA 1
ATOM 5528 C C . PRO D 2 4 ? 42.988 -26.443 -16.921 1.00 35.55 4 PRO D C 1
ATOM 5529 O O . PRO D 2 4 ? 42.840 -25.335 -17.452 1.00 33.44 4 PRO D O 1
ATOM 5533 N N . GLU D 2 5 ? 43.874 -27.329 -17.359 1.00 38.01 5 GLU D N 1
ATOM 5534 C CA . GLU D 2 5 ? 44.650 -27.079 -18.568 1.00 35.36 5 GLU D CA 1
ATOM 5535 C C . GLU D 2 5 ? 43.739 -27.274 -19.774 1.00 34.81 5 GLU D C 1
ATOM 5536 O O . GLU D 2 5 ? 42.718 -27.963 -19.676 1.00 36.25 5 GLU D O 1
ATOM 5542 N N . GLY D 2 6 ? 44.109 -26.675 -20.903 1.00 37.55 6 GLY D N 1
ATOM 5543 C CA . GLY D 2 6 ? 43.309 -26.743 -22.118 1.00 38.31 6 GLY D CA 1
ATOM 5544 C C . GLY D 2 6 ? 43.021 -28.152 -22.606 1.00 39.56 6 GLY D C 1
ATOM 5545 O O . GLY D 2 6 ? 41.946 -28.431 -23.133 1.00 39.14 6 GLY D O 1
ATOM 5546 N N . LYS D 2 7 ? 43.989 -29.044 -22.428 1.00 40.95 7 LYS D N 1
ATOM 5547 C CA . LYS D 2 7 ? 43.851 -30.437 -22.841 1.00 41.44 7 LYS D CA 1
ATOM 5548 C C . LYS D 2 7 ? 42.876 -31.220 -21.955 1.00 39.96 7 LYS D C 1
ATOM 5549 O O . LYS D 2 7 ? 42.464 -32.331 -22.302 1.00 40.98 7 LYS D O 1
ATOM 5555 N N . ASP D 2 8 ? 42.526 -30.650 -20.808 1.00 38.42 8 ASP D N 1
ATOM 5556 C CA . ASP D 2 8 ? 41.576 -31.281 -19.895 1.00 36.73 8 ASP D CA 1
ATOM 5557 C C . ASP D 2 8 ? 40.184 -30.693 -20.085 1.00 35.82 8 ASP D C 1
ATOM 5558 O O . ASP D 2 8 ? 39.218 -31.119 -19.450 1.00 36.20 8 ASP D O 1
ATOM 5563 N N . ILE D 2 9 ? 40.092 -29.703 -20.964 1.00 31.17 9 ILE D N 1
ATOM 5564 C CA . ILE D 2 9 ? 38.816 -29.093 -21.296 1.00 34.11 9 ILE D CA 1
ATOM 5565 C C . ILE D 2 9 ? 38.271 -29.686 -22.592 1.00 38.36 9 ILE D C 1
ATOM 5566 O O . ILE D 2 9 ? 37.121 -30.122 -22.649 1.00 41.34 9 ILE D O 1
ATOM 5571 N N . LEU D 2 10 ? 39.108 -29.757 -23.619 1.00 37.33 10 LEU D N 1
ATOM 5572 C CA . LEU D 2 10 ? 38.672 -30.329 -24.890 1.00 35.21 10 LEU D CA 1
ATOM 5573 C C . LEU D 2 10 ? 38.601 -31.858 -24.758 1.00 35.75 10 LEU D C 1
ATOM 5574 O O . LEU D 2 10 ? 39.219 -32.439 -23.866 1.00 38.80 10 LEU D O 1
ATOM 5579 N N . PHE D 2 11 ? 37.830 -32.503 -25.628 1.00 33.35 11 PHE D N 1
ATOM 5580 C CA . PHE D 2 11 ? 37.883 -33.961 -25.759 1.00 33.60 11 PHE D CA 1
ATOM 5581 C C . PHE D 2 11 ? 38.767 -34.298 -26.961 1.00 35.59 11 PHE D C 1
ATOM 5582 O O . PHE D 2 11 ? 38.404 -34.002 -28.097 1.00 39.04 11 PHE D O 1
ATOM 5590 N N . MET D 2 12 ? 39.940 -34.880 -26.723 1.00 38.22 12 MET D N 1
ATOM 5591 C CA . MET D 2 12 ? 40.876 -35.133 -27.817 1.00 39.59 12 MET D CA 1
ATOM 5592 C C . MET D 2 12 ? 40.779 -36.569 -28.322 1.00 41.66 12 MET D C 1
ATOM 5593 O O . MET D 2 12 ? 40.258 -37.442 -27.631 1.00 43.11 12 MET D O 1
ATOM 5598 N N . GLY D 2 13 ? 41.261 -36.806 -29.536 1.00 40.08 13 GLY D N 1
ATOM 5599 C CA . GLY D 2 13 ? 41.319 -38.162 -30.064 1.00 43.75 13 GLY D CA 1
ATOM 5600 C C . GLY D 2 13 ? 40.324 -38.426 -31.174 1.00 47.80 13 GLY D C 1
ATOM 5601 O O . GLY D 2 13 ? 39.316 -37.723 -31.299 1.00 46.49 13 GLY D O 1
ATOM 5602 N N . ASN D 2 14 ? 40.599 -39.455 -31.970 1.00 51.88 14 ASN D N 1
ATOM 5603 C CA . ASN D 2 14 ? 39.764 -39.782 -33.115 1.00 55.88 14 ASN D CA 1
ATOM 5604 C C . ASN D 2 14 ? 38.332 -40.131 -32.703 1.00 51.93 14 ASN D C 1
ATOM 5605 O O . ASN D 2 14 ? 37.374 -39.679 -33.326 1.00 50.35 14 ASN D O 1
ATOM 5610 N N . GLU D 2 15 ? 38.196 -40.922 -31.643 1.00 52.29 15 GLU D N 1
ATOM 5611 C CA . GLU D 2 15 ? 36.888 -41.360 -31.173 1.00 53.81 15 GLU D CA 1
ATOM 5612 C C . GLU D 2 15 ? 36.009 -40.174 -30.788 1.00 46.75 15 GLU D C 1
ATOM 5613 O O . GLU D 2 15 ? 34.832 -40.119 -31.148 1.00 43.95 15 GLU D O 1
ATOM 5619 N N . ALA D 2 16 ? 36.586 -39.230 -30.051 1.00 42.78 16 ALA D N 1
ATOM 5620 C CA . ALA D 2 16 ? 35.868 -38.027 -29.650 1.00 40.51 16 ALA D CA 1
ATOM 5621 C C . ALA D 2 16 ? 35.407 -37.238 -30.874 1.00 40.82 16 ALA D C 1
ATOM 5622 O O . ALA D 2 16 ? 34.317 -36.662 -30.871 1.00 35.32 16 ALA D O 1
ATOM 5624 N N . ALA D 2 17 ? 36.240 -37.220 -31.918 1.00 42.64 17 ALA D N 1
ATOM 5625 C CA . ALA D 2 17 ? 35.894 -36.544 -33.165 1.00 43.48 17 ALA D CA 1
ATOM 5626 C C . ALA D 2 17 ? 34.700 -37.225 -33.829 1.00 46.13 17 ALA D C 1
ATOM 5627 O O . ALA D 2 17 ? 33.772 -36.560 -34.301 1.00 40.09 17 ALA D O 1
ATOM 5629 N N . LYS D 2 18 ? 34.739 -38.555 -33.873 1.00 49.05 18 LYS D N 1
ATOM 5630 C CA . LYS D 2 18 ? 33.671 -39.322 -34.497 1.00 50.94 18 LYS D CA 1
ATOM 5631 C C . LYS D 2 18 ? 32.357 -39.158 -33.742 1.00 47.07 18 LYS D C 1
ATOM 5632 O O . LYS D 2 18 ? 31.296 -39.051 -34.353 1.00 47.08 18 LYS D O 1
ATOM 5638 N N . LEU D 2 19 ? 32.435 -39.130 -32.413 1.00 45.55 19 LEU D N 1
ATOM 5639 C CA . LEU D 2 19 ? 31.243 -38.991 -31.581 1.00 45.02 19 LEU D CA 1
ATOM 5640 C C . LEU D 2 19 ? 30.526 -37.677 -31.870 1.00 40.31 19 LEU D C 1
ATOM 5641 O O . LEU D 2 19 ? 29.308 -37.655 -32.069 1.00 38.21 19 LEU D O 1
ATOM 5646 N N . ALA D 2 20 ? 31.288 -36.588 -31.902 1.00 36.38 20 ALA D N 1
ATOM 5647 C CA . ALA D 2 20 ? 30.726 -35.265 -32.159 1.00 37.54 20 ALA D CA 1
ATOM 5648 C C . ALA D 2 20 ? 30.133 -35.156 -33.564 1.00 39.55 20 ALA D C 1
ATOM 5649 O O . ALA D 2 20 ? 29.046 -34.596 -33.761 1.00 36.71 20 ALA D O 1
ATOM 5651 N N . GLU D 2 21 ? 30.856 -35.687 -34.542 1.00 43.55 21 GLU D N 1
ATOM 5652 C CA . GLU D 2 21 ? 30.373 -35.694 -35.916 1.00 46.18 21 GLU D CA 1
ATOM 5653 C C . GLU D 2 21 ? 29.062 -36.465 -36.025 1.00 44.67 21 GLU D C 1
ATOM 5654 O O . GLU D 2 21 ? 28.115 -36.024 -36.681 1.00 44.84 21 GLU D O 1
ATOM 5660 N N . ALA D 2 22 ? 29.015 -37.619 -35.371 1.00 44.47 22 ALA D N 1
ATOM 5661 C CA . ALA D 2 22 ? 27.837 -38.476 -35.421 1.00 49.27 22 ALA D CA 1
ATOM 5662 C C . ALA D 2 22 ? 26.632 -37.772 -34.803 1.00 46.80 22 ALA D C 1
ATOM 5663 O O . ALA D 2 22 ? 25.524 -37.850 -35.334 1.00 47.74 22 ALA D O 1
ATOM 5665 N N . PHE D 2 23 ? 26.840 -37.096 -33.675 1.00 44.15 23 PHE D N 1
ATOM 5666 C CA . PHE D 2 23 ? 25.743 -36.380 -33.046 1.00 42.63 23 PHE D CA 1
ATOM 5667 C C . PHE D 2 23 ? 25.237 -35.274 -33.953 1.00 43.23 23 PHE D C 1
ATOM 5668 O O . PHE D 2 23 ? 24.033 -35.113 -34.139 1.00 46.16 23 PHE D O 1
ATOM 5676 N N . GLN D 2 24 ? 26.167 -34.510 -34.512 1.00 44.45 24 GLN D N 1
ATOM 5677 C CA . GLN D 2 24 ? 25.818 -33.422 -35.417 1.00 48.30 24 GLN D CA 1
ATOM 5678 C C . GLN D 2 24 ? 24.982 -33.897 -36.600 1.00 53.37 24 GLN D C 1
ATOM 5679 O O . GLN D 2 24 ? 24.000 -33.258 -36.971 1.00 55.57 24 GLN D O 1
ATOM 5685 N N . LYS D 2 25 ? 25.372 -35.026 -37.176 1.00 56.53 25 LYS D N 1
ATOM 5686 C CA . LYS D 2 25 ? 24.648 -35.594 -38.306 1.00 62.27 25 LYS D CA 1
ATOM 5687 C C . LYS D 2 25 ? 23.233 -36.008 -37.892 1.00 61.52 25 LYS D C 1
ATOM 5688 O O . LYS D 2 25 ? 22.299 -35.919 -38.685 1.00 63.70 25 LYS D O 1
ATOM 5694 N N . SER D 2 26 ? 23.074 -36.442 -36.645 1.00 58.37 26 SER D N 1
ATOM 5695 C CA . SER D 2 26 ? 21.764 -36.862 -36.146 1.00 58.08 26 SER D CA 1
ATOM 5696 C C . SER D 2 26 ? 20.768 -35.701 -36.109 1.00 55.54 26 SER D C 1
ATOM 5697 O O . SER D 2 26 ? 19.559 -35.916 -36.154 1.00 56.54 26 SER D O 1
ATOM 5700 N N . LEU D 2 27 ? 21.275 -34.475 -36.034 1.00 52.70 27 LEU D N 1
ATOM 5701 C CA . LEU D 2 27 ? 20.406 -33.304 -36.024 1.00 52.29 27 LEU D CA 1
ATOM 5702 C C . LEU D 2 27 ? 19.922 -32.994 -37.436 1.00 57.42 27 LEU D C 1
ATOM 5703 O O . LEU D 2 27 ? 18.841 -32.441 -37.615 1.00 60.05 27 LEU D O 1
#